Protein AF-A0AAU9WLE2-F1 (afdb_monomer_lite)

pLDDT: mean 77.28, std 24.77, range [22.38, 98.75]

InterPro domains:
  IPR000340 Dual specificity phosphatase, catalytic domain [PF00782] (20-150)
  IPR000387 Tyrosine-specific protein phosphatases domain [PS50056] (73-132)
  IPR001345 Phosphoglycerate/bisphosphoglycerate mutase, active site [PS00175] (521-530)
  IPR003094 Fructose-2,6-bisphosphatase [PR00991] (363-377)
  IPR003094 Fructose-2,6-bisphosphatase [PR00991] (389-403)
  IPR003094 Fructose-2,6-bisphosphatase [PR00991] (597-613)
  IPR003094 Fructose-2,6-bisphosphatase [PTHR10606] (243-709)
  IPR013078 Histidine phosphatase superfamily, clade-1 [PF00300] (519-703)
  IPR013078 Histidine phosphatase superfamily, clade-1 [SM00855] (518-666)
  IPR013078 Histidine phosphatase superfamily, clade-1 [cd07067] (519-705)
  IPR013079 6-phosphofructo-2-kinase [PF01591] (273-410)
  IPR013079 6-phosphofructo-2-kinase [PF01591] (438-515)
  IPR016130 Protein-tyrosine phosphatase, active site [PS00383] (95-105)
  IPR020422 Dual specificity protein phosphatase domain [PS50054] (12-153)
  IPR020422 Dual specificity protein phosphatase domain [SM00195] (12-150)
  IPR027417 P-loop containing nucleoside triphosphate hydrolase [G3DSA:3.40.50.300] (277-514)
  IPR027417 P-loop containing nucleoside triphosphate hydrolase [SSF52540] (278-516)
  IPR029021 Protein-tyrosine phosphatase-like [G3DSA:3.90.190.10] (12-181)
  IPR029021 Protein-tyrosine phosphatase-like [SSF52799] (8-155)
  IPR029033 Histidine phosphatase superfamily [G3DSA:3.40.50.1240] (516-712)

Sequence (719 aa):
MSAGKHCSPLGKMAKIKNYLYLGGLAAAKMEDLLKENGITCVISAALESPELAYESITCIRIKLEDNPTCNIGIYFDLVADKIEKVQREGGKVLVHCIAGVSRSATLVLAYLMKYQKMKLIDAHAYVKQKRPLVRPNAGFWKYLVEYEKKLFQKNSISMVESKFGLIPNIYKDETNNLLLLAGFHDHVAQNKKFTGVTKMAAELEEMAPPFSLHSMDDTGSSGKNTIELGTEEEEEKGQDHKGVFVLREKSGVIYPVDYKYRVDTCYPGYNPRFVNAPTVITLVGLPARGKTYMAKKLGRYLNWIGIKTKVFNVGEYRRRAVGSDKLHDFFRVDNAEAQKVRRQCAIACLEDVSKFLTRAGQVAIFDATNTTFERRALIMDFCTKRGFKVFFMESICEDSDIVAANIKVMGHEFLSNEEFKTWEVWVDSPASTLPPQEVKVFSPDYVTVDRDTAVKDFRKRIKHYEDAYEPLSLEKEGHLSFIKIIDAGEQYIVNSIDGYLQSRAVYFLMNSHIKKRSIYLARHGESEFNVQKRLGGDSDLTAKGEEFSSALAKFIEDEKIKDLKVWTSQLKRAVDTAQYLKGVTTERWKALNEMDHGIYDGMTLDEIKKMDPEEHKVIEEHPFNYRYPRGESYSDVCARLEPVIMELERQSNVLVICHEAILQCLMAYFLDHSSGELPNLHIPFHTVFKLTPIAYGCRVERYPLSPVAGTSPPGSSST

Structure (mmCIF, N/CA/C/O backbone):
data_AF-A0AAU9WLE2-F1
#
_entry.id   AF-A0AAU9WLE2-F1
#
loop_
_atom_site.group_PDB
_atom_site.id
_atom_site.type_symbol
_atom_site.label_atom_id
_atom_site.label_alt_id
_atom_site.label_comp_id
_atom_site.label_asym_id
_atom_site.label_entity_id
_atom_site.label_seq_id
_atom_site.pdbx_PDB_ins_code
_atom_site.Cartn_x
_atom_site.Cartn_y
_atom_site.Cartn_z
_atom_site.occupancy
_atom_site.B_iso_or_equiv
_atom_site.auth_seq_id
_atom_site.auth_comp_id
_atom_site.auth_asym_id
_atom_site.auth_atom_id
_atom_site.pdbx_PDB_model_num
ATOM 1 N N . MET A 1 1 ? -57.101 -29.372 1.456 1.00 31.48 1 MET A N 1
ATOM 2 C CA . MET A 1 1 ? -55.828 -29.737 0.800 1.00 31.48 1 MET A CA 1
ATOM 3 C C . MET A 1 1 ? -54.977 -28.477 0.734 1.00 31.48 1 MET A C 1
ATOM 5 O O . MET A 1 1 ? -55.313 -27.585 -0.033 1.00 31.48 1 MET A O 1
ATOM 9 N N . SER A 1 2 ? -53.986 -28.321 1.617 1.00 28.11 2 SER A N 1
ATOM 10 C CA . SER A 1 2 ? -53.130 -27.128 1.644 1.00 28.11 2 SER A CA 1
ATOM 11 C C . SER A 1 2 ? -51.936 -27.317 0.707 1.00 28.11 2 SER A C 1
ATOM 13 O O . SER A 1 2 ? -51.225 -28.318 0.763 1.00 28.11 2 SER A O 1
ATOM 15 N N . ALA A 1 3 ? -51.751 -26.353 -0.192 1.00 29.59 3 ALA A N 1
ATOM 16 C CA . ALA A 1 3 ? -50.654 -26.313 -1.143 1.00 29.59 3 ALA A CA 1
ATOM 17 C C . ALA A 1 3 ? -49.306 -26.189 -0.408 1.00 29.59 3 ALA A C 1
ATOM 19 O O . ALA A 1 3 ? -49.087 -25.258 0.371 1.00 29.59 3 ALA A O 1
ATOM 20 N N . GLY A 1 4 ? -48.402 -27.138 -0.657 1.00 31.12 4 GLY A N 1
ATOM 21 C CA . GLY A 1 4 ? -47.049 -27.140 -0.114 1.00 31.12 4 GLY A CA 1
ATOM 22 C C . GLY A 1 4 ? -46.227 -25.974 -0.663 1.00 31.12 4 GLY A C 1
ATOM 23 O O . GLY A 1 4 ? -45.878 -25.947 -1.841 1.00 31.12 4 GLY A O 1
ATOM 24 N N . LYS A 1 5 ? -45.876 -25.017 0.200 1.00 36.88 5 LYS A N 1
ATOM 25 C CA . LYS A 1 5 ? -44.848 -24.013 -0.097 1.00 36.88 5 LYS A CA 1
ATOM 26 C C . LYS A 1 5 ? -43.499 -24.729 -0.236 1.00 36.88 5 LYS A C 1
ATOM 28 O O . LYS A 1 5 ? -42.943 -25.202 0.755 1.00 36.88 5 LYS A O 1
ATOM 33 N N . HIS A 1 6 ? -42.954 -24.803 -1.449 1.00 35.78 6 HIS A N 1
ATOM 34 C CA . HIS A 1 6 ? -41.570 -25.224 -1.677 1.00 35.78 6 HIS A CA 1
ATOM 35 C C . HIS A 1 6 ? -40.609 -24.213 -1.027 1.00 35.78 6 HIS A C 1
ATOM 37 O O . HIS A 1 6 ? -40.244 -23.201 -1.616 1.00 35.78 6 HIS A O 1
ATOM 43 N N . CYS A 1 7 ? -40.213 -24.475 0.220 1.00 44.28 7 CYS A N 1
ATOM 44 C CA . CYS A 1 7 ? -39.183 -23.706 0.912 1.00 44.28 7 CYS A CA 1
ATOM 45 C C . CYS A 1 7 ? -37.805 -24.041 0.312 1.00 44.28 7 CYS A C 1
ATOM 47 O O . CYS A 1 7 ? -37.468 -25.222 0.154 1.00 44.28 7 CYS A O 1
ATOM 49 N N . SER A 1 8 ? -37.025 -23.013 -0.040 1.00 51.69 8 SER A N 1
ATOM 50 C CA . SER A 1 8 ? -35.711 -23.166 -0.674 1.00 51.69 8 SER A CA 1
ATOM 51 C C . SER A 1 8 ? -34.763 -24.021 0.192 1.00 51.69 8 SER A C 1
ATOM 53 O O . SER A 1 8 ? -34.838 -23.974 1.424 1.00 51.69 8 SER A O 1
ATOM 55 N N . PRO A 1 9 ? -33.833 -24.797 -0.402 1.00 57.28 9 PRO A N 1
ATOM 56 C CA . PRO A 1 9 ? -32.872 -25.616 0.350 1.00 57.28 9 PRO A CA 1
ATOM 57 C C . PRO A 1 9 ? -32.044 -24.827 1.381 1.00 57.28 9 PRO A C 1
ATOM 59 O O . PRO A 1 9 ? -31.654 -25.363 2.418 1.00 57.28 9 PRO A O 1
ATOM 62 N N . LEU A 1 10 ? -31.815 -23.537 1.114 1.00 56.97 10 LEU A N 1
ATOM 63 C CA . LEU A 1 10 ? -31.090 -22.606 1.982 1.00 56.97 10 LEU A CA 1
ATOM 64 C C . LEU A 1 10 ? -31.867 -22.252 3.262 1.00 56.97 10 LEU A C 1
ATOM 66 O O . LEU A 1 10 ? -31.247 -21.967 4.286 1.00 56.97 10 LEU A O 1
ATOM 70 N N . GLY A 1 11 ? -33.202 -22.317 3.223 1.00 59.31 11 GLY A N 1
ATOM 71 C CA . GLY A 1 11 ? -34.083 -22.015 4.354 1.00 59.31 11 GLY A CA 1
ATOM 72 C C . GLY A 1 11 ? -34.250 -23.145 5.371 1.00 59.31 11 GLY A C 1
ATOM 73 O O . GLY A 1 11 ? -34.771 -22.911 6.455 1.00 59.31 11 GLY A O 1
ATOM 74 N N . LYS A 1 12 ? -33.806 -24.370 5.059 1.00 76.12 12 LYS A N 1
ATOM 75 C CA . LYS A 1 12 ? -34.010 -25.539 5.931 1.00 76.12 12 LYS A CA 1
ATOM 76 C C . LYS A 1 12 ? -32.910 -25.669 6.986 1.00 76.12 12 LYS A C 1
ATOM 78 O O . LYS A 1 12 ? -31.728 -25.501 6.680 1.00 76.12 12 LYS A O 1
ATOM 83 N N . MET A 1 13 ? -33.291 -26.042 8.205 1.00 89.12 13 MET A N 1
ATOM 84 C CA . MET A 1 13 ? -32.383 -26.453 9.281 1.00 89.12 13 MET A CA 1
ATOM 85 C C . MET A 1 13 ? -32.129 -27.966 9.206 1.00 89.12 13 MET A C 1
ATOM 87 O O . MET A 1 13 ? -33.061 -28.740 9.003 1.00 89.12 13 MET A O 1
ATOM 91 N N . ALA A 1 14 ? -30.877 -28.399 9.360 1.00 93.56 14 ALA A N 1
ATOM 92 C CA . ALA A 1 14 ? -30.493 -29.810 9.353 1.00 93.56 14 ALA A CA 1
ATOM 93 C C . ALA A 1 14 ? -30.141 -30.284 10.769 1.00 93.56 14 ALA A C 1
ATOM 95 O O . ALA A 1 14 ? -29.284 -29.700 11.431 1.00 93.56 14 ALA A O 1
ATOM 96 N N . LYS A 1 15 ? -30.773 -31.370 11.222 1.00 96.44 15 LYS A N 1
ATOM 97 C CA . LYS A 1 15 ? -30.494 -32.001 12.519 1.00 96.44 15 LYS A CA 1
ATOM 98 C C . LYS A 1 15 ? -29.240 -32.876 12.431 1.00 96.44 15 LYS A C 1
ATOM 100 O O . LYS A 1 15 ? -29.300 -34.008 11.952 1.00 96.44 15 LYS A O 1
ATOM 105 N N . ILE A 1 16 ? -28.100 -32.368 12.899 1.00 97.19 16 ILE A N 1
ATOM 106 C CA . ILE A 1 16 ? -26.805 -33.068 12.853 1.00 97.19 16 ILE A CA 1
ATOM 107 C C . ILE A 1 16 ? -26.695 -34.110 13.969 1.00 97.19 16 ILE A C 1
ATOM 109 O O . ILE A 1 16 ? -26.280 -35.238 13.714 1.00 97.19 16 ILE A O 1
ATOM 113 N N . LYS A 1 17 ? -27.129 -33.785 15.185 1.00 95.44 17 LYS A N 1
ATOM 114 C CA . LYS A 1 17 ? -27.303 -34.715 16.317 1.00 95.44 17 LYS A CA 1
ATOM 115 C C . LYS A 1 17 ? -28.622 -34.388 17.021 1.00 95.44 17 LYS A C 1
ATOM 117 O O . LYS A 1 17 ? -29.291 -33.424 16.664 1.00 95.44 17 LYS A O 1
ATOM 122 N N . ASN A 1 18 ? -29.011 -35.167 18.032 1.00 94.38 18 ASN A N 1
ATOM 123 C CA . ASN A 1 18 ? -30.245 -34.904 18.789 1.00 94.38 18 ASN A CA 1
ATOM 124 C C . ASN A 1 18 ? -30.280 -33.526 19.473 1.00 94.38 18 ASN A C 1
ATOM 126 O O . ASN A 1 18 ? -31.363 -33.001 19.718 1.00 94.38 18 ASN A O 1
ATOM 130 N N . TYR A 1 19 ? -29.105 -32.941 19.693 1.00 95.94 19 TYR A N 1
ATOM 131 C CA . TYR A 1 19 ? -28.871 -31.676 20.382 1.00 95.94 19 TYR A CA 1
ATOM 132 C C . TYR A 1 19 ? -28.140 -30.629 19.519 1.00 95.94 19 TYR A C 1
ATOM 134 O O . TYR A 1 19 ? -27.877 -29.535 20.002 1.00 95.94 19 TYR A O 1
ATOM 142 N N . LEU A 1 20 ? -27.791 -30.934 18.261 1.00 97.94 20 LEU A N 1
ATOM 143 C CA . LEU A 1 20 ? -27.010 -30.038 17.396 1.00 97.94 20 LEU A CA 1
ATOM 144 C C . LEU A 1 20 ? -27.647 -29.911 16.015 1.00 97.94 20 LEU A C 1
ATOM 146 O O . LEU A 1 20 ? -27.829 -30.908 15.310 1.00 97.94 20 LEU A O 1
ATOM 150 N N . TYR A 1 21 ? -27.915 -28.675 15.615 1.00 98.00 21 TYR A N 1
ATOM 151 C CA . TYR A 1 21 ? -28.525 -28.304 14.347 1.00 98.00 21 TYR A CA 1
ATOM 152 C C . TYR A 1 21 ? -27.617 -27.355 13.559 1.00 98.00 21 TYR A C 1
ATOM 154 O O . TYR A 1 21 ? -26.900 -26.536 14.132 1.00 98.00 21 TYR A O 1
ATOM 162 N N . LEU A 1 22 ? -27.665 -27.464 12.231 1.00 97.25 22 LEU A N 1
ATOM 163 C CA . LEU A 1 22 ? -26.917 -26.636 11.284 1.00 97.25 22 LEU A CA 1
ATOM 164 C C . LEU A 1 22 ? -27.882 -25.970 10.299 1.00 97.25 22 LEU A C 1
ATOM 166 O O . LEU A 1 22 ? -28.668 -26.655 9.638 1.00 97.25 22 LEU A O 1
ATOM 170 N N . GLY A 1 23 ? -27.807 -24.648 10.156 1.00 93.69 23 GLY A N 1
ATOM 171 C CA . GLY A 1 23 ? -28.714 -23.894 9.286 1.00 93.69 23 GLY A CA 1
ATOM 172 C C . GLY A 1 23 ? -28.131 -22.602 8.717 1.00 93.69 23 GLY A C 1
ATOM 173 O O . GLY A 1 23 ? -26.979 -22.245 8.968 1.00 93.69 23 GLY A O 1
ATOM 174 N N . GLY A 1 24 ? -28.942 -21.918 7.910 1.00 90.69 24 GLY A N 1
ATOM 175 C CA . GLY A 1 24 ? -28.702 -20.543 7.466 1.00 90.69 24 GLY A CA 1
ATOM 176 C C . GLY A 1 24 ? -29.526 -19.530 8.264 1.00 90.69 24 GLY A C 1
ATOM 177 O O . GLY A 1 24 ? -30.361 -19.903 9.088 1.00 90.69 24 GLY A O 1
ATOM 178 N N . LEU A 1 25 ? -29.330 -18.245 7.975 1.00 88.50 25 LEU A N 1
ATOM 179 C CA . LEU A 1 25 ? -29.990 -17.126 8.651 1.00 88.50 25 LEU A CA 1
ATOM 180 C C . LEU A 1 25 ? -31.518 -17.196 8.535 1.00 88.50 25 LEU A C 1
ATOM 182 O O . LEU A 1 25 ? -32.224 -16.829 9.466 1.00 88.50 25 LEU A O 1
ATOM 186 N N . ALA A 1 26 ? -32.036 -17.702 7.414 1.00 86.31 26 ALA A N 1
ATOM 187 C CA . ALA A 1 26 ? -33.471 -17.887 7.218 1.00 86.31 26 ALA A CA 1
ATOM 188 C C . ALA A 1 26 ? -34.097 -18.818 8.274 1.00 86.31 26 ALA A C 1
ATOM 190 O O . ALA A 1 26 ? -35.182 -18.522 8.758 1.00 86.31 26 ALA A O 1
ATOM 191 N N . ALA A 1 27 ? -33.397 -19.884 8.681 1.00 86.69 27 ALA A N 1
ATOM 192 C CA . ALA A 1 27 ? -33.867 -20.774 9.742 1.00 86.69 27 ALA A CA 1
ATOM 193 C C . ALA A 1 27 ? -33.760 -20.121 11.128 1.00 86.69 27 ALA A C 1
ATOM 195 O O . ALA A 1 27 ? -34.653 -20.285 11.951 1.00 86.69 27 ALA A O 1
ATOM 196 N N . ALA A 1 28 ? -32.696 -19.349 11.370 1.00 87.50 28 ALA A N 1
ATOM 197 C CA . ALA A 1 28 ? -32.500 -18.636 12.633 1.00 87.50 28 ALA A CA 1
ATOM 198 C C . ALA A 1 28 ? -33.551 -17.535 12.870 1.00 87.50 28 ALA A C 1
ATOM 200 O O . ALA A 1 28 ? -33.886 -17.247 14.010 1.00 87.50 28 ALA A O 1
ATOM 201 N N . LYS A 1 29 ? -34.112 -16.944 11.806 1.00 88.12 29 LYS A N 1
ATOM 202 C CA . LYS A 1 29 ? -35.177 -15.929 11.899 1.00 88.12 29 LYS A CA 1
ATOM 203 C C . LYS A 1 29 ? -36.547 -16.480 12.313 1.00 88.12 29 LYS A C 1
ATOM 205 O O . LYS A 1 29 ? -37.415 -15.697 12.676 1.00 88.12 29 LYS A O 1
ATOM 210 N N . MET A 1 30 ? -36.775 -17.788 12.204 1.00 87.06 30 MET A N 1
ATOM 211 C CA . MET A 1 30 ? -38.078 -18.399 12.477 1.00 87.06 30 MET A CA 1
ATOM 212 C C . MET A 1 30 ? -38.132 -18.876 13.931 1.00 87.06 30 MET A C 1
ATOM 214 O O . MET A 1 30 ? -37.827 -20.031 14.209 1.00 87.06 30 MET A O 1
ATOM 218 N N . GLU A 1 31 ? -38.502 -17.999 14.865 1.00 84.12 31 GLU A N 1
ATOM 219 C CA . GLU A 1 31 ? -38.492 -18.328 16.300 1.00 84.12 31 GLU A CA 1
ATOM 220 C C . GLU A 1 31 ? -39.402 -19.520 16.651 1.00 84.12 31 GLU A C 1
ATOM 222 O O . GLU A 1 31 ? -38.994 -20.379 17.432 1.00 84.12 31 GLU A O 1
ATOM 227 N N . ASP A 1 32 ? -40.566 -19.651 16.005 1.00 85.81 32 ASP A N 1
ATOM 228 C CA . ASP A 1 32 ? -41.452 -20.814 16.173 1.00 85.81 32 ASP A CA 1
ATOM 229 C C . ASP A 1 32 ? -40.743 -22.126 15.813 1.00 85.81 32 ASP A C 1
ATOM 231 O O . ASP A 1 32 ? -40.806 -23.096 16.564 1.00 85.81 32 ASP A O 1
ATOM 235 N N . LEU A 1 33 ? -39.965 -22.137 14.723 1.00 88.62 33 LEU A N 1
ATOM 236 C CA . LEU A 1 33 ? -39.174 -23.301 14.314 1.00 88.62 33 LEU A CA 1
ATOM 237 C C . LEU A 1 33 ? -38.104 -23.648 15.363 1.00 88.62 33 LEU A C 1
ATOM 239 O O . LEU A 1 33 ? -37.815 -24.827 15.590 1.00 88.62 33 LEU A O 1
ATOM 243 N N . LEU A 1 34 ? -37.503 -22.642 16.007 1.00 91.25 34 LEU A N 1
ATOM 244 C CA . LEU A 1 34 ? -36.534 -22.851 17.086 1.00 91.25 34 LEU A CA 1
ATOM 245 C C . LEU A 1 34 ? -37.211 -23.442 18.330 1.00 91.25 34 LEU A C 1
ATOM 247 O O . LEU A 1 34 ? -36.695 -24.416 18.887 1.00 91.25 34 LEU A O 1
ATOM 251 N N . LYS A 1 35 ? -38.380 -22.913 18.716 1.00 88.75 35 LYS A N 1
ATOM 252 C CA . LYS A 1 35 ? -39.193 -23.393 19.846 1.00 88.75 35 LYS A CA 1
ATOM 253 C C . LYS A 1 35 ? -39.685 -24.827 19.613 1.00 88.75 35 LYS A C 1
ATOM 255 O O . LYS A 1 35 ? -39.460 -25.684 20.464 1.00 88.75 35 LYS A O 1
ATOM 260 N N . GLU A 1 36 ? -40.231 -25.132 18.434 1.00 89.81 36 GLU A N 1
ATOM 261 C CA . GLU A 1 36 ? -40.675 -26.480 18.034 1.00 89.81 36 GLU A CA 1
ATOM 262 C C . GLU A 1 36 ? -39.552 -27.524 18.110 1.00 89.81 36 GLU A C 1
ATOM 264 O O . GLU A 1 36 ? -39.764 -28.666 18.519 1.00 89.81 36 GLU A O 1
ATOM 269 N N . ASN A 1 37 ? -38.326 -27.142 17.739 1.00 91.44 37 ASN A N 1
ATOM 270 C CA . ASN A 1 37 ? -37.171 -28.038 17.809 1.00 91.44 37 ASN A CA 1
ATOM 271 C C . ASN A 1 37 ? -36.518 -28.070 19.205 1.00 91.44 37 ASN A C 1
ATOM 273 O O . ASN A 1 37 ? -35.632 -28.904 19.446 1.00 91.44 37 ASN A O 1
ATOM 277 N N . GLY A 1 38 ? -36.972 -27.226 20.137 1.00 92.94 38 GLY A N 1
ATOM 278 C CA . GLY A 1 38 ? -36.444 -27.087 21.493 1.00 92.94 38 GLY A CA 1
ATOM 279 C C . GLY A 1 38 ? -35.020 -26.533 21.524 1.00 92.94 38 GLY A C 1
ATOM 280 O O . GLY A 1 38 ? -34.191 -27.042 22.276 1.00 92.94 38 GLY A O 1
ATOM 281 N N . ILE A 1 39 ? -34.703 -25.574 20.649 1.00 95.69 39 ILE A N 1
ATOM 282 C CA . ILE A 1 39 ? -33.401 -24.898 20.615 1.00 95.69 39 ILE A CA 1
ATOM 283 C C . ILE A 1 39 ? -33.299 -23.951 21.808 1.00 95.69 39 ILE A C 1
ATOM 285 O O . ILE A 1 39 ? -34.106 -23.040 21.950 1.00 95.69 39 ILE A O 1
ATOM 289 N N . THR A 1 40 ? -32.280 -24.148 22.640 1.00 93.31 40 THR A N 1
ATOM 290 C CA . THR A 1 40 ? -32.009 -23.318 23.824 1.00 93.31 40 THR A CA 1
ATOM 291 C C . THR A 1 40 ? -30.831 -22.370 23.609 1.00 93.31 40 THR A C 1
ATOM 293 O O . THR A 1 40 ? -30.681 -21.392 24.337 1.00 93.31 40 THR A O 1
ATOM 296 N N . CYS A 1 41 ? -30.002 -22.621 22.589 1.00 93.12 41 CYS A N 1
ATOM 297 C CA . CYS A 1 41 ? -28.876 -21.765 22.237 1.00 93.12 41 CYS A CA 1
ATOM 298 C C . CYS A 1 41 ? -28.695 -21.635 20.716 1.00 93.12 41 CYS A C 1
ATOM 300 O O . CYS A 1 41 ? -28.761 -22.615 19.975 1.00 93.12 41 CYS A O 1
ATOM 302 N N . VAL A 1 42 ? -28.417 -20.420 20.246 1.00 93.81 42 VAL A N 1
ATOM 303 C CA . VAL A 1 42 ? -28.103 -20.113 18.847 1.00 93.81 42 VAL A CA 1
ATOM 304 C C . VAL A 1 42 ? -26.688 -19.554 18.765 1.00 93.81 42 VAL A C 1
ATOM 306 O O . VAL A 1 42 ? -26.372 -18.582 19.437 1.00 93.81 42 VAL A O 1
ATOM 309 N N . ILE A 1 43 ? -25.842 -20.136 17.917 1.00 93.31 43 ILE A N 1
ATOM 310 C CA . ILE A 1 43 ? -24.506 -19.636 17.584 1.00 93.31 43 ILE A CA 1
ATOM 311 C C . ILE A 1 43 ? -24.552 -19.067 16.161 1.00 93.31 43 ILE A C 1
ATOM 313 O O . ILE A 1 43 ? -24.635 -19.816 15.185 1.00 93.31 43 ILE A O 1
ATOM 317 N N . SER A 1 44 ? -24.495 -17.742 16.046 1.00 91.25 44 SER A N 1
ATOM 318 C CA . SER A 1 44 ? -24.409 -17.009 14.782 1.00 91.25 44 SER A CA 1
ATOM 319 C C . SER A 1 44 ? -22.950 -16.804 14.390 1.00 91.25 44 SER A C 1
ATOM 321 O O . SER A 1 44 ? -22.198 -16.154 15.107 1.00 91.25 44 SER A O 1
ATOM 323 N N . ALA A 1 45 ? -22.550 -17.346 13.247 1.00 90.00 45 ALA A N 1
ATOM 324 C CA . ALA A 1 45 ? -21.208 -17.278 12.680 1.00 90.00 45 ALA A CA 1
ATOM 325 C C . ALA A 1 45 ? -21.227 -16.503 11.354 1.00 90.00 45 ALA A C 1
ATOM 327 O O . ALA A 1 45 ? -20.874 -17.044 10.304 1.00 90.00 45 ALA A O 1
ATOM 328 N N . ALA A 1 46 ? -21.727 -15.266 11.378 1.00 81.81 46 ALA A N 1
ATOM 329 C CA . ALA A 1 46 ? -21.743 -14.381 10.218 1.00 81.81 46 ALA A CA 1
ATOM 330 C C . ALA A 1 46 ? -21.641 -12.907 10.624 1.00 81.81 46 ALA A C 1
ATOM 332 O O . ALA A 1 46 ? -22.457 -12.429 11.411 1.00 81.81 46 ALA A O 1
ATOM 333 N N . LEU A 1 47 ? -20.665 -12.193 10.049 1.00 70.38 47 LEU A N 1
ATOM 334 C CA . LEU A 1 47 ? -20.475 -10.750 10.239 1.00 70.38 47 LEU A CA 1
ATOM 335 C C . LEU A 1 47 ? -21.708 -9.943 9.801 1.00 70.38 47 LEU A C 1
ATOM 337 O O . LEU A 1 47 ? -22.055 -8.952 10.432 1.00 70.38 47 LEU A O 1
ATOM 341 N N . GLU A 1 48 ? -22.380 -10.393 8.743 1.00 72.81 48 GLU A N 1
ATOM 342 C CA . GLU A 1 48 ? -23.486 -9.692 8.085 1.00 72.81 48 GLU A CA 1
ATOM 343 C C . GLU A 1 48 ? -24.860 -10.072 8.661 1.00 72.81 48 GLU A C 1
ATOM 345 O O . GLU A 1 48 ? -25.897 -9.617 8.175 1.00 72.81 48 GLU A O 1
ATOM 350 N N . SER A 1 49 ? -24.900 -10.952 9.667 1.00 74.00 49 SER A N 1
ATOM 351 C CA . SER A 1 49 ? -26.159 -11.352 10.291 1.00 74.00 49 SER A CA 1
ATOM 352 C C . SER A 1 49 ? -26.745 -10.186 11.092 1.00 74.00 49 SER A C 1
ATOM 354 O O . SER A 1 49 ? -26.035 -9.620 11.923 1.00 74.00 49 SER A O 1
ATOM 356 N N . PRO A 1 50 ? -28.046 -9.873 10.936 1.00 72.56 50 PRO A N 1
ATOM 357 C CA . PRO A 1 50 ? -28.709 -8.896 11.785 1.00 72.56 50 PRO A CA 1
ATOM 358 C C . PRO A 1 50 ? -28.720 -9.364 13.241 1.00 72.56 50 PRO A C 1
ATOM 360 O O . PRO A 1 50 ? -28.612 -10.562 13.541 1.00 72.56 50 PRO A O 1
ATOM 363 N N . GLU A 1 51 ? -28.897 -8.403 14.139 1.00 70.44 51 GLU A N 1
ATOM 364 C CA . GLU A 1 51 ? -29.030 -8.652 15.563 1.00 70.44 51 GLU A CA 1
ATOM 365 C C . GLU A 1 51 ? -30.386 -9.291 15.886 1.00 70.44 51 GLU A C 1
ATOM 367 O O . GLU A 1 51 ? -31.360 -8.609 16.181 1.00 70.44 51 GLU A O 1
ATOM 372 N N . LEU A 1 52 ? -30.456 -10.622 15.822 1.00 75.50 52 LEU A N 1
ATOM 373 C CA . LEU A 1 52 ? -31.645 -11.361 16.244 1.00 75.50 52 LEU A CA 1
ATOM 374 C C . LEU A 1 52 ? -31.684 -11.442 17.774 1.00 75.50 52 LEU A C 1
ATOM 376 O O . LEU A 1 52 ? -30.708 -11.884 18.396 1.00 75.50 52 LEU A O 1
ATOM 380 N N . ALA A 1 53 ? -32.794 -10.989 18.353 1.00 70.75 53 ALA A N 1
ATOM 381 C CA . ALA A 1 53 ? -33.151 -11.172 19.753 1.00 70.75 53 ALA A CA 1
ATOM 382 C C . ALA A 1 53 ? -34.193 -12.292 19.852 1.00 70.75 53 ALA A C 1
ATOM 384 O O . ALA A 1 53 ? -35.059 -12.402 18.987 1.00 70.75 53 ALA A O 1
ATOM 385 N N . TYR A 1 54 ? -34.087 -13.111 20.892 1.00 77.50 54 TYR A N 1
ATOM 386 C CA . TYR A 1 54 ? -35.016 -14.200 21.185 1.00 77.50 54 TYR A CA 1
ATOM 387 C C . TYR A 1 54 ? -35.452 -14.069 22.642 1.00 77.50 54 TYR A C 1
ATOM 389 O O . TYR A 1 54 ? -34.634 -13.690 23.481 1.00 77.50 54 TYR A O 1
ATOM 397 N N . GLU A 1 55 ? -36.699 -14.407 22.964 1.00 71.00 55 GLU A N 1
ATOM 398 C CA . GLU A 1 55 ? -37.219 -14.222 24.328 1.00 71.00 55 GLU A CA 1
ATOM 399 C C . GLU A 1 55 ? -36.563 -15.159 25.357 1.00 71.00 55 GLU A C 1
ATOM 401 O O . GLU A 1 55 ? -36.332 -14.773 26.498 1.00 71.00 55 GLU A O 1
ATOM 406 N N . SER A 1 56 ? -36.264 -16.401 24.965 1.00 77.88 56 SER A N 1
ATOM 407 C CA . SER A 1 56 ? -35.830 -17.479 25.877 1.00 77.88 56 SER A CA 1
ATOM 408 C C . SER A 1 56 ? -34.657 -18.313 25.347 1.00 77.88 56 SER A C 1
ATOM 410 O O . SER A 1 56 ? -34.348 -19.376 25.884 1.00 77.88 56 SER A O 1
ATOM 412 N N . ILE A 1 57 ? -33.981 -17.838 24.296 1.00 85.50 57 ILE A N 1
ATOM 413 C CA . ILE A 1 57 ? -32.884 -18.554 23.631 1.00 85.50 57 ILE A CA 1
ATOM 414 C C . ILE A 1 57 ? -31.590 -17.758 23.785 1.00 85.50 57 ILE A C 1
ATOM 416 O O . ILE A 1 57 ? -31.501 -16.601 23.372 1.00 85.50 57 ILE A O 1
ATOM 420 N N . THR A 1 58 ? -30.546 -18.394 24.318 1.00 84.00 58 THR A N 1
ATOM 421 C CA . THR A 1 58 ? -29.225 -17.768 24.430 1.00 84.00 58 THR A CA 1
ATOM 422 C C . THR A 1 58 ? -28.599 -17.611 23.047 1.00 84.00 58 THR A C 1
ATOM 424 O O . THR A 1 58 ? -28.260 -18.600 22.397 1.00 84.00 58 THR A O 1
ATOM 427 N N . CYS A 1 59 ? -28.392 -16.375 22.599 1.00 84.06 59 CYS A N 1
ATOM 428 C CA . CYS A 1 59 ? -27.713 -16.084 21.339 1.00 84.06 59 CYS A CA 1
ATOM 429 C C . CYS A 1 59 ? -26.233 -15.768 21.582 1.00 84.06 59 CYS A C 1
ATOM 431 O O . CYS A 1 59 ? -25.899 -14.915 22.400 1.00 84.06 59 CYS A O 1
ATOM 433 N N . ILE A 1 60 ? -25.360 -16.454 20.851 1.00 81.88 60 ILE A N 1
ATOM 434 C CA . ILE A 1 60 ? -23.919 -16.241 20.793 1.00 81.88 60 ILE A CA 1
ATOM 435 C C . ILE A 1 60 ? -23.575 -15.758 19.402 1.00 81.88 60 ILE A C 1
ATOM 437 O O . ILE A 1 60 ? -23.879 -16.422 18.412 1.00 81.88 60 ILE A O 1
ATOM 441 N N . ARG A 1 61 ? -22.887 -14.626 19.321 1.00 79.69 61 ARG A N 1
ATOM 442 C CA . ARG A 1 61 ? -22.477 -14.046 18.043 1.00 79.69 61 ARG A CA 1
ATOM 443 C C . ARG A 1 61 ? -20.973 -14.140 17.855 1.00 79.69 61 ARG A C 1
ATOM 445 O O . ARG A 1 61 ? -20.206 -13.796 18.749 1.00 79.69 61 ARG A O 1
ATOM 452 N N . ILE A 1 62 ? -20.584 -14.577 16.664 1.00 80.62 62 ILE A N 1
ATOM 453 C CA . ILE A 1 62 ? -19.215 -14.677 16.177 1.00 80.62 62 ILE A CA 1
ATOM 454 C C . ILE A 1 62 ? -19.173 -13.962 14.829 1.00 80.62 62 ILE A C 1
ATOM 456 O O . ILE A 1 62 ? -19.774 -14.396 13.841 1.00 80.62 62 ILE A O 1
ATOM 460 N N . LYS A 1 63 ? -18.477 -12.828 14.799 1.00 77.25 63 LYS A N 1
ATOM 461 C CA . LYS A 1 63 ? -18.346 -11.991 13.607 1.00 77.25 63 LYS A CA 1
ATOM 462 C C . LYS A 1 63 ? -17.296 -12.595 12.675 1.00 77.25 63 LYS A C 1
ATOM 464 O O . LYS A 1 63 ? -16.111 -12.326 12.813 1.00 77.25 63 LYS A O 1
ATOM 469 N N . LEU A 1 64 ? -17.748 -13.454 11.762 1.00 76.81 64 LEU A N 1
ATOM 470 C CA . LEU A 1 64 ? -16.904 -14.166 10.798 1.00 76.81 64 LEU A CA 1
ATOM 471 C C . LEU A 1 64 ? -17.268 -13.787 9.364 1.00 76.81 64 LEU A C 1
ATOM 473 O O . LEU A 1 64 ? -18.430 -13.913 8.968 1.00 76.81 64 LEU A O 1
ATOM 477 N N . GLU A 1 65 ? -16.269 -13.407 8.576 1.00 74.19 65 GLU A N 1
ATOM 478 C CA . GLU A 1 65 ? -16.369 -13.287 7.118 1.00 74.19 65 GLU A CA 1
ATOM 479 C C . GLU A 1 65 ? -16.246 -14.662 6.446 1.00 74.19 65 GLU A C 1
ATOM 481 O O . GLU A 1 65 ? -15.605 -15.568 6.976 1.00 74.19 65 GLU A O 1
ATOM 486 N N . ASP A 1 66 ? -16.862 -14.852 5.274 1.00 82.00 66 ASP A N 1
ATOM 487 C CA . ASP A 1 66 ? -16.786 -16.118 4.515 1.00 82.00 66 ASP A CA 1
ATOM 488 C C . ASP A 1 66 ? -15.711 -16.099 3.425 1.00 82.00 66 ASP A C 1
ATOM 490 O O . ASP A 1 66 ? -15.944 -16.509 2.288 1.00 82.00 66 ASP A O 1
ATOM 494 N N . ASN A 1 67 ? -14.532 -15.585 3.758 1.00 74.38 67 ASN A N 1
ATOM 495 C CA . ASN A 1 67 ? -13.415 -15.501 2.827 1.00 74.38 67 ASN A CA 1
ATOM 496 C C . ASN A 1 67 ? -12.308 -16.518 3.204 1.00 74.38 67 ASN A C 1
ATOM 498 O O . ASN A 1 67 ? -12.163 -16.858 4.382 1.00 74.38 67 ASN A O 1
ATOM 502 N N . PRO A 1 68 ? -11.502 -17.014 2.241 1.00 70.31 68 PRO A N 1
ATOM 503 C CA . PRO A 1 68 ? -10.424 -17.972 2.520 1.00 70.31 68 PRO A CA 1
ATOM 504 C C . PRO A 1 68 ? -9.284 -17.447 3.408 1.00 70.31 68 PRO A C 1
ATOM 506 O O . PRO A 1 68 ? -8.447 -18.238 3.838 1.00 70.31 68 PRO A O 1
ATOM 509 N N . THR A 1 69 ? -9.209 -16.137 3.648 1.00 65.69 69 THR A N 1
ATOM 510 C CA . THR A 1 69 ? -8.185 -15.507 4.496 1.00 65.69 69 THR A CA 1
ATOM 511 C C . THR A 1 69 ? -8.616 -15.365 5.959 1.00 65.69 69 THR A C 1
ATOM 513 O O . THR A 1 69 ? -7.768 -15.149 6.820 1.00 65.69 69 THR A O 1
ATOM 516 N N . CYS A 1 70 ? -9.907 -15.517 6.263 1.00 69.31 70 CYS A N 1
ATOM 517 C CA . CYS A 1 70 ? -10.451 -15.375 7.607 1.00 69.31 70 CYS A CA 1
ATOM 518 C C . CYS A 1 70 ? -10.020 -16.558 8.488 1.00 69.31 70 CYS A C 1
ATOM 520 O O . CYS A 1 70 ? -10.291 -17.721 8.172 1.00 69.31 70 CYS A O 1
ATOM 522 N N . ASN A 1 71 ? -9.364 -16.266 9.616 1.00 74.75 71 ASN A N 1
ATOM 523 C CA . ASN A 1 71 ? -8.899 -17.290 10.548 1.00 74.75 71 ASN A CA 1
ATOM 524 C C . ASN A 1 71 ? -10.036 -17.800 11.441 1.00 74.75 71 ASN A C 1
ATOM 526 O O . ASN A 1 71 ? -10.159 -17.432 12.606 1.00 74.75 71 ASN A O 1
ATOM 530 N N . ILE A 1 72 ? -10.864 -18.688 10.896 1.00 86.88 72 ILE A N 1
ATOM 531 C CA . ILE A 1 72 ? -11.947 -19.334 11.647 1.00 86.88 72 ILE A CA 1
ATOM 532 C C . ILE A 1 72 ? -11.438 -20.319 12.715 1.00 86.88 72 ILE A C 1
ATOM 534 O O . ILE A 1 72 ? -12.172 -20.643 13.649 1.00 86.88 72 ILE A O 1
ATOM 538 N N . GLY A 1 73 ? -10.186 -20.784 12.599 1.00 77.00 73 GLY A N 1
ATOM 539 C CA . GLY A 1 73 ? -9.603 -21.798 13.480 1.00 77.00 73 GLY A CA 1
ATOM 540 C C . GLY A 1 73 ? -9.554 -21.383 14.951 1.00 77.00 73 GLY A C 1
ATOM 541 O O . GLY A 1 73 ? -9.719 -22.227 15.830 1.00 77.00 73 GLY A O 1
ATOM 542 N N . ILE A 1 74 ? -9.436 -20.079 15.230 1.00 75.88 74 ILE A N 1
ATOM 543 C CA . ILE A 1 74 ? -9.414 -19.532 16.599 1.00 75.88 74 ILE A CA 1
ATOM 544 C C . ILE A 1 74 ? -10.711 -19.797 17.381 1.00 75.88 74 ILE A C 1
ATOM 546 O O . ILE A 1 74 ? -10.720 -19.733 18.607 1.00 75.88 74 ILE A O 1
ATOM 550 N N . TYR A 1 75 ? -11.810 -20.107 16.688 1.00 83.06 75 TYR A N 1
ATOM 551 C CA . TYR A 1 75 ? -13.114 -20.361 17.302 1.00 83.06 75 TYR A CA 1
ATOM 552 C C . TYR A 1 75 ? -13.428 -21.849 17.478 1.00 83.06 75 TYR A C 1
ATOM 554 O O . TYR A 1 75 ? -14.460 -22.174 18.060 1.00 83.06 75 TYR A O 1
ATOM 562 N N . PHE A 1 76 ? -12.583 -22.761 16.986 1.00 90.56 76 PHE A N 1
ATOM 563 C CA . PHE A 1 76 ? -12.886 -24.195 16.988 1.00 90.56 76 PHE A CA 1
ATOM 564 C C . PHE A 1 76 ? -13.089 -24.752 18.390 1.00 90.56 76 PHE A C 1
ATOM 566 O O . PHE A 1 76 ? -14.149 -25.308 18.669 1.00 90.56 76 PHE A O 1
ATOM 573 N N . ASP A 1 77 ? -12.110 -24.558 19.274 1.00 81.81 77 ASP A N 1
ATOM 574 C CA . ASP A 1 77 ? -12.190 -25.054 20.645 1.00 81.81 77 ASP A CA 1
ATOM 575 C C . ASP A 1 77 ? -13.345 -24.381 21.400 1.00 81.81 77 ASP A C 1
ATOM 577 O O . ASP A 1 77 ? -14.196 -25.066 21.957 1.00 81.81 77 ASP A O 1
ATOM 581 N N . LEU A 1 78 ? -13.452 -23.056 21.296 1.00 80.19 78 LEU A N 1
ATOM 582 C CA . LEU A 1 78 ? -14.477 -22.247 21.955 1.00 80.19 78 LEU A CA 1
ATOM 583 C C . LEU A 1 78 ? -15.912 -22.659 21.590 1.00 80.19 78 LEU A C 1
ATOM 585 O O . LEU A 1 78 ? -16.763 -22.844 22.461 1.00 80.19 78 LEU A O 1
ATOM 589 N N . VAL A 1 79 ? -16.193 -22.798 20.293 1.00 89.56 79 VAL A N 1
ATOM 590 C CA . VAL A 1 79 ? -17.527 -23.166 19.807 1.00 89.56 79 VAL A CA 1
ATOM 591 C C . VAL A 1 79 ? -17.823 -24.626 20.102 1.00 89.56 79 VAL A C 1
ATOM 593 O O . VAL A 1 79 ? -18.930 -24.935 20.542 1.00 89.56 79 VAL A O 1
ATOM 596 N N . ALA A 1 80 ? -16.847 -25.516 19.911 1.00 91.88 80 ALA A N 1
ATOM 597 C CA . ALA A 1 80 ? -17.013 -26.922 20.245 1.00 91.88 80 ALA A CA 1
ATOM 598 C C . ALA A 1 80 ? -17.333 -27.108 21.737 1.00 91.88 80 ALA A C 1
ATOM 600 O O . ALA A 1 80 ? -18.262 -27.839 22.073 1.00 91.88 80 ALA A O 1
ATOM 601 N N . ASP A 1 81 ? -16.622 -26.404 22.620 1.00 85.75 81 ASP A N 1
ATOM 602 C CA . ASP A 1 81 ? -16.806 -26.485 24.072 1.00 85.75 81 ASP A CA 1
ATOM 603 C C . ASP A 1 81 ? -18.157 -25.918 24.502 1.00 85.75 81 ASP A C 1
ATOM 605 O O . ASP A 1 81 ? -18.824 -26.493 25.363 1.00 85.75 81 ASP A O 1
ATOM 609 N N . LYS A 1 82 ? -18.623 -24.836 23.864 1.00 88.38 82 LYS A N 1
ATOM 610 C CA . LYS A 1 82 ? -19.973 -24.323 24.120 1.00 88.38 82 LYS A CA 1
ATOM 611 C C . LYS A 1 82 ? -21.051 -25.309 23.673 1.00 88.38 82 LYS A C 1
ATOM 613 O O . LYS A 1 82 ? -22.008 -25.509 24.419 1.00 88.38 82 LYS A O 1
ATOM 618 N N . ILE A 1 83 ? -20.916 -25.916 22.489 1.00 93.75 83 ILE A N 1
ATOM 619 C CA . ILE A 1 83 ? -21.875 -26.923 22.006 1.00 93.75 83 ILE A CA 1
ATOM 620 C C . ILE A 1 83 ? -21.951 -28.089 22.995 1.00 93.75 83 ILE A C 1
ATOM 622 O O . ILE A 1 83 ? -23.047 -28.492 23.384 1.00 93.75 83 ILE A O 1
ATOM 626 N N . GLU A 1 84 ? -20.795 -28.584 23.440 1.00 95.69 84 GLU A N 1
ATOM 627 C CA . GLU A 1 84 ? -20.704 -29.658 24.428 1.00 95.69 84 GLU A CA 1
ATOM 628 C C . GLU A 1 84 ? -21.333 -29.260 25.771 1.00 95.69 84 GLU A C 1
ATOM 630 O O . GLU A 1 84 ? -22.089 -30.035 26.355 1.00 95.69 84 GLU A O 1
ATOM 635 N N . LYS A 1 85 ? -21.063 -28.045 26.263 1.00 88.00 85 LYS A N 1
ATOM 636 C CA . LYS A 1 85 ? -21.644 -27.545 27.515 1.00 88.00 85 LYS A CA 1
ATOM 637 C C . LYS A 1 85 ? -23.171 -27.530 27.455 1.00 88.00 85 LYS A C 1
ATOM 639 O O . LYS A 1 85 ? -23.813 -28.106 28.328 1.00 88.00 85 LYS A O 1
ATOM 644 N N . VAL A 1 86 ? -23.745 -26.932 26.407 1.00 91.19 86 VAL A N 1
ATOM 645 C CA . VAL A 1 86 ? -25.207 -26.854 26.245 1.00 91.19 86 VAL A CA 1
ATOM 646 C C . VAL A 1 86 ? -25.817 -28.251 26.154 1.00 91.19 86 VAL A C 1
ATOM 648 O O . VAL A 1 86 ? -26.855 -28.501 26.758 1.00 91.19 86 VAL A O 1
ATOM 651 N N . GLN A 1 87 ? -25.160 -29.182 25.456 1.00 93.00 87 GLN A N 1
ATOM 652 C CA . GLN A 1 87 ? -25.596 -30.576 25.417 1.00 93.00 87 GLN A CA 1
ATOM 653 C C . GLN A 1 87 ? -25.612 -31.212 26.816 1.00 93.00 87 GLN A C 1
ATOM 655 O O . GLN A 1 87 ? -26.578 -31.893 27.156 1.00 93.00 87 GLN A O 1
ATOM 660 N N . ARG A 1 88 ? -24.553 -31.037 27.619 1.00 91.62 88 ARG A N 1
ATOM 661 C CA . ARG A 1 88 ? -24.465 -31.614 28.976 1.00 91.62 88 ARG A CA 1
ATOM 662 C C . ARG A 1 88 ? -25.527 -31.061 29.919 1.00 91.62 88 ARG A C 1
ATOM 664 O O . ARG A 1 88 ? -25.991 -31.782 30.793 1.00 91.62 88 ARG A O 1
ATOM 671 N N . GLU A 1 89 ? -25.940 -29.820 29.698 1.00 92.75 89 GLU A N 1
ATOM 672 C CA . GLU A 1 89 ? -27.047 -29.164 30.401 1.00 92.75 89 GLU A CA 1
ATOM 673 C C . GLU A 1 89 ? -28.433 -29.580 29.855 1.00 92.75 89 GLU A C 1
ATOM 675 O O . GLU A 1 89 ? -29.456 -29.065 30.295 1.00 92.75 89 GLU A O 1
ATOM 680 N N . GLY A 1 90 ? -28.492 -30.516 28.897 1.00 93.62 90 GLY A N 1
ATOM 681 C CA . GLY A 1 90 ? -29.734 -31.011 28.291 1.00 93.62 90 GLY A CA 1
ATOM 682 C C . GLY A 1 90 ? -30.334 -30.093 27.219 1.00 93.62 90 GLY A C 1
ATOM 683 O O . GLY A 1 90 ? -31.415 -30.374 26.701 1.00 93.62 90 GLY A O 1
ATOM 684 N N . GLY A 1 91 ? -29.643 -29.009 26.864 1.00 95.25 91 GLY A N 1
ATOM 685 C CA . GLY A 1 91 ? -30.062 -28.050 25.850 1.00 95.25 91 GLY A CA 1
ATOM 686 C C . GLY A 1 91 ? -29.777 -28.496 24.414 1.00 95.25 91 GLY A C 1
ATOM 687 O O . GLY A 1 91 ? -29.134 -29.517 24.152 1.00 95.25 91 GLY A O 1
ATOM 688 N N . LYS A 1 92 ? -30.240 -27.693 23.449 1.00 97.50 92 LYS A N 1
ATOM 689 C CA . LYS A 1 92 ? -29.988 -27.918 22.017 1.00 97.50 92 LYS A CA 1
ATOM 690 C C . LYS A 1 92 ? -29.484 -26.653 21.340 1.00 97.50 92 LYS A C 1
ATOM 692 O O . LYS A 1 92 ? -29.975 -25.557 21.605 1.00 97.50 92 LYS A O 1
ATOM 697 N N . VAL A 1 93 ? -28.528 -26.828 20.433 1.00 97.50 93 VAL A N 1
ATOM 698 C CA . VAL A 1 93 ? -27.805 -25.740 19.773 1.00 97.50 93 VAL A CA 1
ATOM 699 C C . VAL A 1 93 ? -28.129 -25.686 18.287 1.00 97.50 93 VAL A C 1
ATOM 701 O O . VAL A 1 93 ? -28.036 -26.701 17.596 1.00 97.50 93 VAL A O 1
ATOM 704 N N . LEU A 1 94 ? -28.428 -24.493 17.777 1.00 97.12 94 LEU A N 1
ATOM 705 C CA . LEU A 1 94 ? -28.371 -24.181 16.350 1.00 97.12 94 LEU A CA 1
ATOM 706 C C . LEU A 1 94 ? -27.089 -23.405 16.047 1.00 97.12 94 LEU A C 1
ATOM 708 O O . LEU A 1 94 ? -26.901 -22.312 16.565 1.00 97.12 94 LEU A O 1
ATOM 712 N N . VAL A 1 95 ? -26.247 -23.917 15.150 1.00 97.19 95 VAL A N 1
ATOM 713 C CA . VAL A 1 95 ? -25.133 -23.155 14.567 1.00 97.19 95 VAL A CA 1
ATOM 714 C C . VAL A 1 95 ? -25.545 -22.679 13.176 1.00 97.19 95 VAL A C 1
ATOM 716 O O . VAL A 1 95 ? -25.868 -23.493 12.304 1.00 97.19 95 VAL A O 1
ATOM 719 N N . HIS A 1 96 ? -25.532 -21.368 12.938 1.00 95.31 96 HIS A N 1
ATOM 720 C CA . HIS A 1 96 ? -25.891 -20.803 11.640 1.00 95.31 96 HIS A CA 1
ATOM 721 C C . HIS A 1 96 ? -24.896 -19.759 11.142 1.00 95.31 96 HIS A C 1
ATOM 723 O O . HIS A 1 96 ? -24.162 -19.148 11.905 1.00 95.31 96 HIS A O 1
ATOM 729 N N . CYS A 1 97 ? -24.868 -19.563 9.828 1.00 92.12 97 CYS A N 1
ATOM 730 C CA . CYS A 1 97 ? -24.268 -18.390 9.193 1.00 92.12 97 CYS A CA 1
ATOM 731 C C . CYS A 1 97 ? -25.326 -17.766 8.272 1.00 92.12 97 CYS A C 1
ATOM 733 O O . CYS A 1 97 ? -26.513 -17.837 8.593 1.00 92.12 97 CYS A O 1
ATOM 735 N N . ILE A 1 98 ? -24.951 -17.203 7.120 1.00 90.00 98 ILE A N 1
ATOM 736 C CA . ILE A 1 98 ? -25.930 -16.723 6.132 1.00 90.00 98 ILE A CA 1
ATOM 737 C C . ILE A 1 98 ? -26.658 -17.896 5.456 1.00 90.00 98 ILE A C 1
ATOM 739 O O . ILE A 1 98 ? -27.881 -17.982 5.523 1.00 90.00 98 ILE A O 1
ATOM 743 N N . ALA A 1 99 ? -25.918 -18.846 4.874 1.00 85.69 99 ALA A N 1
ATOM 744 C CA . ALA A 1 99 ? -26.480 -19.947 4.075 1.00 85.69 99 ALA A CA 1
ATOM 745 C C . ALA A 1 99 ? -26.418 -21.332 4.751 1.00 85.69 99 ALA A C 1
ATOM 747 O O . ALA A 1 99 ? -27.039 -22.292 4.289 1.00 85.69 99 ALA A O 1
ATOM 748 N N . GLY A 1 100 ? -25.641 -21.479 5.825 1.00 89.19 100 GLY A N 1
ATOM 749 C CA . GLY A 1 100 ? -25.382 -22.784 6.437 1.00 89.19 100 GLY A CA 1
ATOM 750 C C . GLY A 1 100 ? -24.487 -23.700 5.599 1.00 89.19 100 GLY A C 1
ATOM 751 O O . GLY A 1 100 ? -24.666 -24.913 5.639 1.00 89.19 100 GLY A O 1
ATOM 752 N N . VAL A 1 101 ? -23.602 -23.126 4.778 1.00 89.81 101 VAL A N 1
ATOM 753 C CA . VAL A 1 101 ? -22.780 -23.847 3.784 1.00 89.81 101 VAL A CA 1
ATOM 754 C C . VAL A 1 101 ? -21.321 -23.964 4.222 1.00 89.81 101 VAL A C 1
ATOM 756 O O . VAL A 1 101 ? -20.767 -25.061 4.197 1.00 89.81 101 VAL A O 1
ATOM 759 N N . SER A 1 102 ? -20.718 -22.840 4.622 1.00 93.12 102 SER A N 1
ATOM 760 C CA . SER A 1 102 ? -19.280 -22.722 4.890 1.00 93.12 102 SER A CA 1
ATOM 761 C C . SER A 1 102 ? -19.007 -22.451 6.377 1.00 93.12 102 SER A C 1
ATOM 763 O O . SER A 1 102 ? -18.884 -23.415 7.123 1.00 93.12 102 SER A O 1
ATOM 765 N N . ARG A 1 103 ? -19.024 -21.193 6.854 1.00 95.81 103 ARG A N 1
ATOM 766 C CA . ARG A 1 103 ? -18.701 -20.804 8.257 1.00 95.81 103 ARG A CA 1
ATOM 767 C C . ARG A 1 103 ? -19.291 -21.712 9.348 1.00 95.81 103 ARG A C 1
ATOM 769 O O . ARG A 1 103 ? -18.551 -22.316 10.120 1.00 95.81 103 ARG A O 1
ATOM 776 N N . SER A 1 104 ? -20.618 -21.842 9.413 1.00 96.69 104 SER A N 1
ATOM 777 C CA . SER A 1 104 ? -21.275 -22.659 10.445 1.00 96.69 104 SER A CA 1
ATOM 778 C C . SER A 1 104 ? -21.032 -24.155 10.275 1.00 96.69 104 SER A C 1
ATOM 780 O O . SER A 1 104 ? -20.925 -24.869 11.269 1.00 96.69 104 SER A O 1
ATOM 782 N N . ALA A 1 105 ? -20.897 -24.636 9.036 1.00 97.44 105 ALA A N 1
ATOM 783 C CA . ALA A 1 105 ? -20.560 -26.028 8.777 1.00 97.44 105 ALA A CA 1
ATOM 784 C C . ALA A 1 105 ? -19.145 -26.343 9.278 1.00 97.44 105 ALA A C 1
ATOM 786 O O . ALA A 1 105 ? -18.961 -27.345 9.959 1.00 97.44 105 ALA A O 1
ATOM 787 N N . THR A 1 106 ? -18.174 -25.457 9.035 1.00 98.25 106 THR A N 1
ATOM 788 C CA . THR A 1 106 ? -16.803 -25.575 9.551 1.00 98.25 106 THR A CA 1
ATOM 789 C C . THR A 1 106 ? -16.779 -25.718 11.074 1.00 98.25 106 THR A C 1
ATOM 791 O O . THR A 1 106 ? -16.125 -26.618 11.593 1.00 98.25 106 THR A O 1
ATOM 794 N N . LEU A 1 107 ? -17.531 -24.885 11.801 1.00 97.94 107 LEU A N 1
ATOM 795 C CA . LEU A 1 107 ? -17.603 -24.960 13.267 1.00 97.94 107 LEU A CA 1
ATOM 796 C C . LEU A 1 107 ? -18.231 -26.275 13.760 1.00 97.94 107 LEU A C 1
ATOM 798 O O . LEU A 1 107 ? -17.769 -26.858 14.740 1.00 97.94 107 LEU A O 1
ATOM 802 N N . VAL A 1 108 ? -19.250 -26.784 13.059 1.00 98.44 108 VAL A N 1
ATOM 803 C CA . VAL A 1 108 ? -19.852 -28.094 13.358 1.00 98.44 108 VAL A CA 1
ATOM 804 C C . VAL A 1 108 ? -18.860 -29.235 13.111 1.00 98.44 108 VAL A C 1
ATOM 806 O O . VAL A 1 108 ? -18.788 -30.157 13.920 1.00 98.44 108 VAL A O 1
ATOM 809 N N . LEU A 1 109 ? -18.069 -29.176 12.035 1.00 98.50 109 LEU A N 1
ATOM 810 C CA . LEU A 1 109 ? -17.025 -30.170 11.758 1.00 98.50 109 LEU A CA 1
ATOM 811 C C . LEU A 1 109 ? -15.964 -30.190 12.863 1.00 98.50 109 LEU A C 1
ATOM 813 O O . LEU A 1 109 ? -15.605 -31.268 13.334 1.00 98.50 109 LEU A O 1
ATOM 817 N N . ALA A 1 110 ? -15.525 -29.017 13.330 1.00 97.88 110 ALA A N 1
ATOM 818 C CA . ALA A 1 110 ? -14.594 -28.904 14.452 1.00 97.88 110 ALA A CA 1
ATOM 819 C C . ALA A 1 110 ? -15.138 -29.563 15.734 1.00 97.88 110 ALA A C 1
ATOM 821 O O . ALA A 1 110 ? -14.431 -30.350 16.366 1.00 97.88 110 ALA A O 1
ATOM 822 N N . TYR A 1 111 ? -16.414 -29.331 16.074 1.00 98.38 111 TYR A N 1
ATOM 823 C CA . TYR A 1 111 ? -17.071 -29.993 17.209 1.00 98.38 111 TYR A CA 1
ATOM 824 C C . TYR A 1 111 ? -17.076 -31.525 17.081 1.00 98.38 111 TYR A C 1
ATOM 826 O O . TYR A 1 111 ? -16.723 -32.232 18.030 1.00 98.38 111 TYR A O 1
ATOM 834 N N . LEU A 1 112 ? -17.447 -32.051 15.907 1.00 98.44 112 LEU A N 1
ATOM 835 C CA . LEU A 1 112 ? -17.485 -33.496 15.666 1.00 98.44 112 LEU A CA 1
ATOM 836 C C . LEU A 1 112 ? -16.092 -34.132 15.788 1.00 98.44 112 LEU A C 1
ATOM 838 O O . LEU A 1 112 ? -15.964 -35.211 16.366 1.00 98.44 112 LEU A O 1
ATOM 842 N N . MET A 1 113 ? -15.039 -33.458 15.322 1.00 98.06 113 MET A N 1
ATOM 843 C CA . MET A 1 113 ? -13.672 -33.941 15.529 1.00 98.06 113 MET A CA 1
ATOM 844 C C . MET A 1 113 ? -13.288 -33.938 17.014 1.00 98.06 113 MET A C 1
ATOM 846 O O . MET A 1 113 ? -12.857 -34.962 17.544 1.00 98.06 113 MET A O 1
ATOM 850 N N . LYS A 1 114 ? -13.502 -32.821 17.724 1.00 97.00 114 LYS A N 1
ATOM 851 C CA . LYS A 1 114 ? -13.066 -32.664 19.122 1.00 97.00 114 LYS A CA 1
ATOM 852 C C . LYS A 1 114 ? -13.768 -33.629 20.081 1.00 97.00 114 LYS A C 1
ATOM 854 O O . LYS A 1 114 ? -13.096 -34.339 20.839 1.00 97.00 114 LYS A O 1
ATOM 859 N N . TYR A 1 115 ? -15.101 -33.657 20.051 1.00 97.06 115 TYR A N 1
ATOM 860 C CA . TYR A 1 115 ? -15.922 -34.351 21.052 1.00 97.06 115 TYR A CA 1
ATOM 861 C C . TYR A 1 115 ? -16.479 -35.688 20.582 1.00 97.06 115 TYR A C 1
ATOM 863 O O . TYR A 1 115 ? -16.650 -36.589 21.397 1.00 97.06 115 TYR A O 1
ATOM 871 N N . GLN A 1 116 ? -16.726 -35.852 19.281 1.00 96.38 116 GLN A N 1
ATOM 872 C CA . GLN A 1 116 ? -17.188 -37.133 18.730 1.00 96.38 116 GLN A CA 1
ATOM 873 C C . GLN A 1 116 ? -16.036 -37.986 18.186 1.00 96.38 116 GLN A C 1
ATOM 875 O O . GLN A 1 116 ? -16.285 -39.081 17.689 1.00 96.38 116 GLN A O 1
ATOM 880 N N . LYS A 1 117 ? -14.789 -37.495 18.284 1.00 96.62 117 LYS A N 1
ATOM 881 C CA . LYS A 1 117 ? -13.560 -38.188 17.861 1.00 96.62 117 LYS A CA 1
ATOM 882 C C . LYS A 1 117 ? -13.603 -38.672 16.406 1.00 96.62 117 LYS A C 1
ATOM 884 O O . LYS A 1 117 ? -12.967 -39.660 16.055 1.00 96.62 117 LYS A O 1
ATOM 889 N N . MET A 1 118 ? -14.364 -37.979 15.558 1.00 97.62 118 MET A N 1
ATOM 890 C CA . MET A 1 118 ? -14.437 -38.274 14.129 1.00 97.62 118 MET A CA 1
ATOM 891 C C . MET A 1 118 ? -13.191 -37.737 13.427 1.00 97.62 118 MET A C 1
ATOM 893 O O . MET A 1 118 ? -12.737 -36.639 13.743 1.00 97.62 118 MET A O 1
ATOM 897 N N . LYS A 1 119 ? -12.672 -38.464 12.435 1.00 97.44 119 LYS A N 1
ATOM 898 C CA . LYS A 1 119 ? -11.713 -37.887 11.484 1.00 97.44 119 LYS A CA 1
ATOM 899 C C . LYS A 1 119 ? -12.416 -36.831 10.635 1.00 97.44 119 LYS A C 1
ATOM 901 O O . LYS A 1 119 ? -13.634 -36.886 10.457 1.00 97.44 119 LYS A O 1
ATOM 906 N N . LEU A 1 120 ? -11.667 -35.889 10.075 1.00 97.88 120 LEU A N 1
ATOM 907 C CA . LEU A 1 120 ? -12.214 -34.801 9.268 1.00 97.88 120 LEU A CA 1
ATOM 908 C C . LEU A 1 120 ? -13.010 -35.321 8.063 1.00 97.88 120 LEU A C 1
ATOM 910 O O . LEU A 1 120 ? -14.102 -34.818 7.791 1.00 97.88 120 LEU A O 1
ATOM 914 N N . ILE A 1 121 ? -12.503 -36.350 7.376 1.00 96.00 121 ILE A N 1
ATOM 915 C CA . ILE A 1 121 ? -13.203 -36.986 6.253 1.00 96.00 121 ILE A CA 1
ATOM 916 C C . ILE A 1 121 ? -14.560 -37.572 6.671 1.00 96.00 121 ILE A C 1
ATOM 918 O O . ILE A 1 121 ? -15.563 -37.349 5.989 1.00 96.00 121 ILE A O 1
ATOM 922 N N . ASP A 1 122 ? -14.613 -38.230 7.831 1.00 96.62 122 ASP A N 1
ATOM 923 C CA . ASP A 1 122 ? -15.814 -38.880 8.360 1.00 96.62 122 ASP A CA 1
ATOM 924 C C . ASP A 1 122 ? -16.820 -37.842 8.867 1.00 96.62 122 ASP A C 1
ATOM 926 O O . ASP A 1 122 ? -18.013 -37.922 8.568 1.00 96.62 122 ASP A O 1
ATOM 930 N N . ALA A 1 123 ? -16.339 -36.818 9.579 1.00 97.75 123 ALA A N 1
ATOM 931 C CA . ALA A 1 123 ? -17.151 -35.696 10.033 1.00 97.75 123 ALA A CA 1
ATOM 932 C C . ALA A 1 123 ? -17.788 -34.965 8.843 1.00 97.75 123 ALA A C 1
ATOM 934 O O . ALA A 1 123 ? -18.986 -34.672 8.859 1.00 97.75 123 ALA A O 1
ATOM 935 N N . HIS A 1 124 ? -17.015 -34.709 7.783 1.00 97.56 124 HIS A N 1
ATOM 936 C CA . HIS A 1 124 ? -17.519 -34.059 6.579 1.00 97.56 124 HIS A CA 1
ATOM 937 C C . HIS A 1 124 ? -18.556 -34.916 5.852 1.00 97.56 124 HIS A C 1
ATOM 939 O O . HIS A 1 124 ? -19.631 -34.409 5.530 1.00 97.56 124 HIS A O 1
ATOM 945 N N . ALA A 1 125 ? -18.285 -36.208 5.646 1.00 94.75 125 ALA A N 1
ATOM 946 C CA . ALA A 1 125 ? -19.244 -37.128 5.039 1.00 94.75 125 ALA A CA 1
ATOM 947 C C . ALA A 1 125 ? -20.553 -37.202 5.848 1.00 94.75 125 ALA A C 1
ATOM 949 O O . ALA A 1 125 ? -21.643 -37.090 5.281 1.00 94.75 125 ALA A O 1
ATOM 950 N N . TYR A 1 126 ? -20.449 -37.292 7.178 1.00 96.75 126 TYR A N 1
ATOM 951 C CA . TYR A 1 126 ? -21.590 -37.334 8.094 1.00 96.75 126 TYR A CA 1
ATOM 952 C C . TYR A 1 126 ? -22.464 -36.077 8.009 1.00 96.75 126 TYR A C 1
ATOM 954 O O . TYR A 1 126 ? -23.693 -36.162 7.948 1.00 96.75 126 TYR A O 1
ATOM 962 N N . VAL A 1 127 ? -21.847 -34.892 7.981 1.00 96.38 127 VAL A N 1
ATOM 963 C CA . VAL A 1 127 ? -22.583 -33.627 7.862 1.00 96.38 127 VAL A CA 1
ATOM 964 C C . VAL A 1 127 ? -23.162 -33.462 6.452 1.00 96.38 127 VAL A C 1
ATOM 966 O O . VAL A 1 127 ? -24.327 -33.079 6.331 1.00 96.38 127 VAL A O 1
ATOM 969 N N . LYS A 1 128 ? -22.410 -33.796 5.393 1.00 92.81 128 LYS A N 1
ATOM 970 C CA . LYS A 1 128 ? -22.856 -33.690 3.990 1.00 92.81 128 LYS A CA 1
ATOM 971 C C . LYS A 1 128 ? -24.052 -34.607 3.701 1.00 92.81 128 LYS A C 1
ATOM 973 O O . LYS A 1 128 ? -24.962 -34.188 2.994 1.00 92.81 128 LYS A O 1
ATOM 978 N N . GLN A 1 129 ? -24.134 -35.788 4.325 1.00 94.75 129 GLN A N 1
ATOM 979 C CA . GLN A 1 129 ? -25.314 -36.667 4.242 1.00 94.75 129 GLN A CA 1
ATOM 980 C C . GLN A 1 129 ? -26.590 -35.988 4.770 1.00 94.75 129 GLN A C 1
ATOM 982 O O . GLN A 1 129 ? -27.673 -36.162 4.216 1.00 94.75 129 GLN A O 1
ATOM 987 N N . LYS A 1 130 ? -26.470 -35.201 5.842 1.00 95.25 130 LYS A N 1
ATOM 988 C CA . LYS A 1 130 ? -27.602 -34.526 6.499 1.00 95.25 130 LYS A CA 1
ATOM 989 C C . LYS A 1 130 ? -27.910 -33.158 5.900 1.00 95.25 130 LYS A C 1
ATOM 991 O O . LYS A 1 130 ? -29.042 -32.684 5.983 1.00 95.25 130 LYS A O 1
ATOM 996 N N . ARG A 1 131 ? -26.904 -32.511 5.311 1.00 92.06 131 ARG A N 1
ATOM 997 C CA . ARG A 1 131 ? -27.004 -31.226 4.619 1.00 92.06 131 ARG A CA 1
ATOM 998 C C . ARG A 1 131 ? -26.115 -31.244 3.362 1.00 92.06 131 ARG A C 1
ATOM 1000 O O . ARG A 1 131 ? -24.961 -30.825 3.439 1.00 92.06 131 ARG A O 1
ATOM 1007 N N . PRO A 1 132 ? -26.654 -31.645 2.193 1.00 89.50 132 PRO A N 1
ATOM 1008 C CA . PRO A 1 132 ? -25.873 -31.825 0.958 1.00 89.50 132 PRO A CA 1
ATOM 1009 C C . PRO A 1 132 ? -25.150 -30.576 0.440 1.00 89.50 132 PRO A C 1
ATOM 1011 O O . PRO A 1 132 ? -24.182 -30.688 -0.304 1.00 89.50 132 PRO A O 1
ATOM 1014 N N . LEU A 1 133 ? -25.606 -29.385 0.841 1.00 89.19 133 LEU A N 1
ATOM 1015 C CA . LEU A 1 133 ? -25.022 -28.100 0.448 1.00 89.19 133 LEU A CA 1
ATOM 1016 C C . LEU A 1 133 ? -23.760 -27.724 1.235 1.00 89.19 133 LEU A C 1
ATOM 1018 O O . LEU A 1 133 ? -23.195 -26.668 0.970 1.00 89.19 133 LEU A O 1
ATOM 1022 N N . VAL A 1 134 ? -23.337 -28.514 2.226 1.00 90.56 134 VAL A N 1
ATOM 1023 C CA . VAL A 1 134 ? -22.131 -28.202 3.001 1.00 90.56 134 VAL A CA 1
ATOM 1024 C C . VAL A 1 134 ? -20.905 -28.208 2.101 1.00 90.56 134 VAL A C 1
ATOM 1026 O O . VAL A 1 134 ? -20.609 -29.190 1.421 1.00 90.56 134 VAL A O 1
ATOM 1029 N N . ARG A 1 135 ? -20.207 -27.072 2.102 1.00 89.81 135 ARG A N 1
ATOM 1030 C CA . ARG A 1 135 ? -19.020 -26.826 1.291 1.00 89.81 135 ARG A CA 1
ATOM 1031 C C . ARG A 1 135 ? -18.209 -25.685 1.922 1.00 89.81 135 ARG A C 1
ATOM 1033 O O . ARG A 1 135 ? -18.357 -24.538 1.501 1.00 89.81 135 ARG A O 1
ATOM 1040 N N . PRO A 1 136 ? -17.372 -25.969 2.940 1.00 94.50 136 PRO A N 1
ATOM 1041 C CA . PRO A 1 136 ? -16.439 -24.982 3.476 1.00 94.50 136 PRO A CA 1
ATOM 1042 C C . PRO A 1 136 ? -15.541 -24.413 2.378 1.00 94.50 136 PRO A C 1
ATOM 1044 O O . PRO A 1 136 ? -15.163 -25.134 1.447 1.00 94.50 136 PRO A O 1
ATOM 1047 N N . ASN A 1 137 ? -15.191 -23.132 2.487 1.00 89.00 137 ASN A N 1
ATOM 1048 C CA . ASN A 1 137 ? -14.222 -22.522 1.580 1.00 89.00 137 ASN A CA 1
ATOM 1049 C C . ASN A 1 137 ? -12.812 -23.128 1.773 1.00 89.00 137 ASN A C 1
ATOM 1051 O O . ASN A 1 137 ? -12.515 -23.767 2.786 1.00 89.00 137 ASN A O 1
ATOM 1055 N N . ALA A 1 138 ? -11.925 -22.925 0.796 1.00 81.44 138 ALA A N 1
ATOM 1056 C CA . ALA A 1 138 ? -10.588 -23.527 0.789 1.00 81.44 138 ALA A CA 1
ATOM 1057 C C . ALA A 1 138 ? -9.703 -23.124 1.985 1.00 81.44 138 ALA A C 1
ATOM 1059 O O . ALA A 1 138 ? -8.882 -23.923 2.431 1.00 81.44 138 ALA A O 1
ATOM 1060 N N . GLY A 1 139 ? -9.865 -21.909 2.519 1.00 77.12 139 GLY A N 1
ATOM 1061 C CA . GLY A 1 139 ? -9.145 -21.457 3.712 1.00 77.12 139 GLY A CA 1
ATOM 1062 C C . GLY A 1 139 ? -9.592 -22.201 4.963 1.00 77.12 139 GLY A C 1
ATOM 1063 O O . GLY A 1 139 ? -8.773 -22.696 5.731 1.00 77.12 139 GLY A O 1
ATOM 1064 N N . PHE A 1 140 ? -10.901 -22.380 5.123 1.00 92.75 140 PHE A N 1
ATOM 1065 C CA . PHE A 1 140 ? -11.474 -23.117 6.249 1.00 92.75 140 PHE A CA 1
ATOM 1066 C C . PHE A 1 140 ? -11.094 -24.596 6.230 1.00 92.75 140 PHE A C 1
ATOM 1068 O O . PHE A 1 140 ? -10.845 -25.169 7.289 1.00 92.75 140 PHE A O 1
ATOM 1075 N N . TRP A 1 141 ? -10.971 -25.197 5.043 1.00 93.06 141 TRP A N 1
ATOM 1076 C CA . TRP A 1 141 ? -10.417 -26.544 4.899 1.00 93.06 141 TRP A CA 1
ATOM 1077 C C . TRP A 1 141 ? -8.998 -26.662 5.448 1.00 93.06 141 TRP A C 1
ATOM 1079 O O . TRP A 1 141 ? -8.719 -27.626 6.154 1.00 93.06 141 TRP A O 1
ATOM 1089 N N . LYS A 1 142 ? -8.124 -25.679 5.197 1.00 87.44 142 LYS A N 1
ATOM 1090 C CA . LYS A 1 142 ? -6.767 -25.679 5.767 1.00 87.44 142 LYS A CA 1
ATOM 1091 C C . LYS A 1 142 ? -6.807 -25.690 7.291 1.00 87.44 142 LYS A C 1
ATOM 1093 O O . LYS A 1 142 ? -6.145 -26.518 7.903 1.00 87.44 142 LYS A O 1
ATOM 1098 N N . TYR A 1 143 ? -7.633 -24.836 7.898 1.00 89.81 143 TYR A N 1
ATOM 1099 C CA . TYR A 1 143 ? -7.776 -24.814 9.354 1.00 89.81 143 TYR A CA 1
ATOM 1100 C C . TYR A 1 143 ? -8.324 -26.131 9.906 1.00 89.81 143 TYR A C 1
ATOM 1102 O O . TYR A 1 143 ? -7.828 -26.608 10.920 1.00 89.81 143 TYR A O 1
ATOM 1110 N N . LEU A 1 144 ? -9.307 -26.748 9.244 1.00 96.62 144 LEU A N 1
ATOM 1111 C CA . LEU A 1 144 ? -9.840 -28.050 9.654 1.00 96.62 144 LEU A CA 1
ATOM 1112 C C . LEU A 1 144 ? -8.783 -29.160 9.574 1.00 96.62 144 LEU A C 1
ATOM 1114 O O . LEU A 1 144 ? -8.705 -29.976 10.487 1.00 96.62 144 LEU A O 1
ATOM 1118 N N . VAL A 1 145 ? -7.968 -29.176 8.515 1.00 91.00 145 VAL A N 1
ATOM 1119 C CA . VAL A 1 145 ? -6.868 -30.139 8.335 1.00 91.00 145 VAL A CA 1
ATOM 1120 C C . VAL A 1 145 ? -5.811 -29.970 9.429 1.00 91.00 145 VAL A C 1
ATOM 1122 O O . VAL A 1 145 ? -5.403 -30.952 10.040 1.00 91.00 145 VAL A O 1
ATOM 1125 N N . GLU A 1 146 ? -5.406 -28.735 9.737 1.00 85.44 146 GLU A N 1
ATOM 1126 C CA . GLU A 1 146 ? -4.474 -28.464 10.842 1.00 85.44 146 GLU A CA 1
ATOM 1127 C C . GLU A 1 146 ? -5.078 -28.803 12.212 1.00 85.44 146 GLU A C 1
ATOM 1129 O O . GLU A 1 146 ? -4.387 -29.296 13.103 1.00 85.44 146 GLU A O 1
ATOM 1134 N N . TYR A 1 147 ? -6.381 -28.592 12.395 1.00 93.56 147 TYR A N 1
ATOM 1135 C CA . TYR A 1 147 ? -7.061 -28.939 13.639 1.00 93.56 147 TYR A CA 1
ATOM 1136 C C . TYR A 1 147 ? -7.185 -30.455 13.834 1.00 93.56 147 TYR A C 1
ATOM 1138 O O . TYR A 1 147 ? -6.989 -30.948 14.943 1.00 93.56 147 TYR A O 1
ATOM 1146 N N . GLU A 1 148 ? -7.432 -31.214 12.764 1.00 96.62 148 GLU A N 1
ATOM 1147 C CA . GLU A 1 148 ? -7.360 -32.677 12.791 1.00 96.62 148 GLU A CA 1
ATOM 1148 C C . GLU A 1 148 ? -5.950 -33.149 13.173 1.00 96.62 148 GLU A C 1
ATOM 1150 O O . GLU A 1 148 ? -5.805 -33.987 14.066 1.00 96.62 148 GLU A O 1
ATOM 1155 N N . LYS A 1 149 ? -4.913 -32.535 12.583 1.00 88.31 149 LYS A N 1
ATOM 1156 C CA . LYS A 1 149 ? -3.511 -32.777 12.946 1.00 88.31 149 LYS A CA 1
ATOM 1157 C C . LYS A 1 149 ? -3.268 -32.543 14.431 1.00 88.31 149 LYS A C 1
ATOM 1159 O O . LYS A 1 149 ? -2.680 -33.390 15.092 1.00 88.31 149 LYS A O 1
ATOM 1164 N N . LYS A 1 150 ? -3.753 -31.418 14.967 1.00 88.69 150 LYS A N 1
ATOM 1165 C CA . LYS A 1 150 ? -3.640 -31.068 16.391 1.00 88.69 150 LYS A CA 1
ATOM 1166 C C . LYS A 1 150 ? -4.308 -32.117 17.285 1.00 88.69 150 LYS A C 1
ATOM 1168 O O . LYS A 1 150 ? -3.755 -32.468 18.321 1.00 88.69 150 LYS A O 1
ATOM 1173 N N . LEU A 1 151 ? -5.488 -32.612 16.904 1.00 85.44 151 LEU A N 1
ATOM 1174 C CA . LEU A 1 151 ? -6.271 -33.548 17.719 1.00 85.44 151 LEU A CA 1
ATOM 1175 C C . LEU A 1 151 ? -5.790 -35.003 17.634 1.00 85.44 151 LEU A C 1
ATOM 1177 O O . LEU A 1 151 ? -5.890 -35.728 18.622 1.00 85.44 151 LEU A O 1
ATOM 1181 N N . PHE A 1 152 ? -5.307 -35.442 16.469 1.00 92.31 152 PHE A N 1
ATOM 1182 C CA . PHE A 1 152 ? -5.045 -36.859 16.185 1.00 92.31 152 PHE A CA 1
ATOM 1183 C C . PHE A 1 152 ? -3.626 -37.154 15.685 1.00 92.31 152 PHE A C 1
ATOM 1185 O O . PHE A 1 152 ? -3.319 -38.305 15.374 1.00 92.31 152 PHE A O 1
ATOM 1192 N N . GLN A 1 153 ? -2.766 -36.137 15.571 1.00 89.75 153 GLN A N 1
ATOM 1193 C CA . GLN A 1 153 ? -1.401 -36.218 15.025 1.00 89.75 153 GLN A CA 1
ATOM 1194 C C . GLN A 1 153 ? -1.324 -36.721 13.571 1.00 89.75 153 GLN A C 1
ATOM 1196 O O . GLN A 1 153 ? -0.248 -37.054 13.072 1.00 89.75 153 GLN A O 1
ATOM 1201 N N . LYS A 1 154 ? -2.463 -36.790 12.870 1.00 86.94 154 LYS A N 1
ATOM 1202 C CA . LYS A 1 154 ? -2.601 -37.263 11.486 1.00 86.94 154 LYS A CA 1
ATOM 1203 C C . LYS A 1 154 ? -3.751 -36.540 10.795 1.00 86.94 154 LYS A C 1
ATOM 1205 O O . LYS A 1 154 ? -4.716 -36.161 11.450 1.00 86.94 154 LYS A O 1
ATOM 1210 N N . ASN A 1 155 ? -3.670 -36.456 9.467 1.00 90.38 155 ASN A N 1
ATOM 1211 C CA . ASN A 1 155 ? -4.686 -35.820 8.629 1.00 90.38 155 ASN A CA 1
ATOM 1212 C C . ASN A 1 155 ? -5.327 -36.868 7.718 1.00 90.38 155 ASN A C 1
ATOM 1214 O O . ASN A 1 155 ? -4.622 -37.652 7.081 1.00 90.38 155 ASN A O 1
ATOM 1218 N N . SER A 1 156 ? -6.654 -36.876 7.638 1.00 93.69 156 SER A N 1
ATOM 1219 C CA . SER A 1 156 ? -7.426 -37.719 6.718 1.00 93.69 156 SER A CA 1
ATOM 1220 C C . SER A 1 156 ? -7.695 -37.041 5.374 1.00 93.69 156 SER A C 1
ATOM 1222 O O . SER A 1 156 ? -7.999 -37.717 4.391 1.00 93.69 156 SER A O 1
ATOM 1224 N N . ILE A 1 157 ? -7.553 -35.715 5.315 1.00 92.00 157 ILE A N 1
ATOM 1225 C CA . ILE A 1 157 ? -7.713 -34.897 4.110 1.00 92.00 157 ILE A CA 1
ATOM 1226 C C . ILE A 1 157 ? -6.431 -34.107 3.859 1.00 92.00 157 ILE A C 1
ATOM 1228 O O . ILE A 1 157 ? -5.798 -33.598 4.783 1.00 92.00 157 ILE A O 1
ATOM 1232 N N . SER A 1 158 ? -6.057 -33.994 2.587 1.00 90.12 158 SER A N 1
ATOM 1233 C CA . SER A 1 158 ? -4.935 -33.177 2.132 1.00 90.12 158 SER A CA 1
ATOM 1234 C C . SER A 1 158 ? -5.417 -32.100 1.169 1.00 90.12 158 SER A C 1
ATOM 1236 O O . SER A 1 158 ? -6.396 -32.279 0.441 1.00 90.12 158 SER A O 1
ATOM 1238 N N . MET A 1 159 ? -4.728 -30.962 1.166 1.00 89.00 159 MET A N 1
ATOM 1239 C CA . MET A 1 159 ? -4.972 -29.908 0.186 1.00 89.00 159 MET A CA 1
ATOM 1240 C C . MET A 1 159 ? -4.173 -30.214 -1.083 1.00 89.00 159 MET A C 1
ATOM 1242 O O . MET A 1 159 ? -2.976 -30.478 -1.007 1.00 89.00 159 MET A O 1
ATOM 1246 N N . VAL A 1 160 ? -4.828 -30.175 -2.239 1.00 85.69 160 VAL A N 1
ATOM 1247 C CA . VAL A 1 160 ? -4.242 -30.452 -3.556 1.00 85.69 160 VAL A CA 1
ATOM 1248 C C . VAL A 1 160 ? -4.462 -29.274 -4.498 1.00 85.69 160 VAL A C 1
ATOM 1250 O O . VAL A 1 160 ? -5.438 -28.529 -4.371 1.00 85.69 160 VAL A O 1
ATOM 1253 N N . GLU A 1 161 ? -3.553 -29.097 -5.451 1.00 77.25 161 GLU A N 1
ATOM 1254 C CA . GLU A 1 161 ? -3.704 -28.089 -6.498 1.00 77.25 161 GLU A CA 1
ATOM 1255 C C . GLU A 1 161 ? -4.748 -28.516 -7.535 1.00 77.25 161 GLU A C 1
ATOM 1257 O O . GLU A 1 161 ? -4.829 -29.678 -7.941 1.00 77.25 161 GLU A O 1
ATOM 1262 N N . SER A 1 162 ? -5.551 -27.550 -7.974 1.00 73.44 162 SER A N 1
ATOM 1263 C CA . SER A 1 162 ? -6.513 -27.690 -9.063 1.00 73.44 162 SER A CA 1
ATOM 1264 C C . SER A 1 162 ? -6.507 -26.434 -9.933 1.00 73.44 162 SER A C 1
ATOM 1266 O O . SER A 1 162 ? -5.964 -25.398 -9.547 1.00 73.44 162 SER A O 1
ATOM 1268 N N . LYS A 1 163 ? -7.196 -26.487 -11.079 1.00 56.62 163 LYS A N 1
ATOM 1269 C CA . LYS A 1 163 ? -7.396 -25.325 -11.967 1.00 56.62 163 LYS A CA 1
ATOM 1270 C C . LYS A 1 163 ? -8.130 -24.151 -11.294 1.00 56.62 163 LYS A C 1
ATOM 1272 O O . LYS A 1 163 ? -8.090 -23.044 -11.814 1.00 56.62 163 LYS A O 1
ATOM 1277 N N . PHE A 1 164 ? -8.769 -24.380 -10.144 1.00 56.94 164 PHE A N 1
ATOM 1278 C CA . PHE A 1 164 ? -9.475 -23.369 -9.347 1.00 56.94 164 PHE A CA 1
ATOM 1279 C C . PHE A 1 164 ? -8.720 -22.994 -8.055 1.00 56.94 164 PHE A C 1
ATOM 1281 O O . PHE A 1 164 ? -9.297 -22.400 -7.146 1.00 56.94 164 PHE A O 1
ATOM 1288 N N . G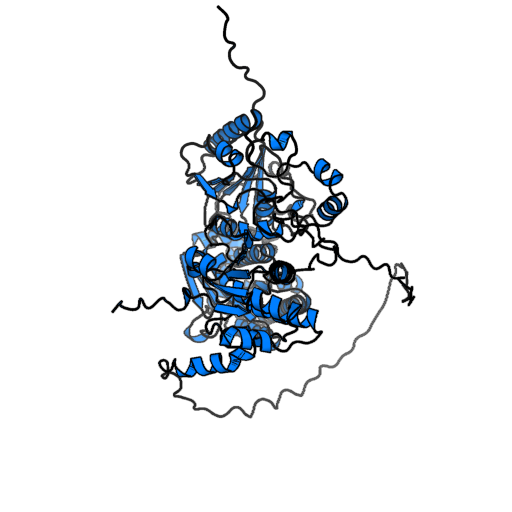LY A 1 165 ? -7.434 -23.353 -7.956 1.00 68.94 165 GLY A N 1
ATOM 1289 C CA . GLY A 1 165 ? -6.595 -23.143 -6.776 1.00 68.94 165 GLY A CA 1
ATOM 1290 C C . GLY A 1 165 ? -6.525 -24.361 -5.850 1.00 68.94 165 GLY A C 1
ATOM 1291 O O . GLY A 1 165 ? -6.858 -25.484 -6.236 1.00 68.94 165 GLY A O 1
ATOM 1292 N N . LEU A 1 166 ? -6.056 -24.136 -4.620 1.00 77.62 166 LEU A N 1
ATOM 1293 C CA . LEU A 1 166 ? -5.950 -25.164 -3.579 1.00 77.62 166 LEU A CA 1
ATOM 1294 C C . LEU A 1 166 ? -7.341 -25.613 -3.118 1.00 77.62 166 LEU A C 1
ATOM 1296 O O . LEU A 1 166 ? -8.110 -24.813 -2.590 1.00 77.62 166 LEU A O 1
ATOM 1300 N N . ILE A 1 167 ? -7.631 -26.901 -3.261 1.00 81.19 167 ILE A N 1
ATOM 1301 C CA . ILE A 1 167 ? -8.885 -27.537 -2.838 1.00 81.19 167 ILE A CA 1
ATOM 1302 C C . ILE A 1 167 ? -8.575 -28.771 -1.981 1.00 81.19 167 ILE A C 1
ATOM 1304 O O . ILE A 1 167 ? -7.486 -29.329 -2.101 1.00 81.19 167 ILE A O 1
ATOM 1308 N N . PRO A 1 168 ? -9.483 -29.238 -1.112 1.00 87.69 168 PRO A N 1
ATOM 1309 C CA . PRO A 1 168 ? -9.297 -30.529 -0.457 1.00 87.69 168 PRO A CA 1
ATOM 1310 C C . PRO A 1 168 ? -9.378 -31.663 -1.494 1.00 87.69 168 PRO A C 1
ATOM 1312 O O . PRO A 1 168 ? -10.183 -31.613 -2.428 1.00 87.69 168 PRO A O 1
ATOM 1315 N N . ASN A 1 169 ? -8.566 -32.705 -1.322 1.00 88.38 169 ASN A N 1
ATOM 1316 C CA . ASN A 1 169 ? -8.470 -33.851 -2.233 1.00 88.38 169 ASN A CA 1
ATOM 1317 C C . ASN A 1 169 ? -9.822 -34.523 -2.533 1.00 88.38 169 ASN A C 1
ATOM 1319 O O . ASN A 1 169 ? -10.025 -34.999 -3.646 1.00 88.38 169 ASN A O 1
ATOM 1323 N N . ILE A 1 170 ? -10.770 -34.487 -1.593 1.00 88.19 170 ILE A N 1
ATOM 1324 C CA . ILE A 1 170 ? -12.135 -35.010 -1.765 1.00 88.19 170 ILE A CA 1
ATOM 1325 C C . ILE A 1 170 ? -12.965 -34.296 -2.849 1.00 88.19 170 ILE A C 1
ATOM 1327 O O . ILE A 1 170 ? -14.010 -34.805 -3.240 1.00 88.19 170 ILE A O 1
ATOM 1331 N N . TYR A 1 171 ? -12.537 -33.125 -3.333 1.00 85.25 171 TYR A N 1
ATOM 1332 C CA . TYR A 1 171 ? -13.213 -32.391 -4.413 1.00 85.25 171 TYR A CA 1
ATOM 1333 C C . TYR A 1 171 ? -12.533 -32.537 -5.772 1.00 85.25 171 TYR A C 1
ATOM 1335 O O . TYR A 1 171 ? -13.047 -32.009 -6.755 1.00 85.25 171 TYR A O 1
ATOM 1343 N N . LYS A 1 172 ? -11.411 -33.263 -5.851 1.00 75.06 172 LYS A N 1
ATOM 1344 C CA . LYS A 1 172 ? -10.604 -33.380 -7.070 1.00 75.06 172 LYS A CA 1
ATOM 1345 C C . LYS A 1 172 ? -11.425 -33.899 -8.257 1.00 75.06 172 LYS A C 1
ATOM 1347 O O . LYS A 1 172 ? -11.424 -33.274 -9.317 1.00 75.06 172 LYS A O 1
ATOM 1352 N N . ASP A 1 173 ? -12.190 -34.968 -8.056 1.00 67.75 173 ASP A N 1
ATOM 1353 C CA . ASP A 1 173 ? -12.985 -35.591 -9.122 1.00 67.75 173 ASP A CA 1
ATOM 1354 C C . ASP A 1 173 ? -14.211 -34.748 -9.511 1.00 67.75 173 ASP A C 1
ATOM 1356 O O . ASP A 1 173 ? -14.504 -34.601 -10.698 1.00 67.75 173 ASP A O 1
ATOM 1360 N N . GLU A 1 174 ? -14.870 -34.097 -8.541 1.00 64.38 174 GLU A N 1
ATOM 1361 C CA . GLU A 1 174 ? -15.951 -33.131 -8.807 1.00 64.38 174 GLU A CA 1
ATOM 1362 C C . GLU A 1 174 ? -15.443 -31.972 -9.689 1.00 64.38 174 GLU A C 1
ATOM 1364 O O . GLU A 1 174 ? -16.091 -31.595 -10.667 1.00 64.38 174 GLU A O 1
ATOM 1369 N N . THR A 1 175 ? -14.257 -31.428 -9.388 1.00 58.50 175 THR A N 1
ATOM 1370 C CA . THR A 1 175 ? -13.652 -30.338 -10.173 1.00 58.50 175 THR A CA 1
ATOM 1371 C C . THR A 1 175 ? -13.146 -30.771 -11.545 1.00 58.50 175 THR A C 1
ATOM 1373 O O . THR A 1 175 ? -13.151 -29.958 -12.468 1.00 58.50 175 THR A O 1
ATOM 1376 N N . ASN A 1 176 ? -12.753 -32.036 -11.710 1.00 54.97 176 ASN A N 1
ATOM 1377 C CA . ASN A 1 176 ? -12.374 -32.587 -13.010 1.00 54.97 176 ASN A CA 1
ATOM 1378 C C . ASN A 1 176 ? -13.596 -32.795 -13.919 1.00 54.97 176 ASN A C 1
ATOM 1380 O O . ASN A 1 176 ? -13.496 -32.587 -15.124 1.00 54.97 176 ASN A O 1
ATOM 1384 N N . ASN A 1 177 ? -14.761 -33.132 -13.355 1.00 43.78 177 ASN A N 1
ATOM 1385 C CA . ASN A 1 177 ? -15.998 -33.349 -14.115 1.00 43.78 177 ASN A CA 1
ATOM 1386 C C . ASN A 1 177 ? -16.740 -32.054 -14.487 1.00 43.78 177 ASN A C 1
ATOM 1388 O O . ASN A 1 177 ? -17.500 -32.041 -15.453 1.00 43.78 177 ASN A O 1
ATOM 1392 N N . LEU A 1 178 ? -16.480 -30.938 -13.797 1.00 46.25 178 LEU A N 1
ATOM 1393 C CA . LEU A 1 178 ? -16.947 -29.605 -14.214 1.00 46.25 178 LEU A CA 1
ATOM 1394 C C . LEU A 1 178 ? -16.404 -29.186 -15.599 1.00 46.25 178 LEU A C 1
ATOM 1396 O O . LEU A 1 178 ? -17.011 -28.337 -16.248 1.00 46.25 178 LEU A O 1
ATOM 1400 N N . LEU A 1 179 ? -15.326 -29.818 -16.091 1.00 37.84 179 LEU A N 1
ATOM 1401 C CA . LEU A 1 179 ? -14.824 -29.641 -17.462 1.00 37.84 179 LEU A CA 1
ATOM 1402 C C . LEU A 1 179 ? -15.749 -30.242 -18.540 1.00 37.84 179 LEU A C 1
ATOM 1404 O O . LEU A 1 179 ? -15.747 -29.750 -19.662 1.00 37.84 179 LEU A O 1
ATOM 1408 N N . LEU A 1 180 ? -16.541 -31.274 -18.222 1.00 33.94 180 LEU A N 1
ATOM 1409 C CA . LEU A 1 180 ? -17.398 -31.983 -19.192 1.00 33.94 180 LEU A CA 1
ATOM 1410 C C . LEU A 1 180 ? -18.711 -31.246 -19.502 1.00 33.94 180 LEU A C 1
ATOM 1412 O O . LEU A 1 180 ? -19.313 -31.482 -20.543 1.00 33.94 180 LEU A O 1
ATOM 1416 N N . LEU A 1 181 ? -19.138 -30.325 -18.633 1.00 29.03 181 LEU A N 1
ATOM 1417 C CA . LEU A 1 181 ? -20.310 -29.462 -18.852 1.00 29.03 181 LEU A CA 1
ATOM 1418 C C . LEU A 1 181 ? -19.952 -28.104 -19.480 1.00 29.03 181 LEU A C 1
ATOM 1420 O O . LEU A 1 181 ? -20.844 -27.368 -19.891 1.00 29.03 181 LEU A O 1
ATOM 1424 N N . ALA A 1 182 ? -18.659 -27.792 -19.613 1.00 30.44 182 ALA A N 1
ATOM 1425 C CA . ALA A 1 182 ? -18.144 -26.605 -20.298 1.00 30.44 182 ALA A CA 1
ATOM 1426 C C . ALA A 1 182 ? -17.739 -26.897 -21.762 1.00 30.44 182 ALA A C 1
ATOM 1428 O O . ALA A 1 182 ? -16.859 -26.235 -22.315 1.00 30.44 182 ALA A O 1
ATOM 1429 N N . GLY A 1 183 ? -18.390 -27.879 -22.400 1.00 29.23 183 GLY A N 1
ATOM 1430 C CA . GLY A 1 183 ? -18.246 -28.239 -23.817 1.00 29.23 183 GLY A CA 1
ATOM 1431 C C . GLY A 1 183 ? -18.837 -27.211 -24.792 1.00 29.23 183 GLY A C 1
ATOM 1432 O O . GLY A 1 183 ? -19.590 -27.574 -25.686 1.00 29.23 183 GLY A O 1
ATOM 1433 N N . PHE A 1 184 ? -18.515 -25.927 -24.614 1.00 28.94 184 PHE A N 1
ATOM 1434 C CA . PHE A 1 184 ? -18.862 -24.842 -25.545 1.00 28.94 184 PHE A CA 1
ATOM 1435 C C . PHE A 1 184 ? -17.637 -24.051 -26.044 1.00 28.94 184 PHE A C 1
ATOM 1437 O O . PHE A 1 184 ? -17.789 -23.042 -26.722 1.00 28.94 184 PHE A O 1
ATOM 1444 N N . HIS A 1 185 ? -16.418 -24.530 -25.767 1.00 29.25 185 HIS A N 1
ATOM 1445 C CA . HIS A 1 185 ? -15.167 -23.964 -26.298 1.00 29.25 185 HIS A CA 1
ATOM 1446 C C . HIS A 1 185 ? -14.342 -24.968 -27.130 1.00 29.25 185 HIS A C 1
ATOM 1448 O O . HIS A 1 185 ? -13.122 -24.844 -27.245 1.00 29.25 185 HIS A O 1
ATOM 1454 N N . ASP A 1 186 ? -14.998 -25.934 -27.777 1.00 28.12 186 ASP A N 1
ATOM 1455 C CA . ASP A 1 186 ? -14.370 -26.806 -28.778 1.00 28.12 186 ASP A CA 1
ATOM 1456 C C . ASP A 1 186 ? -14.285 -26.112 -30.146 1.00 28.12 186 ASP A C 1
ATOM 1458 O O . ASP A 1 186 ? -14.997 -26.455 -31.086 1.00 28.12 186 ASP A O 1
ATOM 1462 N N . HIS A 1 187 ? -13.388 -25.129 -30.279 1.00 26.81 187 HIS A N 1
ATOM 1463 C CA . HIS A 1 187 ? -12.941 -24.652 -31.600 1.00 26.81 187 HIS A CA 1
ATOM 1464 C C . HIS A 1 187 ? -11.474 -24.201 -31.693 1.00 26.81 187 HIS A C 1
ATOM 1466 O O . HIS A 1 187 ? -11.083 -23.582 -32.676 1.00 26.81 187 HIS A O 1
ATOM 1472 N N . VAL A 1 188 ? -10.617 -24.564 -30.729 1.00 29.56 188 VAL A N 1
ATOM 1473 C CA . VAL A 1 188 ? -9.164 -24.272 -30.815 1.00 29.56 188 VAL A CA 1
ATOM 1474 C C . VAL A 1 188 ? -8.288 -25.538 -30.770 1.00 29.56 188 VAL A C 1
ATOM 1476 O O . VAL A 1 188 ? -7.080 -25.480 -30.972 1.00 29.56 188 VAL A O 1
ATOM 1479 N N . ALA A 1 189 ? -8.876 -26.729 -30.616 1.00 29.56 189 ALA A N 1
ATOM 1480 C CA . ALA A 1 189 ? -8.136 -27.996 -30.573 1.00 29.56 189 ALA A CA 1
ATOM 1481 C C . ALA A 1 189 ? -8.041 -28.732 -31.928 1.00 29.56 189 ALA A C 1
ATOM 1483 O O . ALA A 1 189 ? -7.898 -29.953 -31.962 1.00 29.56 189 ALA A O 1
ATOM 1484 N N . GLN A 1 190 ? -8.074 -28.014 -33.053 1.00 26.81 190 GLN A N 1
ATOM 1485 C CA . GLN A 1 190 ? -7.707 -28.565 -34.361 1.00 26.81 190 GLN A CA 1
ATOM 1486 C C . GLN A 1 190 ? -6.587 -27.736 -34.985 1.00 26.81 190 GLN A C 1
ATOM 1488 O O . GLN A 1 190 ? -6.832 -26.809 -35.744 1.00 26.81 190 GLN A O 1
ATOM 1493 N N . ASN A 1 191 ? -5.347 -28.061 -34.613 1.00 25.72 191 ASN A N 1
ATOM 1494 C CA . ASN A 1 191 ? -4.248 -28.325 -35.550 1.00 25.72 191 ASN A CA 1
ATOM 1495 C C . ASN A 1 191 ? -2.953 -28.604 -34.775 1.00 25.72 191 ASN A C 1
ATOM 1497 O O . ASN A 1 191 ? -2.030 -27.798 -34.704 1.00 25.72 191 ASN A O 1
ATOM 1501 N N . LYS A 1 192 ? -2.866 -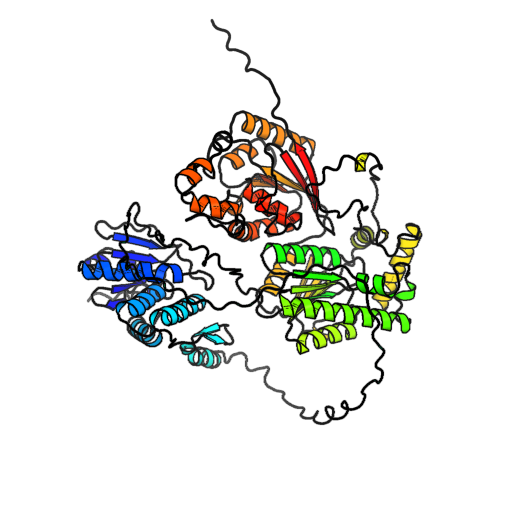29.820 -34.221 1.00 29.22 192 LYS A N 1
ATOM 1502 C CA . LYS A 1 192 ? -1.579 -30.490 -34.027 1.00 29.22 192 LYS A CA 1
ATOM 1503 C C . LYS A 1 192 ? -1.074 -30.930 -35.398 1.00 29.22 192 LYS A C 1
ATOM 1505 O O . LYS A 1 192 ? -1.606 -31.887 -35.950 1.00 29.22 192 LYS A O 1
ATOM 1510 N N . LYS A 1 193 ? -0.024 -30.288 -35.899 1.00 27.02 193 LYS A N 1
ATOM 1511 C CA . LYS A 1 193 ? 0.970 -30.888 -36.801 1.00 27.02 193 LYS A CA 1
ATOM 1512 C C . LYS A 1 193 ? 2.227 -30.026 -36.746 1.00 27.02 193 LYS A C 1
ATOM 1514 O O . LYS A 1 193 ? 2.259 -28.972 -37.355 1.00 27.02 193 LYS A O 1
ATOM 1519 N N . PHE A 1 194 ? 3.224 -30.463 -35.982 1.00 24.50 194 PHE A N 1
ATOM 1520 C CA . PHE A 1 194 ? 4.573 -30.712 -36.495 1.00 24.50 194 PHE A CA 1
ATOM 1521 C C . PHE A 1 194 ? 5.421 -31.353 -35.390 1.00 24.50 194 PHE A C 1
ATOM 1523 O O . PHE A 1 194 ? 5.769 -30.746 -34.382 1.00 24.50 194 PHE A O 1
ATOM 1530 N N . THR A 1 195 ? 5.693 -32.637 -35.581 1.00 26.59 195 THR A N 1
ATOM 1531 C CA . THR A 1 195 ? 6.736 -33.410 -34.913 1.00 26.59 195 THR A CA 1
ATOM 1532 C C . THR A 1 195 ? 8.078 -33.069 -35.551 1.00 26.59 195 THR A C 1
ATOM 1534 O O . THR A 1 195 ? 8.201 -33.196 -36.768 1.00 26.59 195 THR A O 1
ATOM 1537 N N . GLY A 1 196 ? 9.085 -32.707 -34.752 1.00 29.59 196 GLY A N 1
ATOM 1538 C CA . GLY A 1 196 ? 10.473 -32.710 -35.216 1.00 29.59 196 GLY A CA 1
ATOM 1539 C C . GLY A 1 196 ? 11.365 -31.640 -34.605 1.00 29.59 196 GLY A C 1
ATOM 1540 O O . GLY A 1 196 ? 11.714 -30.708 -35.307 1.00 29.59 196 GLY A O 1
ATOM 1541 N N . VAL A 1 197 ? 11.791 -31.816 -33.348 1.00 25.20 197 VAL A N 1
ATOM 1542 C CA . VAL A 1 197 ? 13.101 -31.327 -32.870 1.00 25.20 197 VAL A CA 1
ATOM 1543 C C . VAL A 1 197 ? 13.633 -32.290 -31.795 1.00 25.20 197 VAL A C 1
ATOM 1545 O O . VAL A 1 197 ? 13.760 -31.962 -30.623 1.00 25.20 197 VAL A O 1
ATOM 1548 N N . THR A 1 198 ? 13.933 -33.527 -32.188 1.00 31.77 198 THR A N 1
ATOM 1549 C CA . THR A 1 198 ? 14.874 -34.411 -31.476 1.00 31.77 198 THR A CA 1
ATOM 1550 C C . THR A 1 198 ? 16.161 -34.461 -32.289 1.00 31.77 198 THR A C 1
ATOM 1552 O O . THR A 1 198 ? 16.446 -35.447 -32.958 1.00 31.77 198 THR A O 1
ATOM 1555 N N . LYS A 1 199 ? 16.891 -33.339 -32.312 1.00 28.11 199 LYS A N 1
ATOM 1556 C CA . LYS A 1 199 ? 18.283 -33.227 -32.790 1.00 28.11 199 LYS A CA 1
ATOM 1557 C C . LYS A 1 199 ? 18.785 -31.792 -32.597 1.00 28.11 199 LYS A C 1
ATOM 1559 O O . LYS A 1 199 ? 18.980 -31.062 -33.554 1.00 28.11 199 LYS A O 1
ATOM 1564 N N . MET A 1 200 ? 18.901 -31.355 -31.345 1.00 26.12 200 MET A N 1
ATOM 1565 C CA . MET A 1 200 ? 19.658 -30.139 -30.986 1.00 26.12 200 MET A CA 1
ATOM 1566 C C . MET A 1 200 ? 19.986 -30.073 -29.482 1.00 26.12 200 MET A C 1
ATOM 1568 O O . MET A 1 200 ? 20.201 -29.005 -28.923 1.00 26.12 200 MET A O 1
ATOM 1572 N N . ALA A 1 201 ? 20.007 -31.232 -28.814 1.00 26.58 201 ALA A N 1
ATOM 1573 C CA . ALA A 1 201 ? 20.306 -31.370 -27.386 1.00 26.58 201 ALA A CA 1
ATOM 1574 C C . ALA A 1 201 ? 21.570 -32.218 -27.133 1.00 26.58 201 ALA A C 1
ATOM 1576 O O . ALA A 1 201 ? 21.737 -32.750 -26.045 1.00 26.58 201 ALA A O 1
ATOM 1577 N N . ALA A 1 202 ? 22.441 -32.368 -28.139 1.00 28.11 202 ALA A N 1
ATOM 1578 C CA . ALA A 1 202 ? 23.622 -33.236 -28.074 1.00 28.11 202 ALA A CA 1
ATOM 1579 C C . ALA A 1 202 ? 24.940 -32.547 -28.487 1.00 28.11 202 ALA A C 1
ATOM 1581 O O . ALA A 1 202 ? 25.916 -33.232 -28.750 1.00 28.11 202 ALA A O 1
ATOM 1582 N N . GLU A 1 203 ? 24.996 -31.211 -28.534 1.00 28.92 203 GLU A N 1
ATOM 1583 C CA . GLU A 1 203 ? 26.217 -30.469 -28.920 1.00 28.92 203 GLU A CA 1
ATOM 1584 C C . GLU A 1 203 ? 26.556 -29.314 -27.953 1.00 28.92 203 GLU A C 1
ATOM 1586 O O . GLU A 1 203 ? 27.070 -28.277 -28.357 1.00 28.92 203 GLU A O 1
ATOM 1591 N N . LEU A 1 204 ? 26.269 -29.469 -26.654 1.00 27.95 204 LEU A N 1
ATOM 1592 C CA . LEU A 1 204 ? 26.645 -28.485 -25.619 1.00 27.95 204 LEU A CA 1
ATOM 1593 C C . LEU A 1 204 ? 27.338 -29.113 -24.393 1.00 27.95 204 LEU A C 1
ATOM 1595 O O . LEU A 1 204 ? 27.271 -28.569 -23.294 1.00 27.95 204 LEU A O 1
ATOM 1599 N N . GLU A 1 205 ? 28.048 -30.223 -24.589 1.00 29.53 205 GLU A N 1
ATOM 1600 C CA . GLU A 1 205 ? 29.020 -30.760 -23.625 1.00 29.53 205 GLU A CA 1
ATOM 1601 C C . GLU A 1 205 ? 30.409 -30.807 -24.263 1.00 29.53 205 GLU A C 1
ATOM 1603 O O . GLU A 1 205 ? 30.913 -31.866 -24.594 1.00 29.53 205 GLU A O 1
ATOM 1608 N N . GLU A 1 206 ? 31.024 -29.645 -24.466 1.00 28.89 206 GLU A N 1
ATOM 1609 C CA . GLU A 1 206 ? 32.480 -29.518 -24.567 1.00 28.89 206 GLU A CA 1
ATOM 1610 C C . GLU A 1 206 ? 32.834 -28.030 -24.510 1.00 28.89 206 GLU A C 1
ATOM 1612 O O . GLU A 1 206 ? 32.605 -27.302 -25.469 1.00 28.89 206 GLU A O 1
ATOM 1617 N N . MET A 1 207 ? 33.302 -27.565 -23.345 1.00 26.88 207 MET A N 1
ATOM 1618 C CA . MET A 1 207 ? 34.279 -26.476 -23.157 1.00 26.88 207 MET A CA 1
ATOM 1619 C C . MET A 1 207 ? 34.342 -26.097 -21.671 1.00 26.88 207 MET A C 1
ATOM 1621 O O . MET A 1 207 ? 33.605 -25.243 -21.179 1.00 26.88 207 MET A O 1
ATOM 1625 N N . ALA A 1 208 ? 35.262 -26.734 -20.949 1.00 28.53 208 ALA A N 1
ATOM 1626 C CA . ALA A 1 208 ? 35.778 -26.198 -19.695 1.00 28.53 208 ALA A CA 1
ATOM 1627 C C . ALA A 1 208 ? 36.754 -25.047 -20.002 1.00 28.53 208 ALA A C 1
ATOM 1629 O O . ALA A 1 208 ? 37.608 -25.212 -20.877 1.00 28.53 208 ALA A O 1
ATOM 1630 N N . PRO A 1 209 ? 36.714 -23.912 -19.284 1.00 27.25 209 PRO A N 1
ATOM 1631 C CA . PRO A 1 209 ? 37.838 -22.992 -19.257 1.00 27.25 209 PRO A CA 1
ATOM 1632 C C . PRO A 1 209 ? 38.848 -23.422 -18.176 1.00 27.25 209 PRO A C 1
ATOM 1634 O O . PRO A 1 209 ? 38.445 -23.736 -17.052 1.00 27.25 209 PRO A O 1
ATOM 1637 N N . PRO A 1 210 ? 40.154 -23.413 -18.487 1.00 27.22 210 PRO A N 1
ATOM 1638 C CA . PRO A 1 210 ? 41.227 -23.626 -17.527 1.00 27.22 210 PRO A CA 1
ATOM 1639 C C . PRO A 1 210 ? 41.524 -22.343 -16.728 1.00 27.22 210 PRO A C 1
ATOM 1641 O O . PRO A 1 210 ? 41.087 -21.254 -17.094 1.00 27.22 210 PRO A O 1
ATOM 1644 N N . PHE A 1 211 ? 42.351 -22.509 -15.693 1.00 26.00 211 PHE A N 1
ATOM 1645 C CA . PHE A 1 211 ? 43.035 -21.512 -14.852 1.00 26.00 211 PHE A CA 1
ATOM 1646 C C . PHE A 1 211 ? 42.467 -21.249 -13.447 1.00 26.00 211 PHE A C 1
ATOM 1648 O O . PHE A 1 211 ? 41.523 -20.499 -13.221 1.00 26.00 211 PHE A O 1
ATOM 1655 N N . SER A 1 212 ? 43.182 -21.859 -12.497 1.00 26.09 212 SER A N 1
ATOM 1656 C CA . SER A 1 212 ? 43.380 -21.438 -11.111 1.00 26.09 212 SER A CA 1
ATOM 1657 C C . SER A 1 212 ? 44.346 -20.248 -11.061 1.00 26.09 212 SER A C 1
ATOM 1659 O O . SER A 1 212 ? 45.343 -20.249 -11.785 1.00 26.09 212 SER A O 1
ATOM 1661 N N . LEU A 1 213 ? 44.093 -19.277 -10.177 1.00 25.97 213 LEU A N 1
ATOM 1662 C CA . LEU A 1 213 ? 45.132 -18.379 -9.667 1.00 25.97 213 LEU A CA 1
ATOM 1663 C C . LEU A 1 213 ? 44.790 -17.884 -8.248 1.00 25.97 213 LEU A C 1
ATOM 1665 O O . LEU A 1 213 ? 43.970 -16.996 -8.047 1.00 25.97 213 LEU A O 1
ATOM 1669 N N . HIS A 1 214 ? 45.414 -18.582 -7.297 1.00 26.55 214 HIS A N 1
ATOM 1670 C CA . HIS A 1 214 ? 46.023 -18.173 -6.026 1.00 26.55 214 HIS A CA 1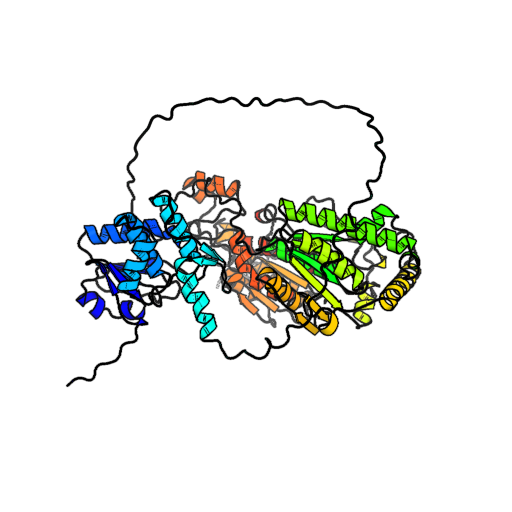
ATOM 1671 C C . HIS A 1 214 ? 45.448 -17.043 -5.147 1.00 26.55 214 HIS A C 1
ATOM 1673 O O . HIS A 1 214 ? 45.488 -15.861 -5.468 1.00 26.55 214 HIS A O 1
ATOM 1679 N N . SER A 1 215 ? 45.070 -17.484 -3.941 1.00 25.94 215 SER A N 1
ATOM 1680 C CA . SER A 1 215 ? 45.486 -17.007 -2.608 1.00 25.94 215 SER A CA 1
ATOM 1681 C C . SER A 1 215 ? 46.582 -15.930 -2.527 1.00 25.94 215 SER A C 1
ATOM 1683 O O . SER A 1 215 ? 47.668 -16.137 -3.067 1.00 25.94 215 SER A O 1
ATOM 1685 N N . MET A 1 216 ? 46.365 -14.909 -1.689 1.00 24.94 216 MET A N 1
ATOM 1686 C CA . MET A 1 216 ? 47.332 -14.475 -0.667 1.00 24.94 216 MET A CA 1
ATOM 1687 C C . MET A 1 216 ? 46.662 -13.594 0.402 1.00 24.94 216 MET A C 1
ATOM 1689 O O . MET A 1 216 ? 45.732 -12.842 0.112 1.00 24.94 216 MET A O 1
ATOM 1693 N N . ASP A 1 217 ? 47.139 -13.788 1.630 1.00 27.05 217 ASP A N 1
ATOM 1694 C CA . ASP A 1 217 ? 46.494 -13.553 2.922 1.00 27.05 217 ASP A CA 1
ATOM 1695 C C . ASP A 1 217 ? 46.583 -12.125 3.513 1.00 27.05 217 ASP A C 1
ATOM 1697 O O . ASP A 1 217 ? 47.324 -11.267 3.038 1.00 27.05 217 ASP A O 1
ATOM 1701 N N . ASP A 1 218 ? 45.824 -11.981 4.613 1.00 26.25 218 ASP A N 1
ATOM 1702 C CA . ASP A 1 218 ? 46.071 -11.273 5.883 1.00 26.25 218 ASP A CA 1
ATOM 1703 C C . ASP A 1 218 ? 46.368 -9.755 5.913 1.00 26.25 218 ASP A C 1
ATOM 1705 O O . ASP A 1 218 ? 47.267 -9.217 5.279 1.00 26.25 218 ASP A O 1
ATOM 1709 N N . THR A 1 219 ? 45.662 -8.981 6.751 1.00 25.73 219 THR A N 1
ATOM 1710 C CA . THR A 1 219 ? 45.994 -8.909 8.187 1.00 25.73 219 THR A CA 1
ATOM 1711 C C . THR A 1 219 ? 44.822 -8.448 9.076 1.00 25.73 219 THR A C 1
ATOM 1713 O O . THR A 1 219 ? 44.328 -7.332 8.968 1.00 25.73 219 THR A O 1
ATOM 1716 N N . GLY A 1 220 ? 44.425 -9.336 9.996 1.00 24.92 220 GLY A N 1
ATOM 1717 C CA . GLY A 1 220 ? 44.234 -9.115 11.441 1.00 24.92 220 GLY A CA 1
ATOM 1718 C C . GLY A 1 220 ? 43.402 -7.940 11.985 1.00 24.92 220 GLY A C 1
ATOM 1719 O O . GLY A 1 220 ? 43.870 -6.811 12.053 1.00 24.92 220 GLY A O 1
ATOM 1720 N N . SER A 1 221 ? 42.290 -8.269 12.653 1.00 24.77 221 SER A N 1
ATOM 1721 C CA . SER A 1 221 ? 42.188 -8.042 14.106 1.00 24.77 221 SER A CA 1
ATOM 1722 C C . SER A 1 221 ? 41.146 -8.972 14.731 1.00 24.77 221 SER A C 1
ATOM 1724 O O . SER A 1 221 ? 40.051 -9.183 14.218 1.00 24.77 221 SER A O 1
ATOM 1726 N N . SER A 1 222 ? 41.575 -9.578 15.827 1.00 25.02 222 SER A N 1
ATOM 1727 C CA . SER A 1 222 ? 41.025 -10.705 16.562 1.00 25.02 222 SER A CA 1
ATOM 1728 C C . SER A 1 222 ? 39.872 -10.345 17.499 1.00 25.02 222 SER A C 1
ATOM 1730 O O . SER A 1 222 ? 39.955 -9.373 18.243 1.00 25.02 222 SER A O 1
ATOM 1732 N N . GLY A 1 223 ? 38.895 -11.245 17.595 1.00 24.02 223 GLY A N 1
ATOM 1733 C CA . GLY A 1 223 ? 37.950 -11.321 18.706 1.00 24.02 223 GLY A CA 1
ATOM 1734 C C . GLY A 1 223 ? 37.301 -12.700 18.740 1.00 24.02 223 GLY A C 1
ATOM 1735 O O . GLY A 1 223 ? 36.228 -12.896 18.185 1.00 24.02 223 GLY A O 1
ATOM 1736 N N . LYS A 1 224 ? 38.002 -13.678 19.326 1.00 25.50 224 LYS A N 1
ATOM 1737 C CA . LYS A 1 224 ? 37.473 -15.021 19.602 1.00 25.50 224 LYS A CA 1
ATOM 1738 C C . LYS A 1 224 ? 36.338 -14.913 20.622 1.00 25.50 224 LYS A C 1
ATOM 1740 O O . LYS A 1 224 ? 36.527 -14.259 21.638 1.00 25.50 224 LYS A O 1
ATOM 1745 N N . ASN A 1 225 ? 35.235 -15.619 20.384 1.00 24.86 225 ASN A N 1
ATOM 1746 C CA . ASN A 1 225 ? 34.561 -16.408 21.414 1.00 24.86 225 ASN A CA 1
ATOM 1747 C C . ASN A 1 225 ? 33.753 -17.525 20.744 1.00 24.86 225 ASN A C 1
ATOM 1749 O O . ASN A 1 225 ? 32.750 -17.304 20.072 1.00 24.86 225 ASN A O 1
ATOM 1753 N N . THR A 1 226 ? 34.285 -18.730 20.905 1.00 22.38 226 THR A N 1
ATOM 1754 C CA . THR A 1 226 ? 33.677 -20.031 20.649 1.00 22.38 226 THR A CA 1
ATOM 1755 C C . THR A 1 226 ? 32.476 -20.201 21.582 1.00 22.38 226 THR A C 1
ATOM 1757 O O . THR A 1 226 ? 32.613 -19.955 22.777 1.00 22.38 226 THR A O 1
ATOM 1760 N N . ILE A 1 227 ? 31.323 -20.635 21.070 1.00 23.91 227 ILE A N 1
ATOM 1761 C CA . ILE A 1 227 ? 30.235 -21.162 21.904 1.00 23.91 227 ILE A CA 1
ATOM 1762 C C . ILE A 1 227 ? 30.108 -22.647 21.577 1.00 23.91 227 ILE A C 1
ATOM 1764 O O . ILE A 1 227 ? 29.799 -23.027 20.447 1.00 23.91 227 ILE A O 1
ATOM 1768 N N . GLU A 1 228 ? 30.438 -23.459 22.577 1.00 22.72 228 GLU A N 1
ATOM 1769 C CA . GLU A 1 228 ? 30.273 -24.906 22.614 1.00 22.72 228 GLU A CA 1
ATOM 1770 C C . GLU A 1 228 ? 28.785 -25.272 22.703 1.00 22.72 228 GLU A C 1
ATOM 1772 O O . GLU A 1 228 ? 28.001 -24.630 23.402 1.00 22.72 228 GLU A O 1
ATOM 1777 N N . LEU A 1 229 ? 28.400 -26.324 21.979 1.00 24.55 229 LEU A N 1
ATOM 1778 C CA . LEU A 1 229 ? 27.094 -26.968 22.082 1.00 24.55 229 LEU A CA 1
ATOM 1779 C C . LEU A 1 229 ? 27.094 -27.867 23.324 1.00 24.55 229 LEU A C 1
ATOM 1781 O O . LEU A 1 229 ? 27.611 -28.982 23.278 1.00 24.55 229 LEU A O 1
ATOM 1785 N N . GLY A 1 230 ? 26.527 -27.369 24.421 1.00 23.50 230 GLY A N 1
ATOM 1786 C CA . GLY A 1 230 ? 26.222 -28.148 25.618 1.00 23.50 230 GLY A CA 1
ATOM 1787 C C . GLY A 1 230 ? 24.807 -28.719 25.553 1.00 23.50 230 GLY A C 1
ATOM 1788 O O . GLY A 1 230 ? 23.832 -27.980 25.442 1.00 23.50 230 GLY A O 1
ATOM 1789 N N . THR A 1 231 ? 24.709 -30.043 25.596 1.00 25.73 231 THR A N 1
ATOM 1790 C CA . THR A 1 231 ? 23.494 -30.798 25.911 1.00 25.73 231 THR A CA 1
ATOM 1791 C C . THR A 1 231 ? 23.342 -30.874 27.426 1.00 25.73 231 THR A C 1
ATOM 1793 O O . THR A 1 231 ? 24.172 -31.516 28.064 1.00 25.73 231 THR A O 1
ATOM 1796 N N . GLU A 1 232 ? 22.287 -30.289 27.987 1.00 24.12 232 GLU A N 1
ATOM 1797 C CA . GLU A 1 232 ? 21.843 -30.596 29.350 1.00 24.12 232 GLU A CA 1
ATOM 1798 C C . GLU A 1 232 ? 20.336 -30.868 29.346 1.00 24.12 232 GLU A C 1
ATOM 1800 O O . GLU A 1 232 ? 19.517 -30.048 28.928 1.00 24.12 232 GLU A O 1
ATOM 1805 N N . GLU A 1 233 ? 20.012 -32.098 29.741 1.00 26.03 233 GLU A N 1
ATOM 1806 C CA . GLU A 1 233 ? 18.701 -32.535 30.193 1.00 26.03 233 GLU A CA 1
ATOM 1807 C C . GLU A 1 233 ? 18.449 -31.907 31.570 1.00 26.03 233 GLU A C 1
ATOM 1809 O O . GLU A 1 233 ? 19.216 -32.154 32.496 1.00 26.03 233 GLU A O 1
ATOM 1814 N N . GLU A 1 234 ? 17.363 -31.151 31.733 1.00 24.84 234 GLU A N 1
ATOM 1815 C CA . GLU A 1 234 ? 16.811 -30.872 33.060 1.00 24.84 234 GLU A CA 1
ATOM 1816 C C . GLU A 1 234 ? 15.314 -31.193 33.112 1.00 24.84 234 GLU A C 1
ATOM 1818 O O . GLU A 1 234 ? 14.515 -30.847 32.239 1.00 24.84 234 GLU A O 1
ATOM 1823 N N . GLU A 1 235 ? 14.981 -31.931 34.167 1.00 25.83 235 GLU A N 1
ATOM 1824 C CA . GLU A 1 235 ? 13.682 -32.458 34.548 1.00 25.83 235 GLU A CA 1
ATOM 1825 C C . GLU A 1 235 ? 12.691 -31.339 34.918 1.00 25.83 235 GLU A C 1
ATOM 1827 O O . GLU A 1 235 ? 12.797 -30.731 35.984 1.00 25.83 235 GLU A O 1
ATOM 1832 N N . GLU A 1 236 ? 11.633 -31.136 34.127 1.00 24.34 236 GLU A N 1
ATOM 1833 C CA . GLU A 1 236 ? 10.462 -30.387 34.598 1.00 24.34 236 GLU A CA 1
ATOM 1834 C C . GLU A 1 236 ? 9.457 -31.323 35.283 1.00 24.34 236 GLU A C 1
ATOM 1836 O O . GLU A 1 236 ? 8.687 -32.066 34.667 1.00 24.34 236 GLU A O 1
ATOM 1841 N N . LYS A 1 237 ? 9.475 -31.262 36.618 1.00 24.77 237 LYS A N 1
ATOM 1842 C CA . LYS A 1 237 ? 8.454 -31.815 37.510 1.00 24.77 237 LYS A CA 1
ATOM 1843 C C . LYS A 1 237 ? 7.087 -31.219 37.185 1.00 24.77 237 LYS A C 1
ATOM 1845 O O . LYS A 1 237 ? 6.887 -30.008 37.225 1.00 24.77 237 LYS A O 1
ATOM 1850 N N . GLY A 1 238 ? 6.124 -32.103 36.948 1.00 26.69 238 GLY A N 1
ATOM 1851 C CA . GLY A 1 238 ? 4.735 -31.738 36.727 1.00 26.69 238 GLY A CA 1
ATOM 1852 C C . GLY A 1 238 ? 4.107 -30.999 37.909 1.00 26.69 238 GLY A C 1
ATOM 1853 O O . GLY A 1 238 ? 4.180 -31.444 39.055 1.00 26.69 238 GLY A O 1
ATOM 1854 N N . GLN A 1 239 ? 3.380 -29.930 37.593 1.00 25.02 239 GLN A N 1
ATOM 1855 C CA . GLN A 1 239 ? 2.185 -29.550 38.334 1.00 25.02 239 GLN A CA 1
ATOM 1856 C C . GLN A 1 239 ? 1.023 -29.338 37.367 1.00 25.02 239 GLN A C 1
ATOM 1858 O O . GLN A 1 239 ? 0.994 -28.454 36.516 1.00 25.02 239 GLN A O 1
ATOM 1863 N N . ASP A 1 240 ? 0.071 -30.242 37.529 1.00 29.47 240 ASP A N 1
ATOM 1864 C CA . ASP A 1 240 ? -1.194 -30.365 36.840 1.00 29.47 240 ASP A CA 1
ATOM 1865 C C . ASP A 1 240 ? -2.132 -29.249 37.344 1.00 29.47 240 ASP A C 1
ATOM 1867 O O . ASP A 1 240 ? -2.664 -29.303 38.458 1.00 29.47 240 ASP A O 1
ATOM 1871 N N . HIS A 1 241 ? -2.325 -28.192 36.555 1.00 24.81 241 HIS A N 1
ATOM 1872 C CA . HIS A 1 241 ? -3.399 -27.224 36.782 1.00 24.81 241 HIS A CA 1
ATOM 1873 C C . HIS A 1 241 ? -4.482 -27.417 35.727 1.00 24.81 241 HIS A C 1
ATOM 1875 O O . HIS A 1 241 ? -4.452 -26.868 34.626 1.00 24.81 241 HIS A O 1
ATOM 1881 N N . LYS A 1 242 ? -5.456 -28.252 36.108 1.00 27.47 242 LYS A N 1
ATOM 1882 C CA . LYS A 1 242 ? -6.736 -28.455 35.428 1.00 27.47 242 LYS A CA 1
ATOM 1883 C C . LYS A 1 242 ? -7.356 -27.109 35.052 1.00 27.47 242 LYS A C 1
ATOM 1885 O O . LYS A 1 242 ? -7.589 -26.265 35.914 1.00 27.47 242 LYS A O 1
ATOM 1890 N N . GLY A 1 243 ? -7.659 -26.961 33.762 1.00 26.20 243 GLY A N 1
ATOM 1891 C CA . GLY A 1 243 ? -8.325 -25.804 33.175 1.00 26.20 243 GLY A CA 1
ATOM 1892 C C . GLY A 1 243 ? -9.657 -25.482 33.849 1.00 26.20 243 GLY A C 1
ATOM 1893 O O . GLY A 1 243 ? -10.681 -26.109 33.576 1.00 26.20 243 GLY A O 1
ATOM 1894 N N . VAL A 1 244 ? -9.633 -24.465 34.704 1.00 22.91 244 VAL A N 1
ATOM 1895 C CA . VAL A 1 244 ? -10.820 -23.761 35.178 1.00 22.91 244 VAL A CA 1
ATOM 1896 C C . VAL A 1 244 ? -10.970 -22.517 34.306 1.00 22.91 244 VAL A C 1
ATOM 1898 O O . VAL A 1 244 ? -10.170 -21.593 34.399 1.00 22.91 244 VAL A O 1
ATOM 1901 N N . PHE A 1 245 ? -11.984 -22.510 33.440 1.00 24.53 245 PHE A N 1
ATOM 1902 C CA . PHE A 1 245 ? -12.330 -21.368 32.592 1.00 24.53 245 PHE A CA 1
ATOM 1903 C C . PHE A 1 245 ? -13.458 -20.568 33.246 1.00 24.53 245 PHE A C 1
ATOM 1905 O O . PHE A 1 245 ? -14.524 -21.119 33.540 1.00 24.53 245 PHE A O 1
ATOM 1912 N N . VAL A 1 246 ? -13.250 -19.267 33.456 1.00 22.88 246 VAL A N 1
ATOM 1913 C CA . VAL A 1 246 ? -14.280 -18.358 33.976 1.00 22.88 246 VAL A CA 1
ATOM 1914 C C . VAL A 1 246 ? -14.909 -17.608 32.804 1.00 22.88 246 VAL A C 1
ATOM 1916 O O . VAL A 1 246 ? -14.379 -16.622 32.304 1.00 22.88 246 VAL A O 1
ATOM 1919 N N . LEU A 1 247 ? -16.085 -18.062 32.371 1.00 26.95 247 LEU A N 1
ATOM 1920 C CA . LEU A 1 247 ? -16.890 -17.369 31.364 1.00 26.95 247 LEU A CA 1
ATOM 1921 C C . LEU A 1 247 ? -17.575 -16.146 32.000 1.00 26.95 247 LEU A C 1
ATOM 1923 O O . LEU A 1 247 ? -18.496 -16.309 32.798 1.00 26.95 247 LEU A O 1
ATOM 1927 N N . ARG A 1 248 ? -17.180 -14.920 31.630 1.00 30.48 248 ARG A N 1
ATOM 1928 C CA . ARG A 1 248 ? -17.988 -13.715 31.907 1.00 30.48 248 ARG A CA 1
ATOM 1929 C C . ARG A 1 248 ? -18.886 -13.396 30.708 1.00 30.48 248 ARG A C 1
ATOM 1931 O O . ARG A 1 248 ? -18.441 -12.819 29.720 1.00 30.48 248 ARG A O 1
ATOM 1938 N N . GLU A 1 249 ? -20.165 -13.757 30.805 1.00 33.16 249 GLU A N 1
ATOM 1939 C CA . GLU A 1 249 ? -21.226 -13.276 29.909 1.00 33.16 249 GLU A CA 1
ATOM 1940 C C . GLU A 1 249 ? -21.589 -11.831 30.280 1.00 33.16 249 GLU A C 1
ATOM 1942 O O . GLU A 1 249 ? -22.071 -11.576 31.381 1.00 33.16 249 GLU A O 1
ATOM 1947 N N . LYS A 1 250 ? -21.370 -10.871 29.371 1.00 32.62 250 LYS A N 1
ATOM 1948 C CA . LYS A 1 250 ? -21.935 -9.516 29.518 1.00 32.62 250 LYS A CA 1
ATOM 1949 C C . LYS A 1 250 ? -22.699 -8.974 28.303 1.00 32.62 250 LYS A C 1
ATOM 1951 O O . LYS A 1 250 ? -23.277 -7.903 28.426 1.00 32.62 250 LYS A O 1
ATOM 1956 N N . SER A 1 251 ? -22.774 -9.679 27.164 1.00 41.16 251 SER A N 1
ATOM 1957 C CA . SER A 1 251 ? -23.506 -9.150 25.988 1.00 41.16 251 SER A CA 1
ATOM 1958 C C . SER A 1 251 ? -23.877 -10.145 24.867 1.00 41.16 251 SER A C 1
ATOM 1960 O O . SER A 1 251 ? -24.171 -9.718 23.755 1.00 41.16 251 SER A O 1
ATOM 1962 N N . GLY A 1 252 ? -23.868 -11.468 25.090 1.00 43.06 252 GLY A N 1
ATOM 1963 C CA . GLY A 1 252 ? -24.244 -12.436 24.033 1.00 43.06 252 GLY A CA 1
ATOM 1964 C C . GLY A 1 252 ? -23.279 -12.499 22.831 1.00 43.06 252 GLY A C 1
ATOM 1965 O O . GLY A 1 252 ? -23.573 -13.106 21.801 1.00 43.06 252 GLY A O 1
ATOM 1966 N N . VAL A 1 253 ? -22.095 -11.892 22.942 1.00 38.62 253 VAL A N 1
ATOM 1967 C CA . VAL A 1 253 ? -21.019 -11.991 21.948 1.00 38.62 253 VAL A CA 1
ATOM 1968 C C . VAL A 1 253 ? -19.844 -12.713 22.592 1.00 38.62 253 VAL A C 1
ATOM 1970 O O . VAL A 1 253 ? -19.289 -12.236 23.583 1.00 38.62 253 VAL A O 1
ATOM 1973 N N . ILE A 1 254 ? -19.484 -13.883 22.056 1.00 38.59 254 ILE A N 1
ATOM 1974 C CA . ILE A 1 254 ? -18.323 -14.631 22.539 1.00 38.59 254 ILE A CA 1
ATOM 1975 C C . ILE A 1 254 ? -17.110 -14.195 21.723 1.00 38.59 254 ILE A C 1
ATOM 1977 O O . ILE A 1 254 ? -17.008 -14.475 20.529 1.00 38.59 254 ILE A O 1
ATOM 1981 N N . TYR A 1 255 ? -16.170 -13.556 22.407 1.00 39.81 255 TYR A N 1
ATOM 1982 C CA . TYR A 1 255 ? -14.807 -13.363 21.929 1.00 39.81 255 TYR A CA 1
ATOM 1983 C C . TYR A 1 255 ? -13.893 -14.337 22.684 1.00 39.81 255 TYR A C 1
ATOM 1985 O O . TYR A 1 255 ? -14.192 -14.636 23.840 1.00 39.81 255 TYR A O 1
ATOM 1993 N N . PRO A 1 256 ? -12.806 -14.848 22.087 1.00 34.97 256 PRO A N 1
ATOM 1994 C CA . PRO A 1 256 ? -11.831 -15.653 22.819 1.00 34.97 256 PRO A CA 1
ATOM 1995 C C . PRO A 1 256 ? -11.260 -14.793 23.958 1.00 34.97 256 PRO A C 1
ATOM 1997 O O . PRO A 1 256 ? -10.671 -13.755 23.675 1.00 34.97 256 PRO A O 1
ATOM 2000 N N . VAL A 1 257 ? -11.502 -15.157 25.223 1.00 34.22 257 VAL A N 1
ATOM 2001 C CA . VAL A 1 257 ? -11.025 -14.377 26.390 1.00 34.22 257 VAL A CA 1
ATOM 2002 C C . VAL A 1 257 ? -9.814 -15.028 27.075 1.00 34.22 257 VAL A C 1
ATOM 2004 O O . VAL A 1 257 ? -9.127 -14.349 27.816 1.00 34.22 257 VAL A O 1
ATOM 2007 N N . ASP A 1 258 ? -9.475 -16.287 26.767 1.00 31.75 258 ASP A N 1
ATOM 2008 C CA . ASP A 1 258 ? -8.443 -17.036 27.515 1.00 31.75 258 ASP A CA 1
ATOM 2009 C C . ASP A 1 258 ? -7.284 -17.588 26.668 1.00 31.75 258 ASP A C 1
ATOM 2011 O O . ASP A 1 258 ? -6.452 -18.345 27.169 1.00 31.75 258 ASP A O 1
ATOM 2015 N N . TYR A 1 259 ? -7.156 -17.193 25.398 1.00 33.06 259 TYR A N 1
ATOM 2016 C CA . TYR A 1 259 ? -5.851 -17.321 24.750 1.00 33.06 259 TYR A CA 1
ATOM 2017 C C . TYR A 1 259 ? -5.009 -16.141 25.230 1.00 33.06 259 TYR A C 1
ATOM 2019 O O . TYR A 1 259 ? -4.987 -15.094 24.588 1.00 33.06 259 TYR A O 1
ATOM 2027 N N . LYS A 1 260 ? -4.304 -16.318 26.359 1.00 32.34 260 LYS A N 1
ATOM 2028 C CA . LYS A 1 260 ? -3.015 -15.643 26.526 1.00 32.34 260 LYS A CA 1
ATOM 2029 C C . LYS A 1 260 ? -2.265 -15.933 25.234 1.00 32.34 260 LYS A C 1
ATOM 2031 O O . LYS A 1 260 ? -1.921 -17.092 24.981 1.00 32.34 260 LYS A O 1
ATOM 2036 N N . TYR A 1 261 ? -2.114 -14.922 24.383 1.00 35.72 261 TYR A N 1
ATOM 2037 C CA . TYR A 1 261 ? -1.184 -14.970 23.271 1.00 35.72 261 TYR A CA 1
ATOM 2038 C C . TYR A 1 261 ? 0.181 -15.121 23.932 1.00 35.72 261 TYR A C 1
ATOM 2040 O O . TYR A 1 261 ? 0.832 -14.144 24.278 1.00 35.72 261 TYR A O 1
ATOM 2048 N N . ARG A 1 262 ? 0.582 -16.369 24.218 1.00 28.72 262 ARG A N 1
ATOM 2049 C CA . ARG A 1 262 ? 1.969 -16.650 24.560 1.00 28.72 262 ARG A CA 1
ATOM 2050 C C . ARG A 1 262 ? 2.787 -16.008 23.456 1.00 28.72 262 ARG A C 1
ATOM 2052 O O . ARG A 1 262 ? 2.406 -16.105 22.289 1.00 28.72 262 ARG A O 1
ATOM 2059 N N . VAL A 1 263 ? 3.874 -15.360 23.836 1.00 34.00 263 VAL A N 1
ATOM 2060 C CA . VAL A 1 263 ? 4.828 -14.687 22.947 1.00 34.00 263 VAL A CA 1
ATOM 2061 C C . VAL A 1 263 ? 5.303 -15.629 21.819 1.00 34.00 263 VAL A C 1
ATOM 2063 O O . VAL A 1 263 ? 5.623 -15.187 20.724 1.00 34.00 263 VAL A O 1
ATOM 2066 N N . ASP A 1 264 ? 5.166 -16.945 22.005 1.00 31.78 264 ASP A N 1
ATOM 2067 C CA . ASP A 1 264 ? 5.307 -18.015 21.001 1.00 31.78 264 ASP A CA 1
ATOM 2068 C C . ASP A 1 264 ? 4.322 -17.912 19.804 1.00 31.78 264 ASP A C 1
ATOM 2070 O O . ASP A 1 264 ? 4.502 -18.558 18.772 1.00 31.78 264 ASP A O 1
ATOM 2074 N N . THR A 1 265 ? 3.256 -17.118 19.941 1.00 32.28 265 THR A N 1
ATOM 2075 C CA . THR A 1 265 ? 2.236 -16.795 18.926 1.00 32.28 265 THR A CA 1
ATOM 2076 C C . THR A 1 265 ? 2.287 -15.340 18.466 1.00 32.28 265 THR A C 1
ATOM 2078 O O . THR A 1 265 ? 1.400 -14.905 17.723 1.00 32.28 265 THR A O 1
ATOM 2081 N N . CYS A 1 266 ? 3.378 -14.625 18.764 1.00 32.25 266 CYS A N 1
ATOM 2082 C CA . CYS A 1 266 ? 3.950 -13.725 17.770 1.00 32.25 266 CYS A CA 1
ATOM 2083 C C . CYS A 1 266 ? 4.242 -14.592 16.543 1.00 32.25 266 CYS A C 1
ATOM 2085 O O . CYS A 1 266 ? 5.341 -15.120 16.417 1.00 32.25 266 CYS A O 1
ATOM 2087 N N . TYR A 1 267 ? 3.251 -14.832 15.673 1.00 30.55 267 TYR A N 1
ATOM 2088 C CA . TYR A 1 267 ? 3.500 -15.489 14.397 1.00 30.55 267 TYR A CA 1
ATOM 2089 C C . TYR A 1 267 ? 4.631 -14.701 13.737 1.00 30.55 267 TYR A C 1
ATOM 2091 O O . TYR A 1 267 ? 4.411 -13.536 13.386 1.00 30.55 267 TYR A O 1
ATOM 2099 N N . PRO A 1 268 ? 5.826 -15.286 13.547 1.00 28.91 268 PRO A N 1
ATOM 2100 C CA . PRO A 1 268 ? 6.848 -14.651 12.748 1.00 28.91 268 PRO A CA 1
ATOM 2101 C C . PRO A 1 268 ? 6.289 -14.642 11.325 1.00 28.91 268 PRO A C 1
ATOM 2103 O O . PRO A 1 268 ? 6.274 -15.660 10.639 1.00 28.91 268 PRO A O 1
ATOM 2106 N N . GLY A 1 269 ? 5.724 -13.509 10.914 1.00 34.94 269 GLY A N 1
ATOM 2107 C CA . GLY A 1 269 ? 5.234 -13.277 9.562 1.00 34.94 269 GLY A CA 1
ATOM 2108 C C . GLY A 1 269 ? 4.105 -14.201 9.103 1.00 34.94 269 GLY A C 1
ATOM 2109 O O . GLY A 1 269 ? 4.294 -14.971 8.159 1.00 34.94 269 GLY A O 1
ATOM 2110 N N . TYR A 1 270 ? 2.884 -14.029 9.627 1.00 33.69 270 TYR A N 1
ATOM 2111 C CA . TYR A 1 270 ? 1.701 -14.366 8.824 1.00 33.69 270 TYR A CA 1
ATOM 2112 C C . TYR A 1 270 ? 1.562 -13.330 7.698 1.00 33.69 270 TYR A C 1
ATOM 2114 O O . TYR A 1 270 ? 0.694 -12.468 7.713 1.00 33.69 270 TYR A O 1
ATOM 2122 N N . ASN A 1 271 ? 2.471 -13.392 6.728 1.00 37.16 271 ASN A N 1
ATOM 2123 C CA . ASN A 1 271 ? 2.285 -12.782 5.427 1.00 37.16 271 ASN A CA 1
ATOM 2124 C C . ASN A 1 271 ? 1.406 -13.778 4.662 1.00 37.16 271 ASN A C 1
ATOM 2126 O O . ASN A 1 271 ? 1.878 -14.893 4.390 1.00 37.16 271 ASN A O 1
ATOM 2130 N N . PRO A 1 272 ? 0.130 -13.470 4.353 1.00 42.94 272 PRO A N 1
ATOM 2131 C CA . PRO A 1 272 ? -0.602 -14.258 3.372 1.00 42.94 272 PRO A CA 1
ATOM 2132 C C . PRO A 1 272 ? 0.340 -14.436 2.183 1.00 42.94 272 PRO A C 1
ATOM 2134 O O . PRO A 1 272 ? 0.974 -13.469 1.768 1.00 42.94 272 PRO A O 1
ATOM 2137 N N . ARG A 1 273 ? 0.535 -15.655 1.664 1.00 47.94 273 ARG A N 1
ATOM 2138 C CA . ARG A 1 273 ? 1.369 -15.833 0.465 1.00 47.94 273 ARG A CA 1
ATOM 2139 C C . ARG A 1 273 ? 0.643 -15.180 -0.721 1.00 47.94 273 ARG A C 1
ATOM 2141 O O . ARG A 1 273 ? 0.011 -15.856 -1.518 1.00 47.94 273 ARG A O 1
ATOM 2148 N N . PHE A 1 274 ? 0.718 -13.851 -0.810 1.00 58.78 274 PHE A N 1
ATOM 2149 C CA . PHE A 1 274 ? 0.246 -13.005 -1.904 1.00 58.78 274 PHE A CA 1
ATOM 2150 C C . PHE A 1 274 ? 1.052 -13.269 -3.180 1.00 58.78 274 PHE A C 1
ATOM 2152 O O . PHE A 1 274 ? 0.613 -12.972 -4.291 1.00 58.78 274 PHE A O 1
ATOM 2159 N N . VAL A 1 275 ? 2.243 -13.845 -2.995 1.00 65.19 275 VAL A N 1
ATOM 2160 C CA . VAL A 1 275 ? 3.208 -14.203 -4.021 1.00 65.19 275 VAL A CA 1
ATOM 2161 C C . VAL A 1 275 ? 3.405 -15.718 -3.972 1.00 65.19 275 VAL A C 1
ATOM 2163 O O . VAL A 1 275 ? 4.075 -16.237 -3.081 1.00 65.19 275 VAL A O 1
ATOM 2166 N N . ASN A 1 276 ? 2.785 -16.431 -4.917 1.00 71.31 276 ASN A N 1
ATOM 2167 C CA . ASN A 1 276 ? 2.869 -17.897 -5.006 1.00 71.31 276 ASN A CA 1
ATOM 2168 C C . ASN A 1 276 ? 4.228 -18.378 -5.541 1.00 71.31 276 ASN A C 1
ATOM 2170 O O . ASN A 1 276 ? 4.663 -19.474 -5.206 1.00 71.31 276 ASN A O 1
ATOM 2174 N N . ALA A 1 277 ? 4.893 -17.554 -6.355 1.00 84.75 277 ALA A N 1
ATOM 2175 C CA . ALA A 1 277 ? 6.251 -17.763 -6.844 1.00 84.75 277 ALA A CA 1
ATOM 2176 C C . ALA A 1 277 ? 6.960 -16.400 -6.937 1.00 84.75 277 ALA A C 1
ATOM 2178 O O . ALA A 1 277 ? 6.300 -15.423 -7.320 1.00 84.75 277 ALA A O 1
ATOM 2179 N N . PRO A 1 278 ? 8.263 -16.305 -6.600 1.00 93.12 278 PRO A N 1
ATOM 2180 C CA . PRO A 1 278 ? 9.009 -15.057 -6.707 1.00 93.12 278 PRO A CA 1
ATOM 2181 C C . PRO A 1 278 ? 8.863 -14.441 -8.100 1.00 93.12 278 PRO A C 1
ATOM 2183 O O . PRO A 1 278 ? 8.871 -15.152 -9.107 1.00 93.12 278 PRO A O 1
ATOM 2186 N N . THR A 1 279 ? 8.673 -13.126 -8.160 1.00 95.94 279 THR A N 1
ATOM 2187 C CA . THR A 1 279 ? 8.327 -12.429 -9.407 1.00 95.94 279 THR A CA 1
ATOM 2188 C C . THR A 1 279 ? 9.361 -11.362 -9.747 1.00 95.94 279 THR A C 1
ATOM 2190 O O . THR A 1 279 ? 9.728 -10.547 -8.902 1.00 95.94 279 THR A O 1
ATOM 2193 N N . VAL A 1 280 ? 9.802 -11.336 -11.002 1.00 98.25 280 VAL A N 1
ATOM 2194 C CA . VAL A 1 280 ? 10.649 -10.284 -11.565 1.00 98.25 280 VAL A CA 1
ATOM 2195 C C . VAL A 1 280 ? 9.775 -9.338 -12.387 1.00 98.25 280 VAL A C 1
ATOM 2197 O O . VAL A 1 280 ? 9.259 -9.711 -13.442 1.00 98.25 280 VAL A O 1
ATOM 2200 N N . ILE A 1 281 ? 9.602 -8.107 -11.909 1.00 98.31 281 ILE A N 1
ATOM 2201 C CA . ILE A 1 281 ? 8.944 -7.040 -12.668 1.00 98.31 281 ILE A CA 1
ATOM 2202 C C . ILE A 1 281 ? 9.996 -6.372 -13.550 1.00 98.31 281 ILE A C 1
ATOM 2204 O O . ILE A 1 281 ? 10.925 -5.748 -13.043 1.00 98.31 281 ILE A O 1
ATOM 2208 N N . THR A 1 282 ? 9.870 -6.504 -14.865 1.00 98.12 282 THR A N 1
ATOM 2209 C CA . THR A 1 282 ? 10.873 -6.028 -15.826 1.00 98.12 282 THR A CA 1
ATOM 2210 C C . THR A 1 282 ? 10.394 -4.764 -16.519 1.00 98.12 282 THR A C 1
ATOM 2212 O O . THR A 1 282 ? 9.416 -4.796 -17.265 1.00 98.12 282 THR A O 1
ATOM 2215 N N . LEU A 1 283 ? 11.084 -3.643 -16.299 1.00 97.19 283 LEU A N 1
ATOM 2216 C CA . LEU A 1 283 ? 10.708 -2.383 -16.941 1.00 97.19 283 LEU A CA 1
ATOM 2217 C C . LEU A 1 283 ? 11.109 -2.373 -18.418 1.00 97.19 283 LEU A C 1
ATOM 2219 O O . LEU A 1 283 ? 12.186 -2.857 -18.762 1.00 97.19 283 LEU A O 1
ATOM 2223 N N . VAL A 1 284 ? 10.281 -1.777 -19.272 1.00 97.31 284 VAL A N 1
ATOM 2224 C CA . VAL A 1 284 ? 10.525 -1.621 -20.714 1.00 97.31 284 VAL A CA 1
ATOM 2225 C C . VAL A 1 284 ? 10.245 -0.176 -21.134 1.00 97.31 284 VAL A C 1
ATOM 2227 O O . VAL A 1 284 ? 9.353 0.482 -20.600 1.00 97.31 284 VAL A O 1
ATOM 2230 N N . GLY A 1 285 ? 11.041 0.354 -22.059 1.00 94.38 285 GLY A N 1
ATOM 2231 C CA . GLY A 1 285 ? 10.779 1.627 -22.729 1.00 94.38 285 GLY A CA 1
ATOM 2232 C C . GLY A 1 285 ? 11.982 2.564 -22.780 1.00 94.38 285 GLY A C 1
ATOM 2233 O O . GLY A 1 285 ? 13.023 2.356 -22.138 1.00 94.38 285 GLY A O 1
ATOM 2234 N N . LEU A 1 286 ? 11.827 3.655 -23.524 1.00 92.38 286 LEU A N 1
ATOM 2235 C CA . LEU A 1 286 ? 12.888 4.627 -23.793 1.00 92.38 286 LEU A CA 1
ATOM 2236 C C . LEU A 1 286 ? 13.351 5.384 -22.530 1.00 92.38 286 LEU A C 1
ATOM 2238 O O . LEU A 1 286 ? 12.627 5.463 -21.525 1.00 92.38 286 LEU A O 1
ATOM 2242 N N . PRO A 1 287 ? 14.580 5.936 -22.510 1.00 88.56 287 PRO A N 1
ATOM 2243 C CA . PRO A 1 287 ? 15.025 6.812 -21.426 1.00 88.56 287 PRO A CA 1
ATOM 2244 C C . PRO A 1 287 ? 14.085 8.018 -21.209 1.00 88.56 287 PRO A C 1
ATOM 2246 O O . PRO A 1 287 ? 13.403 8.470 -22.122 1.00 88.56 287 PRO A O 1
ATOM 2249 N N . ALA A 1 288 ? 14.044 8.536 -19.974 1.00 81.19 288 ALA A N 1
ATOM 2250 C CA . ALA A 1 288 ? 13.197 9.674 -19.566 1.00 81.19 288 ALA A CA 1
ATOM 2251 C C . ALA A 1 288 ? 11.673 9.498 -19.768 1.00 81.19 288 ALA A C 1
ATOM 2253 O O . ALA A 1 288 ? 10.941 10.477 -19.849 1.00 81.19 288 ALA A O 1
ATOM 2254 N N . ARG A 1 289 ? 11.177 8.253 -19.778 1.00 84.25 289 ARG A N 1
ATOM 2255 C CA . ARG A 1 289 ? 9.737 7.920 -19.801 1.00 84.25 289 ARG A CA 1
ATOM 2256 C C . ARG A 1 289 ? 9.172 7.516 -18.428 1.00 84.25 289 ARG A C 1
ATOM 2258 O O . ARG A 1 289 ? 8.356 6.614 -18.336 1.00 84.25 289 ARG A O 1
ATOM 2265 N N . GLY A 1 290 ? 9.689 8.059 -17.323 1.00 78.00 290 GLY A N 1
ATOM 2266 C CA . GLY A 1 290 ? 9.139 7.795 -15.977 1.00 78.00 290 GLY A CA 1
ATOM 2267 C C . GLY A 1 290 ? 9.325 6.379 -15.392 1.00 78.00 290 GLY A C 1
ATOM 2268 O O . GLY A 1 290 ? 8.863 6.124 -14.286 1.00 78.00 290 GLY A O 1
ATOM 2269 N N . LYS A 1 291 ? 10.033 5.457 -16.063 1.00 84.75 291 LYS A N 1
ATOM 2270 C CA . LYS A 1 291 ? 10.215 4.062 -15.594 1.00 84.75 291 LYS A CA 1
ATOM 2271 C C . LYS A 1 291 ? 10.748 3.951 -14.160 1.00 84.75 291 LYS A C 1
ATOM 2273 O O . LYS A 1 291 ? 10.115 3.327 -13.318 1.00 84.75 291 LYS A O 1
ATOM 2278 N N . THR A 1 292 ? 11.881 4.597 -13.871 1.00 81.56 292 THR A N 1
ATOM 2279 C CA . THR A 1 292 ? 12.503 4.571 -12.535 1.00 81.56 292 THR A CA 1
ATOM 2280 C C . THR A 1 292 ? 11.584 5.173 -11.466 1.00 81.56 292 THR A C 1
ATOM 2282 O O . THR A 1 292 ? 11.502 4.623 -10.372 1.00 81.56 292 THR A O 1
ATOM 2285 N N . TYR A 1 293 ? 10.853 6.249 -11.798 1.00 81.88 293 TYR A N 1
ATOM 2286 C CA . TYR A 1 293 ? 9.858 6.864 -10.908 1.00 81.88 293 TYR A CA 1
ATOM 2287 C C . TYR A 1 293 ? 8.795 5.834 -10.511 1.00 81.88 293 TYR A C 1
ATOM 2289 O O . TYR A 1 293 ? 8.589 5.560 -9.330 1.00 81.88 293 TYR A O 1
ATOM 2297 N N . MET A 1 294 ? 8.163 5.198 -11.501 1.00 85.12 294 MET A N 1
ATOM 2298 C CA . MET A 1 294 ? 7.090 4.245 -11.229 1.00 85.12 294 MET A CA 1
ATOM 2299 C C . MET A 1 294 ? 7.598 2.971 -10.545 1.00 85.12 294 MET A C 1
ATOM 2301 O O . MET A 1 294 ? 6.917 2.436 -9.679 1.00 85.12 294 MET A O 1
ATOM 2305 N N . ALA A 1 295 ? 8.808 2.513 -10.871 1.00 88.75 295 ALA A N 1
ATOM 2306 C CA . ALA A 1 295 ? 9.434 1.363 -10.224 1.00 88.75 295 ALA A CA 1
ATOM 2307 C C . ALA A 1 295 ? 9.681 1.580 -8.731 1.00 88.75 295 ALA A C 1
ATOM 2309 O O . ALA A 1 295 ? 9.398 0.695 -7.927 1.00 88.75 295 ALA A O 1
ATOM 2310 N N . LYS A 1 296 ? 10.191 2.756 -8.350 1.00 87.69 296 LYS A N 1
ATOM 2311 C CA . LYS A 1 296 ? 10.400 3.111 -6.942 1.00 87.69 296 LYS A CA 1
ATOM 2312 C C . LYS A 1 296 ? 9.075 3.208 -6.198 1.00 87.69 296 LYS A C 1
ATOM 2314 O O . LYS A 1 296 ? 8.936 2.630 -5.127 1.00 87.69 296 LYS A O 1
ATOM 2319 N N . LYS A 1 297 ? 8.086 3.851 -6.813 1.00 89.88 297 LYS A N 1
ATOM 2320 C CA . LYS A 1 297 ? 6.744 4.017 -6.255 1.00 89.88 297 LYS A CA 1
ATOM 2321 C C . LYS A 1 297 ? 6.018 2.684 -6.049 1.00 89.88 297 LYS A C 1
ATOM 2323 O O . LYS A 1 297 ? 5.503 2.428 -4.967 1.00 89.88 297 LYS A O 1
ATOM 2328 N N . LEU A 1 298 ? 6.058 1.806 -7.052 1.00 92.94 298 LEU A N 1
ATOM 2329 C CA . LEU A 1 298 ? 5.526 0.448 -6.961 1.00 92.94 298 LEU A CA 1
ATOM 2330 C C . LEU A 1 298 ? 6.282 -0.377 -5.912 1.00 92.94 298 LEU A C 1
ATOM 2332 O O . LEU A 1 298 ? 5.656 -1.076 -5.126 1.00 92.94 298 LEU A O 1
ATOM 2336 N N . GLY A 1 299 ? 7.614 -0.279 -5.870 1.00 93.50 299 GLY A N 1
ATOM 2337 C CA . GLY A 1 299 ? 8.429 -0.962 -4.865 1.00 93.50 299 GLY A CA 1
ATOM 2338 C C . GLY A 1 299 ? 8.069 -0.553 -3.435 1.00 93.50 299 GLY A C 1
ATOM 2339 O O . GLY A 1 299 ? 7.887 -1.422 -2.587 1.00 93.50 299 GLY A O 1
ATOM 2340 N N . ARG A 1 300 ? 7.900 0.752 -3.196 1.00 91.88 300 ARG A N 1
ATOM 2341 C CA . ARG A 1 300 ? 7.464 1.320 -1.914 1.00 91.88 300 ARG A CA 1
ATOM 2342 C C . ARG A 1 300 ? 6.077 0.829 -1.517 1.00 91.88 300 ARG A C 1
ATOM 2344 O O . ARG A 1 300 ? 5.906 0.321 -0.417 1.00 91.88 300 ARG A O 1
ATOM 2351 N N . TYR A 1 301 ? 5.113 0.884 -2.438 1.00 93.12 301 TYR A N 1
ATOM 2352 C CA . TYR A 1 301 ? 3.772 0.343 -2.210 1.00 93.12 301 TYR A CA 1
ATOM 2353 C C . TYR A 1 301 ? 3.793 -1.142 -1.847 1.00 93.12 301 TYR A C 1
ATOM 2355 O O . TYR A 1 301 ? 3.213 -1.524 -0.834 1.00 93.12 301 TYR A O 1
ATOM 2363 N N . LEU A 1 302 ? 4.500 -1.967 -2.623 1.00 92.56 302 LEU A N 1
ATOM 2364 C CA . LEU A 1 302 ? 4.589 -3.402 -2.364 1.00 92.56 302 LEU A CA 1
ATOM 2365 C C . LEU A 1 302 ? 5.227 -3.695 -0.998 1.00 92.56 302 LEU A C 1
ATOM 2367 O O . LEU A 1 302 ? 4.707 -4.532 -0.266 1.00 92.56 302 LEU A O 1
ATOM 2371 N N . ASN A 1 303 ? 6.299 -2.989 -0.623 1.00 90.50 303 ASN A N 1
ATOM 2372 C CA . ASN A 1 303 ? 6.903 -3.131 0.705 1.00 90.50 303 ASN A CA 1
ATOM 2373 C C . ASN A 1 303 ? 5.949 -2.705 1.826 1.00 90.50 303 ASN A C 1
ATOM 2375 O O . ASN A 1 303 ? 5.842 -3.418 2.822 1.00 90.50 303 ASN A O 1
ATOM 2379 N N . TRP A 1 304 ? 5.230 -1.595 1.652 1.00 89.69 304 TRP A N 1
ATOM 2380 C CA . TRP A 1 304 ? 4.299 -1.071 2.652 1.00 89.69 304 TRP A CA 1
ATOM 2381 C C . TRP A 1 304 ? 3.118 -2.020 2.917 1.00 89.69 304 TRP A C 1
ATOM 2383 O O . TRP A 1 304 ? 2.726 -2.200 4.065 1.00 89.69 304 TRP A O 1
ATOM 2393 N N . ILE A 1 305 ? 2.622 -2.730 1.896 1.00 84.81 305 ILE A N 1
ATOM 2394 C CA . ILE A 1 305 ? 1.624 -3.806 2.078 1.00 84.81 305 ILE A CA 1
ATOM 2395 C C . ILE A 1 305 ? 2.235 -5.148 2.536 1.00 84.81 305 ILE A C 1
ATOM 2397 O O . ILE A 1 305 ? 1.551 -6.172 2.551 1.00 84.81 305 ILE A O 1
ATOM 2401 N N . GLY A 1 306 ? 3.527 -5.174 2.878 1.00 83.62 306 GLY A N 1
ATOM 2402 C CA . GLY A 1 306 ? 4.216 -6.337 3.441 1.00 83.62 306 GLY A CA 1
ATOM 2403 C C . GLY A 1 306 ? 4.857 -7.293 2.428 1.00 83.62 306 GLY A C 1
ATOM 2404 O O . GLY A 1 306 ? 5.284 -8.385 2.807 1.00 83.62 306 GLY A O 1
ATOM 2405 N N . ILE A 1 307 ? 4.958 -6.933 1.145 1.00 87.69 307 ILE A N 1
ATOM 2406 C CA . ILE A 1 307 ? 5.604 -7.753 0.108 1.00 87.69 307 ILE A CA 1
ATOM 2407 C C . ILE A 1 307 ? 7.062 -7.321 -0.059 1.00 87.69 307 ILE A C 1
ATOM 2409 O O . ILE A 1 307 ? 7.349 -6.260 -0.612 1.00 87.69 307 ILE A O 1
ATOM 2413 N N . LYS A 1 308 ? 8.000 -8.187 0.350 1.00 91.50 308 LYS A N 1
ATOM 2414 C CA . LYS A 1 308 ? 9.447 -7.904 0.328 1.00 91.50 308 LYS A CA 1
ATOM 2415 C C . LYS A 1 308 ? 9.951 -7.653 -1.094 1.00 91.50 308 LYS A C 1
ATOM 2417 O O . LYS A 1 308 ? 10.179 -8.599 -1.859 1.00 91.50 308 LYS A O 1
ATOM 2422 N N . THR A 1 309 ? 10.163 -6.381 -1.419 1.00 94.81 309 THR A N 1
ATOM 2423 C CA . THR A 1 309 ? 10.426 -5.901 -2.777 1.00 94.81 309 THR A CA 1
ATOM 2424 C C . THR A 1 309 ? 11.713 -5.089 -2.852 1.00 94.81 309 THR A C 1
ATOM 2426 O O . THR A 1 309 ? 11.983 -4.252 -1.993 1.00 94.81 309 THR A O 1
ATOM 2429 N N . LYS A 1 310 ? 12.512 -5.293 -3.907 1.00 95.56 310 LYS A N 1
ATOM 2430 C CA . LYS A 1 310 ? 13.731 -4.504 -4.154 1.00 95.56 310 LYS A CA 1
ATOM 2431 C C . LYS A 1 310 ? 13.856 -4.090 -5.617 1.00 95.56 310 LYS A C 1
ATOM 2433 O O . LYS A 1 310 ? 13.620 -4.892 -6.517 1.00 95.56 310 LYS A O 1
ATOM 2438 N N . VAL A 1 311 ? 14.266 -2.841 -5.848 1.00 94.81 311 VAL A N 1
ATOM 2439 C CA . VAL A 1 311 ? 14.579 -2.308 -7.184 1.00 94.81 311 VAL A CA 1
ATOM 2440 C C . VAL A 1 311 ? 16.061 -2.521 -7.493 1.00 94.81 311 VAL A C 1
ATOM 2442 O O . VAL A 1 311 ? 16.919 -2.174 -6.683 1.00 94.81 311 VAL A O 1
ATOM 2445 N N . PHE A 1 312 ? 16.356 -3.049 -8.676 1.00 96.12 312 PHE A N 1
ATOM 2446 C CA . PHE A 1 312 ? 17.697 -3.290 -9.195 1.00 96.12 312 PHE A CA 1
ATOM 2447 C C . PHE A 1 312 ? 17.913 -2.447 -10.454 1.00 96.12 312 PHE A C 1
ATOM 2449 O O . PHE A 1 312 ? 17.284 -2.693 -11.482 1.00 96.12 312 PHE A O 1
ATOM 2456 N N . ASN A 1 313 ? 18.786 -1.440 -10.381 1.00 92.12 313 ASN A N 1
ATOM 2457 C CA . ASN A 1 313 ? 19.033 -0.515 -11.486 1.00 92.12 313 ASN A CA 1
ATOM 2458 C C . ASN A 1 313 ? 20.286 -0.918 -12.276 1.00 92.12 313 ASN A C 1
ATOM 2460 O O . ASN A 1 313 ? 21.414 -0.741 -11.815 1.00 92.12 313 ASN A O 1
ATOM 2464 N N . VAL A 1 314 ? 20.113 -1.397 -13.510 1.00 93.69 314 VAL A N 1
ATOM 2465 C CA . VAL A 1 314 ? 21.238 -1.850 -14.357 1.00 93.69 314 VAL A CA 1
ATOM 2466 C C . VAL A 1 314 ? 22.212 -0.707 -14.684 1.00 93.69 314 VAL A C 1
ATOM 2468 O O . VAL A 1 314 ? 23.402 -0.931 -14.920 1.00 93.69 314 VAL A O 1
ATOM 2471 N N . GLY A 1 315 ? 21.742 0.543 -14.656 1.00 90.00 315 GLY A N 1
ATOM 2472 C CA . GLY A 1 315 ? 22.580 1.725 -14.828 1.00 90.00 315 GLY A CA 1
ATOM 2473 C C . GLY A 1 315 ? 23.675 1.858 -13.765 1.00 90.00 315 GLY A C 1
ATOM 2474 O O . GLY A 1 315 ? 24.762 2.327 -14.100 1.00 90.00 315 GLY A O 1
ATOM 2475 N N . GLU A 1 316 ? 23.434 1.407 -12.530 1.00 90.19 316 GLU A N 1
ATOM 2476 C CA . GLU A 1 316 ? 24.434 1.384 -11.449 1.00 90.19 316 GLU A CA 1
ATOM 2477 C C . GLU A 1 316 ? 25.529 0.349 -11.703 1.00 90.19 316 GLU A C 1
ATOM 2479 O O . GLU A 1 316 ? 26.709 0.632 -11.508 1.00 90.19 316 GLU A O 1
ATOM 2484 N N . TYR A 1 317 ? 25.158 -0.829 -12.208 1.00 94.62 317 TYR A N 1
ATOM 2485 C CA . TYR A 1 317 ? 26.113 -1.867 -12.603 1.00 94.62 317 TYR A CA 1
ATOM 2486 C C . TYR A 1 317 ? 27.014 -1.373 -13.734 1.00 94.62 317 TYR A C 1
ATOM 2488 O O . TYR A 1 317 ? 28.232 -1.506 -13.647 1.00 94.62 317 TYR A O 1
ATOM 2496 N N . ARG A 1 318 ? 26.436 -0.703 -14.740 1.00 94.31 318 ARG A N 1
ATOM 2497 C CA . ARG A 1 318 ? 27.216 -0.068 -15.810 1.00 94.31 318 ARG A CA 1
ATOM 2498 C C . ARG A 1 318 ? 28.169 0.991 -15.265 1.00 94.31 318 ARG A C 1
ATOM 2500 O O . ARG A 1 318 ? 29.336 0.974 -15.632 1.00 94.31 318 ARG A O 1
ATOM 2507 N N . ARG A 1 319 ? 27.705 1.895 -14.393 1.00 91.69 319 ARG A N 1
ATOM 2508 C CA . ARG A 1 319 ? 28.567 2.945 -13.817 1.00 91.69 319 ARG A CA 1
ATOM 2509 C C . ARG A 1 319 ? 29.736 2.369 -13.019 1.00 91.69 319 ARG A C 1
ATOM 2511 O O . ARG A 1 319 ? 30.840 2.881 -13.138 1.00 91.69 319 ARG A O 1
ATOM 2518 N N . ARG A 1 320 ? 29.518 1.289 -12.262 1.00 91.94 320 ARG A N 1
ATOM 2519 C CA . ARG A 1 320 ? 30.600 0.581 -11.557 1.00 91.94 320 ARG A CA 1
ATOM 2520 C C . ARG A 1 320 ? 31.592 -0.087 -12.511 1.00 91.94 320 ARG A C 1
ATOM 2522 O O . ARG A 1 320 ? 32.774 -0.118 -12.209 1.00 91.94 320 ARG A O 1
ATOM 2529 N N . ALA A 1 321 ? 31.121 -0.605 -13.646 1.00 90.56 321 ALA A N 1
ATOM 2530 C CA . ALA A 1 321 ? 31.963 -1.328 -14.597 1.00 90.56 321 ALA A CA 1
ATOM 2531 C C . ALA A 1 321 ? 32.826 -0.416 -15.487 1.00 90.56 321 ALA A C 1
ATOM 2533 O O . ALA A 1 321 ? 33.948 -0.786 -15.812 1.00 90.56 321 ALA A O 1
ATOM 2534 N N . VAL A 1 322 ? 32.309 0.742 -15.920 1.00 91.19 322 VAL A N 1
ATOM 2535 C CA . VAL A 1 322 ? 32.989 1.596 -16.923 1.00 91.19 322 VAL A CA 1
ATOM 2536 C C . VAL A 1 322 ? 33.120 3.070 -16.536 1.00 91.19 322 VAL A C 1
ATOM 2538 O O . VAL A 1 322 ? 33.551 3.872 -17.362 1.00 91.19 322 VAL A O 1
ATOM 2541 N N . GLY A 1 323 ? 32.745 3.441 -15.313 1.00 88.00 323 GLY A N 1
ATOM 2542 C CA . GLY A 1 323 ? 32.661 4.837 -14.887 1.00 88.00 323 GLY A CA 1
ATOM 2543 C C . GLY A 1 323 ? 31.358 5.519 -15.317 1.00 88.00 323 GLY A C 1
ATOM 2544 O O . GLY A 1 323 ? 30.523 4.958 -16.041 1.00 88.00 323 GLY A O 1
ATOM 2545 N N . SER A 1 324 ? 31.145 6.737 -14.817 1.00 82.19 324 SER A N 1
ATOM 2546 C CA . SER A 1 324 ? 29.942 7.527 -15.095 1.00 82.19 324 SER A CA 1
ATOM 2547 C C . SER A 1 324 ? 30.095 8.500 -16.267 1.00 82.19 324 SER A C 1
ATOM 2549 O O . SER A 1 324 ? 29.097 8.870 -16.864 1.00 82.19 324 SER A O 1
ATOM 2551 N N . ASP A 1 325 ? 31.316 8.798 -16.700 1.00 79.12 325 ASP A N 1
ATOM 2552 C CA . ASP A 1 325 ? 31.697 9.726 -17.779 1.00 79.12 325 ASP A CA 1
ATOM 2553 C C . ASP A 1 325 ? 31.310 9.284 -19.211 1.00 79.12 325 ASP A C 1
ATOM 2555 O O . ASP A 1 325 ? 31.803 9.821 -20.203 1.00 79.12 325 ASP A O 1
ATOM 2559 N N . LYS A 1 326 ? 30.444 8.275 -19.356 1.00 85.19 326 LYS A N 1
ATOM 2560 C CA . LYS A 1 326 ? 30.065 7.716 -20.659 1.00 85.19 326 LYS A CA 1
ATOM 2561 C C . LYS A 1 326 ? 28.890 8.474 -21.277 1.00 85.19 326 LYS A C 1
ATOM 2563 O O . LYS A 1 326 ? 27.752 8.346 -20.820 1.00 85.19 326 LYS A O 1
ATOM 2568 N N . LEU A 1 327 ? 29.197 9.185 -22.359 1.00 87.94 327 LEU A N 1
ATOM 2569 C CA . LEU A 1 327 ? 28.286 9.957 -23.209 1.00 87.94 327 LEU A CA 1
ATOM 2570 C C . LEU A 1 327 ? 27.478 9.079 -24.187 1.00 87.94 327 LEU A C 1
ATOM 2572 O O . LEU A 1 327 ? 27.529 7.845 -24.140 1.00 87.94 327 LEU A O 1
ATOM 2576 N N . HIS A 1 328 ? 26.718 9.705 -25.089 1.00 91.88 328 HIS A N 1
ATOM 2577 C CA . HIS A 1 328 ? 25.791 9.028 -25.998 1.00 91.88 328 HIS A CA 1
ATOM 2578 C C . HIS A 1 328 ? 26.437 7.952 -26.885 1.00 91.88 328 HIS A C 1
ATOM 2580 O O . HIS A 1 328 ? 25.772 6.967 -27.201 1.00 91.88 328 HIS A O 1
ATOM 2586 N N . ASP A 1 329 ? 27.711 8.094 -27.269 1.00 92.00 329 ASP A N 1
ATOM 2587 C CA . ASP A 1 329 ? 28.395 7.158 -28.179 1.00 92.00 329 ASP A CA 1
ATOM 2588 C C . ASP A 1 329 ? 28.559 5.749 -27.603 1.00 92.00 329 ASP A C 1
ATOM 2590 O O . ASP A 1 329 ? 28.536 4.761 -28.339 1.00 92.00 329 ASP A O 1
ATOM 2594 N N . PHE A 1 330 ? 28.612 5.630 -26.276 1.00 92.75 330 PHE A N 1
ATOM 2595 C CA . PHE A 1 330 ? 28.59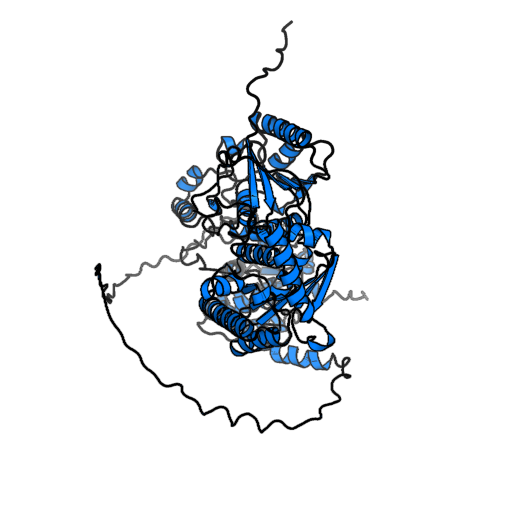1 4.338 -25.590 1.00 92.75 330 PHE A CA 1
ATOM 2596 C C . PHE A 1 330 ? 27.258 3.588 -25.788 1.00 92.75 330 PHE A C 1
ATOM 2598 O O . PHE A 1 330 ? 27.175 2.372 -25.623 1.00 92.75 330 PHE A O 1
ATOM 2605 N N . PHE A 1 331 ? 26.177 4.296 -26.121 1.00 92.31 331 PHE A N 1
ATOM 2606 C CA . PHE A 1 331 ? 24.837 3.717 -26.217 1.00 92.31 331 PHE A CA 1
ATOM 2607 C C . PHE A 1 331 ? 24.406 3.365 -27.638 1.00 92.31 331 PHE A C 1
ATOM 2609 O O . PHE A 1 331 ? 23.333 2.773 -27.782 1.00 92.31 331 PHE A O 1
ATOM 2616 N N . ARG A 1 332 ? 25.233 3.664 -28.645 1.00 90.75 332 ARG A N 1
ATOM 2617 C CA . ARG A 1 332 ? 24.954 3.354 -30.050 1.00 90.75 332 ARG A CA 1
ATOM 2618 C C . ARG A 1 332 ? 24.696 1.863 -30.277 1.00 90.75 332 ARG A C 1
ATOM 2620 O O . ARG A 1 332 ? 25.189 1.003 -29.540 1.00 90.75 332 ARG A O 1
ATOM 2627 N N . VAL A 1 333 ? 23.907 1.572 -31.308 1.00 87.06 333 VAL A N 1
ATOM 2628 C CA . VAL A 1 333 ? 23.532 0.206 -31.704 1.00 87.06 333 VAL A CA 1
ATOM 2629 C C . VAL A 1 333 ? 24.671 -0.502 -32.450 1.00 87.06 333 VAL A C 1
ATOM 2631 O O . VAL A 1 333 ? 24.767 -1.719 -32.400 1.00 87.06 333 VAL A O 1
ATOM 2634 N N . ASP A 1 334 ? 25.574 0.242 -33.083 1.00 90.38 334 ASP A N 1
ATOM 2635 C CA . ASP A 1 334 ? 26.739 -0.291 -33.802 1.00 90.38 334 ASP A CA 1
ATOM 2636 C C . ASP A 1 334 ? 27.999 -0.436 -32.925 1.00 90.38 334 ASP A C 1
ATOM 2638 O O . ASP A 1 334 ? 29.021 -0.941 -33.380 1.00 90.38 334 ASP A O 1
ATOM 2642 N N . ASN A 1 335 ? 27.935 -0.038 -31.650 1.00 93.69 335 ASN A N 1
ATOM 2643 C CA . ASN A 1 335 ? 29.042 -0.167 -30.702 1.00 93.69 335 ASN A CA 1
ATOM 2644 C C . ASN A 1 335 ? 29.024 -1.551 -30.024 1.00 93.69 335 ASN A C 1
ATOM 2646 O O . ASN A 1 335 ? 28.444 -1.726 -28.943 1.00 93.69 335 ASN A O 1
ATOM 2650 N N . ALA A 1 336 ? 29.641 -2.540 -30.676 1.00 92.31 336 ALA A N 1
ATOM 2651 C CA . ALA A 1 336 ? 29.646 -3.939 -30.246 1.00 92.31 336 ALA A CA 1
ATOM 2652 C C . ALA A 1 336 ? 30.300 -4.140 -28.864 1.00 92.31 336 ALA A C 1
ATOM 2654 O O . ALA A 1 336 ? 29.778 -4.886 -28.027 1.00 92.31 336 ALA A O 1
ATOM 2655 N N . GLU A 1 337 ? 31.400 -3.440 -28.575 1.00 93.25 337 GLU A N 1
ATOM 2656 C CA . GLU A 1 337 ? 32.084 -3.499 -27.281 1.00 93.25 337 GLU A CA 1
ATOM 2657 C C . GLU A 1 337 ? 31.172 -2.996 -26.156 1.00 93.25 337 GLU A C 1
ATOM 2659 O O . GLU A 1 337 ? 30.980 -3.678 -25.142 1.00 93.25 337 GLU A O 1
ATOM 2664 N N . ALA A 1 338 ? 30.541 -1.833 -26.337 1.00 92.56 338 ALA A N 1
ATOM 2665 C CA . ALA A 1 338 ? 29.647 -1.274 -25.331 1.00 92.56 338 ALA A CA 1
ATOM 2666 C C . ALA A 1 338 ? 28.361 -2.097 -25.171 1.00 92.56 338 ALA A C 1
ATOM 2668 O O . ALA A 1 338 ? 27.832 -2.219 -24.061 1.00 92.56 338 ALA A O 1
ATOM 2669 N N . GLN A 1 339 ? 27.843 -2.700 -26.244 1.00 90.94 339 GLN A N 1
ATOM 2670 C CA . GLN A 1 339 ? 26.739 -3.659 -26.158 1.00 90.94 339 GLN A CA 1
ATOM 2671 C C . GLN A 1 339 ? 27.111 -4.885 -25.320 1.00 90.94 339 GLN A C 1
ATOM 2673 O O . GLN A 1 339 ? 26.337 -5.262 -24.433 1.00 90.94 339 GLN A O 1
ATOM 2678 N N . LYS A 1 340 ? 28.305 -5.458 -25.529 1.00 93.19 340 LYS A N 1
ATOM 2679 C CA . LYS A 1 340 ? 28.818 -6.588 -24.741 1.00 93.19 340 LYS A CA 1
ATOM 2680 C C . LYS A 1 340 ? 28.901 -6.235 -23.255 1.00 93.19 340 LYS A C 1
ATOM 2682 O O . LYS A 1 340 ? 28.369 -6.976 -22.426 1.00 93.19 340 LYS A O 1
ATOM 2687 N N . VAL A 1 341 ? 29.456 -5.069 -22.921 1.00 94.81 341 VAL A N 1
ATOM 2688 C CA . VAL A 1 341 ? 29.523 -4.576 -21.534 1.00 94.81 341 VAL A CA 1
ATOM 2689 C C . VAL A 1 341 ? 28.125 -4.382 -20.937 1.00 94.81 341 VAL A C 1
ATOM 2691 O O . VAL A 1 341 ? 27.843 -4.859 -19.837 1.00 94.81 341 VAL A O 1
ATOM 2694 N N . ARG A 1 342 ? 27.202 -3.723 -21.655 1.00 93.94 342 ARG A N 1
ATOM 2695 C CA . ARG A 1 342 ? 25.819 -3.514 -21.184 1.00 93.94 342 ARG A CA 1
ATOM 2696 C C . ARG A 1 342 ? 25.072 -4.833 -20.977 1.00 93.94 342 ARG A C 1
ATOM 2698 O O . ARG A 1 342 ? 24.250 -4.922 -20.064 1.00 93.94 342 ARG A O 1
ATOM 2705 N N . ARG A 1 343 ? 25.335 -5.847 -21.808 1.00 94.69 343 ARG A N 1
ATOM 2706 C CA . ARG A 1 343 ? 24.779 -7.199 -21.656 1.00 94.69 343 ARG A CA 1
ATOM 2707 C C . ARG A 1 343 ? 25.327 -7.883 -20.403 1.00 94.69 343 ARG A C 1
ATOM 2709 O O . ARG A 1 343 ? 24.537 -8.391 -19.616 1.00 94.69 343 ARG A O 1
ATOM 2716 N N . GLN A 1 344 ? 26.637 -7.820 -20.166 1.00 95.31 344 GLN A N 1
ATOM 2717 C CA . GLN A 1 344 ? 27.260 -8.360 -18.951 1.00 95.31 344 GLN A CA 1
ATOM 2718 C C . GLN A 1 344 ? 26.738 -7.679 -17.677 1.00 95.31 344 GLN A C 1
ATOM 2720 O O . GLN A 1 344 ? 26.423 -8.363 -16.709 1.00 95.31 344 GLN A O 1
ATOM 2725 N N . CYS A 1 345 ? 26.551 -6.355 -17.693 1.00 96.75 345 CYS A N 1
ATOM 2726 C CA . CYS A 1 345 ? 25.961 -5.623 -16.567 1.00 96.75 345 CYS A CA 1
ATOM 2727 C C . CYS A 1 345 ? 24.530 -6.088 -16.256 1.00 96.75 345 CYS A C 1
ATOM 2729 O O . CYS A 1 345 ? 24.163 -6.212 -15.090 1.00 96.75 345 CYS A O 1
ATOM 2731 N N . ALA A 1 346 ? 23.721 -6.353 -17.289 1.00 96.62 346 ALA A N 1
ATOM 2732 C CA . ALA A 1 346 ? 22.369 -6.877 -17.116 1.00 96.62 346 ALA A CA 1
ATOM 2733 C C . ALA A 1 346 ? 22.378 -8.291 -16.510 1.00 96.62 346 ALA A C 1
ATOM 2735 O O . ALA A 1 346 ? 21.606 -8.550 -15.593 1.00 96.62 346 ALA A O 1
ATOM 2736 N N . ILE A 1 347 ? 23.277 -9.170 -16.965 1.00 97.12 347 ILE A N 1
ATOM 2737 C CA . ILE A 1 347 ? 23.436 -10.529 -16.419 1.00 97.12 347 ILE A CA 1
ATOM 2738 C C . ILE A 1 347 ? 23.897 -10.480 -14.956 1.00 97.12 347 ILE A C 1
ATOM 2740 O O . ILE A 1 347 ? 23.287 -11.119 -14.108 1.00 97.12 347 ILE A O 1
ATOM 2744 N N . ALA A 1 348 ? 24.912 -9.674 -14.633 1.00 97.56 348 ALA A N 1
ATOM 2745 C CA . ALA A 1 348 ? 25.382 -9.508 -13.255 1.00 97.56 348 ALA A CA 1
ATOM 2746 C C . ALA A 1 348 ? 24.265 -8.999 -12.324 1.00 97.56 348 ALA A C 1
ATOM 2748 O O . ALA A 1 348 ? 24.124 -9.457 -11.192 1.00 97.56 348 ALA A O 1
ATOM 2749 N N . CYS A 1 349 ? 23.433 -8.085 -12.823 1.00 98.00 349 CYS A N 1
ATOM 2750 C CA . CYS A 1 349 ? 22.267 -7.592 -12.105 1.00 98.00 349 CYS A CA 1
ATOM 2751 C C . CYS A 1 349 ? 21.195 -8.683 -11.907 1.00 98.00 349 CYS A C 1
ATOM 2753 O O . CYS A 1 349 ? 20.664 -8.812 -10.806 1.00 98.00 349 CYS A O 1
ATOM 2755 N N . LEU A 1 350 ? 20.918 -9.507 -12.925 1.00 98.25 350 LEU A N 1
ATOM 2756 C CA . LEU A 1 350 ? 20.002 -10.653 -12.825 1.00 98.25 350 LEU A CA 1
ATOM 2757 C C . LEU A 1 350 ? 20.489 -11.717 -11.828 1.00 98.25 350 LEU A C 1
ATOM 2759 O O . LEU A 1 350 ? 19.678 -12.308 -11.118 1.00 98.25 350 LEU A O 1
ATOM 2763 N N . GLU A 1 351 ? 21.798 -11.940 -11.717 1.00 97.94 351 GLU A N 1
ATOM 2764 C CA . GLU A 1 351 ? 22.354 -12.839 -10.698 1.00 97.94 351 GLU A CA 1
ATOM 2765 C C . GLU A 1 351 ? 22.107 -12.313 -9.276 1.00 97.94 351 GLU A C 1
ATOM 2767 O O . GLU A 1 351 ? 21.723 -13.074 -8.386 1.00 97.94 351 GLU A O 1
ATOM 2772 N N . ASP A 1 352 ? 22.228 -11.004 -9.047 1.00 97.88 352 ASP A N 1
ATOM 2773 C CA . ASP A 1 352 ? 21.883 -10.411 -7.750 1.00 97.88 352 ASP A CA 1
ATOM 2774 C C . ASP A 1 352 ? 20.368 -10.409 -7.480 1.00 97.88 352 ASP A C 1
ATOM 2776 O O . ASP A 1 352 ? 19.953 -10.608 -6.333 1.00 97.88 352 ASP A O 1
ATOM 2780 N N . VAL A 1 353 ? 19.537 -10.266 -8.521 1.00 98.00 353 VAL A N 1
ATOM 2781 C CA . VAL A 1 353 ? 18.085 -10.510 -8.444 1.00 98.00 353 VAL A CA 1
ATOM 2782 C C . VAL A 1 353 ? 17.816 -11.942 -7.986 1.00 98.00 353 VAL A C 1
ATOM 2784 O O . VAL A 1 353 ? 17.062 -12.148 -7.036 1.00 98.00 353 VAL A O 1
ATOM 2787 N N . SER A 1 354 ? 18.471 -12.927 -8.607 1.00 97.19 354 SER A N 1
ATOM 2788 C CA . SER A 1 354 ? 18.331 -14.337 -8.246 1.00 97.19 354 SER A CA 1
ATOM 2789 C C . SER A 1 354 ? 18.702 -14.567 -6.783 1.00 97.19 354 SER A C 1
ATOM 2791 O O . SER A 1 354 ? 17.908 -15.139 -6.045 1.00 97.19 354 SER A O 1
ATOM 2793 N N . LYS A 1 355 ? 19.854 -14.059 -6.323 1.00 96.94 355 LYS A N 1
ATOM 2794 C CA . LYS A 1 355 ? 20.280 -14.175 -4.914 1.00 96.94 355 LYS A CA 1
ATOM 2795 C C . LYS A 1 355 ? 19.274 -13.569 -3.935 1.00 96.94 355 LYS A C 1
ATOM 2797 O O . LYS A 1 355 ? 19.104 -14.081 -2.832 1.00 96.94 355 LYS A O 1
ATOM 2802 N N . PHE A 1 356 ? 18.644 -12.454 -4.296 1.00 96.44 356 PHE A N 1
ATOM 2803 C CA . PHE A 1 356 ? 17.635 -11.819 -3.454 1.00 96.44 356 PHE A CA 1
ATOM 2804 C C . PHE A 1 356 ? 16.354 -12.660 -3.369 1.00 96.44 356 PH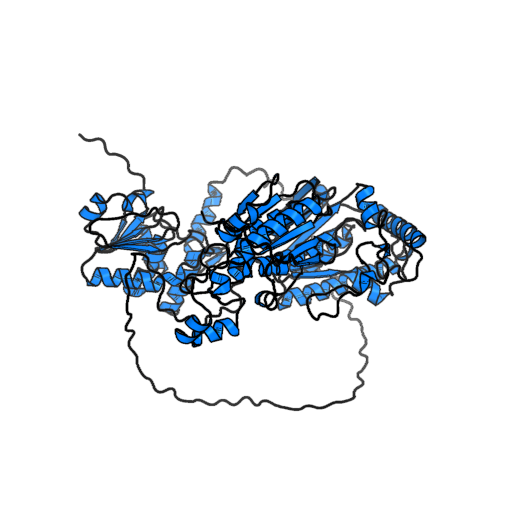E A C 1
ATOM 2806 O O . PHE A 1 356 ? 15.862 -12.902 -2.264 1.00 96.44 356 PHE A O 1
ATOM 2813 N N . LEU A 1 357 ? 15.854 -13.137 -4.513 1.00 93.19 357 LEU A N 1
ATOM 2814 C CA . LEU A 1 357 ? 14.618 -13.919 -4.607 1.00 93.19 357 LEU A CA 1
ATOM 2815 C C . LEU A 1 357 ? 14.745 -15.342 -4.043 1.00 93.19 357 LEU A C 1
ATOM 2817 O O . LEU A 1 357 ? 13.763 -15.879 -3.545 1.00 93.19 357 LEU A O 1
ATOM 2821 N N . THR A 1 358 ? 15.934 -15.952 -4.077 1.00 91.00 358 THR A N 1
ATOM 2822 C CA . THR A 1 358 ? 16.160 -17.285 -3.486 1.00 91.00 358 THR A CA 1
ATOM 2823 C C . THR A 1 358 ? 16.344 -17.264 -1.972 1.00 91.00 358 THR A C 1
ATOM 2825 O O . THR A 1 358 ? 16.270 -18.315 -1.342 1.00 91.00 358 THR A O 1
ATOM 2828 N N . ARG A 1 359 ? 16.591 -16.092 -1.373 1.00 90.00 359 ARG A N 1
ATOM 2829 C CA . ARG A 1 359 ? 16.721 -15.935 0.082 1.00 90.00 359 ARG A CA 1
ATOM 2830 C C . ARG A 1 359 ? 15.374 -15.599 0.715 1.00 90.00 359 ARG A C 1
ATOM 2832 O O . ARG A 1 359 ? 14.653 -16.481 1.158 1.00 90.00 359 ARG A O 1
ATOM 2839 N N . ALA A 1 360 ? 15.047 -14.312 0.779 1.00 83.25 360 ALA A N 1
ATOM 2840 C CA . ALA A 1 360 ? 13.861 -13.815 1.477 1.00 83.25 360 ALA A CA 1
ATOM 2841 C C . ALA A 1 360 ? 13.049 -12.808 0.650 1.00 83.25 360 ALA A C 1
ATOM 2843 O O . ALA A 1 360 ? 12.000 -12.357 1.108 1.00 83.25 360 ALA A O 1
ATOM 2844 N N . GLY A 1 361 ? 13.536 -12.418 -0.531 1.00 89.62 361 GLY A N 1
ATOM 2845 C CA . GLY A 1 361 ? 12.838 -11.510 -1.430 1.00 89.62 361 GLY A CA 1
ATOM 2846 C C . GLY A 1 361 ? 11.656 -12.185 -2.117 1.00 89.62 361 GLY A C 1
ATOM 2847 O O . GLY A 1 361 ? 11.716 -13.362 -2.456 1.00 89.62 361 GLY A O 1
ATOM 2848 N N . GLN A 1 362 ? 10.585 -11.430 -2.351 1.00 93.31 362 GLN A N 1
ATOM 2849 C CA . GLN A 1 362 ? 9.396 -11.917 -3.058 1.00 93.31 362 GLN A CA 1
ATOM 2850 C C . GLN A 1 362 ? 9.269 -11.289 -4.448 1.00 93.31 362 GLN A C 1
ATOM 2852 O O . GLN A 1 362 ? 8.838 -11.960 -5.387 1.00 93.31 362 GLN A O 1
ATOM 2857 N N . VAL A 1 363 ? 9.658 -10.016 -4.589 1.00 97.31 363 VAL A N 1
ATOM 2858 C CA . VAL A 1 363 ? 9.550 -9.273 -5.850 1.00 97.31 363 VAL A CA 1
ATOM 2859 C C . VAL A 1 363 ? 10.828 -8.500 -6.143 1.00 97.31 363 VAL A C 1
ATOM 2861 O O . VAL A 1 363 ? 11.303 -7.717 -5.324 1.00 97.31 363 VAL A O 1
ATOM 2864 N N . ALA A 1 364 ? 11.380 -8.678 -7.337 1.00 98.25 364 ALA A N 1
ATOM 2865 C CA . ALA A 1 364 ? 12.509 -7.892 -7.815 1.00 98.25 364 ALA A CA 1
ATOM 2866 C C . ALA A 1 364 ? 12.064 -7.018 -8.985 1.00 98.25 364 ALA A C 1
ATOM 2868 O O . ALA A 1 364 ? 11.541 -7.528 -9.970 1.00 98.25 364 ALA A O 1
ATOM 2869 N N . ILE A 1 365 ? 12.278 -5.707 -8.895 1.00 98.06 365 ILE A N 1
ATOM 2870 C CA . ILE A 1 365 ? 11.993 -4.783 -9.995 1.00 98.06 365 ILE A CA 1
ATOM 2871 C C . ILE A 1 365 ? 13.294 -4.531 -10.756 1.00 98.06 365 ILE A C 1
ATOM 2873 O O . ILE A 1 365 ? 14.205 -3.886 -10.241 1.00 98.06 365 ILE A O 1
ATOM 2877 N N . PHE A 1 366 ? 13.387 -5.056 -11.972 1.00 98.00 366 PHE A N 1
ATOM 2878 C CA . PHE A 1 366 ? 14.543 -4.942 -12.852 1.00 98.00 366 PHE A CA 1
ATOM 2879 C C . PHE A 1 366 ? 14.427 -3.677 -13.719 1.00 98.00 366 PHE A C 1
ATOM 2881 O O . PHE A 1 366 ? 13.747 -3.661 -14.750 1.00 98.00 366 PHE A O 1
ATOM 2888 N N . ASP A 1 367 ? 15.077 -2.595 -13.277 1.00 95.19 367 ASP A N 1
ATOM 2889 C CA . ASP A 1 367 ? 15.052 -1.271 -13.911 1.00 95.19 367 ASP A CA 1
ATOM 2890 C C . ASP A 1 367 ? 16.161 -1.136 -14.967 1.00 95.19 367 ASP A C 1
ATOM 2892 O O . ASP A 1 367 ? 17.343 -0.919 -14.667 1.00 95.19 367 ASP A O 1
ATOM 2896 N N . ALA A 1 368 ? 15.750 -1.263 -16.230 1.00 93.88 368 ALA A N 1
ATOM 2897 C CA . ALA A 1 368 ? 16.541 -0.979 -17.421 1.00 93.88 368 ALA A CA 1
ATOM 2898 C C . ALA A 1 368 ? 15.625 -0.553 -18.584 1.00 93.88 368 ALA A C 1
ATOM 2900 O O . ALA A 1 368 ? 14.409 -0.451 -18.437 1.00 93.88 368 ALA A O 1
ATOM 2901 N N . THR A 1 369 ? 16.200 -0.252 -19.753 1.00 94.06 369 THR A N 1
ATOM 2902 C CA . THR A 1 369 ? 15.412 0.096 -20.950 1.00 94.06 369 THR A CA 1
ATOM 2903 C C . THR A 1 369 ? 14.723 -1.117 -21.572 1.00 94.06 369 THR A C 1
ATOM 2905 O O . THR A 1 369 ? 13.576 -0.997 -21.979 1.00 94.06 369 THR A O 1
ATOM 2908 N N . ASN A 1 370 ? 15.405 -2.268 -21.644 1.00 96.50 370 ASN A N 1
ATOM 2909 C CA . ASN A 1 370 ? 14.893 -3.548 -22.168 1.00 96.50 370 ASN A CA 1
ATOM 2910 C C . ASN A 1 370 ? 14.084 -3.423 -23.478 1.00 96.50 370 ASN A C 1
ATOM 2912 O O . ASN A 1 370 ? 13.081 -4.104 -23.682 1.00 96.50 370 ASN A O 1
ATOM 2916 N N . THR A 1 371 ? 14.541 -2.534 -24.361 1.00 95.25 371 THR A N 1
ATOM 2917 C CA . THR A 1 371 ? 13.831 -2.085 -25.564 1.00 95.25 371 THR A CA 1
ATOM 2918 C C . THR A 1 371 ? 13.848 -3.087 -26.717 1.00 95.25 371 THR A C 1
ATOM 2920 O O . THR A 1 371 ? 13.112 -2.869 -27.664 1.00 95.25 371 THR A O 1
ATOM 2923 N N . THR A 1 372 ? 14.642 -4.160 -26.661 1.00 94.75 372 THR A N 1
ATOM 2924 C CA . THR A 1 372 ? 14.760 -5.154 -27.747 1.00 94.75 372 THR A CA 1
ATOM 2925 C C . THR A 1 372 ? 14.159 -6.501 -27.355 1.00 94.75 372 THR A C 1
ATOM 2927 O O . THR A 1 372 ? 14.212 -6.888 -26.179 1.00 94.75 372 THR A O 1
ATOM 2930 N N . PHE A 1 373 ? 13.656 -7.252 -28.338 1.00 93.88 373 PHE A N 1
ATOM 2931 C CA . PHE A 1 373 ? 13.135 -8.608 -28.139 1.00 93.88 373 PHE A CA 1
ATOM 2932 C C . PHE A 1 373 ? 14.204 -9.541 -27.558 1.00 93.88 373 PHE A C 1
ATOM 2934 O O . PHE A 1 373 ? 13.962 -10.230 -26.569 1.00 93.88 373 PHE A O 1
ATOM 2941 N N . GLU A 1 374 ? 15.422 -9.501 -28.107 1.00 93.50 374 GLU A N 1
ATOM 2942 C CA . GLU A 1 374 ? 16.542 -10.337 -27.654 1.00 93.50 374 GLU A CA 1
ATOM 2943 C C . GLU A 1 374 ? 16.824 -10.151 -26.153 1.00 93.50 374 GLU A C 1
ATOM 2945 O O . GLU A 1 374 ? 17.033 -11.117 -25.413 1.00 93.50 374 GLU A O 1
ATOM 2950 N N . ARG A 1 375 ? 16.780 -8.902 -25.664 1.00 95.00 375 ARG A N 1
ATOM 2951 C CA . ARG A 1 375 ? 16.991 -8.614 -24.243 1.00 95.00 375 ARG A CA 1
ATOM 2952 C C . ARG A 1 375 ? 15.872 -9.191 -23.381 1.00 95.00 375 ARG A C 1
ATOM 2954 O O . ARG A 1 375 ? 16.166 -9.728 -22.314 1.00 95.00 375 ARG A O 1
ATOM 2961 N N . ARG A 1 376 ? 14.615 -9.063 -23.810 1.00 97.44 376 ARG A N 1
ATOM 2962 C CA . ARG A 1 376 ? 13.460 -9.590 -23.068 1.00 97.44 376 ARG A CA 1
ATOM 2963 C C . ARG A 1 376 ? 13.447 -11.117 -23.062 1.00 97.44 376 ARG A C 1
ATOM 2965 O O . ARG A 1 376 ? 13.245 -11.698 -22.000 1.00 97.44 376 ARG A O 1
ATOM 2972 N N . ALA A 1 377 ? 13.780 -11.757 -24.182 1.00 95.50 377 ALA A N 1
ATOM 2973 C CA . ALA A 1 377 ? 13.941 -13.206 -24.280 1.00 95.50 377 ALA A CA 1
ATOM 2974 C C . ALA A 1 377 ? 15.034 -13.731 -23.331 1.00 95.50 377 ALA A C 1
ATOM 2976 O O . ALA A 1 377 ? 14.813 -14.718 -22.633 1.00 95.50 377 ALA A O 1
ATOM 2977 N N . LEU A 1 378 ? 16.173 -13.033 -23.222 1.00 96.44 378 LEU A N 1
ATOM 2978 C CA . LEU A 1 378 ? 17.229 -13.367 -22.255 1.00 96.44 378 LEU A CA 1
ATOM 2979 C C . LEU A 1 378 ? 16.722 -13.319 -20.807 1.00 96.44 378 LEU A C 1
ATOM 2981 O O . LEU A 1 378 ? 17.025 -14.212 -20.018 1.00 96.44 378 LEU A O 1
ATOM 2985 N N . ILE A 1 379 ? 15.954 -12.285 -20.449 1.00 98.00 379 ILE A N 1
ATOM 2986 C CA . ILE A 1 379 ? 15.381 -12.143 -19.101 1.00 98.00 379 ILE A CA 1
ATOM 2987 C C . ILE A 1 379 ? 14.363 -13.259 -18.834 1.00 98.00 379 ILE A C 1
ATOM 2989 O O . ILE A 1 379 ? 14.398 -13.870 -17.765 1.00 98.00 379 ILE A O 1
ATOM 2993 N N . MET A 1 380 ? 13.497 -13.560 -19.808 1.00 96.50 380 MET A N 1
ATOM 2994 C CA . MET A 1 380 ? 12.523 -14.652 -19.718 1.00 96.50 380 MET A CA 1
ATOM 2995 C C . MET A 1 380 ? 13.195 -16.003 -19.508 1.00 96.50 380 MET A C 1
ATOM 2997 O O . MET A 1 380 ? 12.819 -16.726 -18.585 1.00 96.50 380 MET A O 1
ATOM 3001 N N . ASP A 1 381 ? 14.199 -16.333 -20.318 1.00 95.94 381 ASP A N 1
ATOM 3002 C CA . ASP A 1 381 ? 14.952 -17.583 -20.207 1.00 95.94 381 ASP A CA 1
ATOM 3003 C C . ASP A 1 381 ? 15.635 -17.700 -18.836 1.00 95.94 381 ASP A C 1
ATOM 3005 O O . ASP A 1 381 ? 15.480 -18.710 -18.143 1.00 95.94 381 ASP A O 1
ATOM 3009 N N . PHE A 1 382 ? 16.307 -16.631 -18.392 1.00 97.50 382 PHE A N 1
ATOM 3010 C CA . PHE A 1 382 ? 16.972 -16.579 -17.089 1.00 97.50 382 PHE A CA 1
ATOM 3011 C C . PHE A 1 382 ? 16.011 -16.867 -15.928 1.00 97.50 382 PHE A C 1
ATOM 3013 O O . PHE A 1 382 ? 16.333 -17.662 -15.037 1.00 97.50 382 PHE A O 1
ATOM 3020 N N . CYS A 1 383 ? 14.847 -16.209 -15.936 1.00 96.56 383 CYS A N 1
ATOM 3021 C CA . CYS A 1 383 ? 13.856 -16.288 -14.867 1.00 96.56 383 CYS A CA 1
ATOM 3022 C C . CYS A 1 383 ? 13.115 -17.628 -14.873 1.00 96.56 383 CYS A C 1
ATOM 3024 O O . CYS A 1 383 ? 12.990 -18.263 -13.827 1.00 96.56 383 CYS A O 1
ATOM 3026 N N . THR A 1 384 ? 12.686 -18.095 -16.049 1.00 91.69 384 THR A N 1
ATOM 3027 C CA . THR A 1 384 ? 11.896 -19.329 -16.190 1.00 91.69 384 THR A CA 1
ATOM 3028 C C . THR A 1 384 ? 12.707 -20.552 -15.766 1.00 91.69 384 THR A C 1
ATOM 3030 O O . THR A 1 384 ? 12.202 -21.389 -15.020 1.00 91.69 384 THR A O 1
ATOM 3033 N N . LYS A 1 385 ? 13.999 -20.617 -16.127 1.00 93.56 385 LYS A N 1
ATOM 3034 C CA . LYS A 1 385 ? 14.921 -21.682 -15.680 1.00 93.56 385 LYS A CA 1
ATOM 3035 C C . LYS A 1 385 ? 15.090 -21.756 -14.159 1.00 93.56 385 LYS A C 1
ATOM 3037 O O . LYS A 1 385 ? 15.482 -22.795 -13.642 1.00 93.56 385 LYS A O 1
ATOM 3042 N N . ARG A 1 386 ? 14.808 -20.664 -13.444 1.00 93.56 386 ARG A N 1
ATOM 3043 C CA . ARG A 1 386 ? 14.908 -20.555 -11.979 1.00 93.56 386 ARG A CA 1
ATOM 3044 C C . ARG A 1 386 ? 13.542 -20.581 -11.282 1.00 93.56 386 ARG A C 1
ATOM 3046 O O . ARG A 1 386 ? 13.478 -20.399 -10.071 1.00 93.56 386 ARG A O 1
ATOM 3053 N N . GLY A 1 387 ? 12.456 -20.805 -12.026 1.00 90.81 387 GLY A N 1
ATOM 3054 C CA . GLY A 1 387 ? 11.095 -20.850 -11.485 1.00 90.81 387 GLY A CA 1
ATOM 3055 C C . GLY A 1 387 ? 10.528 -19.487 -11.072 1.00 90.81 387 GLY A C 1
ATOM 3056 O O . GLY A 1 387 ? 9.553 -19.437 -10.322 1.00 90.81 387 GLY A O 1
ATOM 3057 N N . PHE A 1 388 ? 11.118 -18.380 -11.531 1.00 94.56 388 PHE A N 1
ATOM 3058 C CA . PHE A 1 388 ? 10.589 -17.041 -11.274 1.00 94.56 388 PHE A CA 1
ATOM 3059 C C . PHE A 1 388 ? 9.530 -16.674 -12.312 1.00 94.56 388 PHE A C 1
ATOM 3061 O O . PHE A 1 388 ? 9.711 -16.908 -13.509 1.00 94.56 388 PHE A O 1
ATOM 3068 N N . LYS A 1 389 ? 8.447 -16.031 -11.868 1.00 95.00 389 LYS A N 1
ATOM 3069 C CA . LYS A 1 389 ? 7.496 -15.385 -12.780 1.00 95.00 389 LYS A CA 1
ATOM 3070 C C . LYS A 1 389 ? 8.092 -14.088 -13.314 1.00 95.00 389 LYS A C 1
ATOM 3072 O O . LYS A 1 389 ? 8.834 -13.413 -12.603 1.00 95.00 389 LYS A O 1
ATOM 3077 N N . VAL A 1 390 ? 7.717 -13.700 -14.527 1.00 97.06 390 VAL A N 1
ATOM 3078 C CA . VAL A 1 390 ? 8.109 -12.413 -15.114 1.00 97.06 390 VAL A CA 1
ATOM 3079 C C . VAL A 1 390 ? 6.861 -11.612 -15.450 1.00 97.06 390 VAL A C 1
ATOM 3081 O O . VAL A 1 390 ? 5.909 -12.148 -16.009 1.00 97.06 390 VAL A O 1
ATOM 3084 N N . PHE A 1 391 ? 6.872 -10.332 -15.095 1.00 97.38 391 PHE A N 1
ATOM 3085 C CA . PHE A 1 391 ? 5.822 -9.380 -15.438 1.00 97.38 391 PHE A CA 1
ATOM 3086 C C . PHE A 1 391 ? 6.461 -8.141 -16.062 1.00 97.38 391 PHE A C 1
ATOM 3088 O O . PHE A 1 391 ? 7.259 -7.468 -15.410 1.00 97.38 391 PHE A O 1
ATOM 3095 N N . PHE A 1 392 ? 6.160 -7.842 -17.324 1.00 98.00 392 PHE A N 1
ATOM 3096 C CA . PHE A 1 392 ? 6.734 -6.672 -17.985 1.00 98.00 392 PHE A CA 1
ATOM 3097 C C . PHE A 1 392 ? 5.895 -5.423 -17.747 1.00 98.00 392 PHE A C 1
ATOM 3099 O O . PHE A 1 392 ? 4.668 -5.453 -17.781 1.00 98.00 392 PHE A O 1
ATOM 3106 N N . MET A 1 393 ? 6.578 -4.305 -17.545 1.00 96.62 393 MET A N 1
ATOM 3107 C CA . MET A 1 393 ? 5.966 -2.999 -17.361 1.00 96.62 393 MET A CA 1
ATOM 3108 C C . MET A 1 393 ? 6.592 -2.021 -18.348 1.00 96.62 393 MET A C 1
ATOM 3110 O O . MET A 1 393 ? 7.702 -1.530 -18.135 1.00 96.62 393 MET A O 1
ATOM 3114 N N . GLU A 1 394 ? 5.887 -1.752 -19.440 1.00 96.31 394 GLU A N 1
ATOM 3115 C CA . GLU A 1 394 ? 6.336 -0.832 -20.474 1.00 96.31 394 GLU A CA 1
ATOM 3116 C C . GLU A 1 394 ? 5.771 0.569 -20.260 1.00 96.31 394 GLU A C 1
ATOM 3118 O O . GLU A 1 394 ? 4.573 0.737 -20.049 1.00 96.31 394 GLU A O 1
ATOM 3123 N N . SER A 1 395 ? 6.642 1.576 -20.330 1.00 92.31 395 SER A N 1
ATOM 3124 C CA . SER A 1 395 ? 6.251 2.984 -20.299 1.00 92.31 395 SER A CA 1
ATOM 3125 C C . SER A 1 395 ? 6.508 3.633 -21.651 1.00 92.31 395 SER A C 1
ATOM 3127 O O . SER A 1 395 ? 7.663 3.744 -22.084 1.00 92.31 395 SER A O 1
ATOM 3129 N N . ILE A 1 396 ? 5.433 4.084 -22.286 1.00 89.88 396 ILE A N 1
ATOM 3130 C CA . ILE A 1 396 ? 5.425 4.804 -23.556 1.00 89.88 396 ILE A CA 1
ATOM 3131 C C . ILE A 1 396 ? 4.895 6.203 -23.264 1.00 89.88 396 ILE A C 1
ATOM 3133 O O . ILE A 1 396 ? 3.877 6.366 -22.603 1.00 89.88 396 ILE A O 1
ATOM 3137 N N . CYS A 1 397 ? 5.619 7.222 -23.702 1.00 84.06 397 CYS A N 1
ATOM 3138 C CA . CYS A 1 397 ? 5.154 8.596 -23.600 1.00 84.06 397 CYS A CA 1
ATOM 3139 C C . CYS A 1 397 ? 5.719 9.368 -24.789 1.00 84.06 397 CYS A C 1
ATOM 3141 O O . CYS A 1 397 ? 6.941 9.394 -24.995 1.00 84.06 397 CYS A O 1
ATOM 3143 N N . GLU A 1 398 ? 4.813 9.905 -25.595 1.00 82.38 398 GLU A N 1
ATOM 3144 C CA . GLU A 1 398 ? 5.111 10.694 -26.793 1.00 82.38 398 GLU A CA 1
ATOM 3145 C C . GLU A 1 398 ? 4.936 12.195 -26.536 1.00 82.38 398 GLU A C 1
ATOM 3147 O O . GLU A 1 398 ? 5.491 13.009 -27.272 1.00 82.38 398 GLU A O 1
ATOM 3152 N N . ASP A 1 399 ? 4.269 12.558 -25.434 1.00 80.19 399 ASP A N 1
ATOM 3153 C CA . ASP A 1 399 ? 4.153 13.932 -24.947 1.00 80.19 399 ASP A CA 1
ATOM 3154 C C . ASP A 1 399 ? 5.537 14.589 -24.761 1.00 80.19 399 ASP A C 1
ATOM 3156 O O . ASP A 1 399 ? 6.342 14.235 -23.885 1.00 80.19 399 ASP A O 1
ATOM 3160 N N . SER A 1 400 ? 5.809 15.586 -25.605 1.00 78.25 400 SER A N 1
ATOM 3161 C CA . SER A 1 400 ? 7.078 16.304 -25.630 1.00 78.25 400 SER A CA 1
ATOM 3162 C C . SER A 1 400 ? 7.338 17.121 -24.369 1.00 78.25 400 SER A C 1
ATOM 3164 O O . SER A 1 400 ? 8.504 17.294 -24.011 1.00 78.25 400 SER A O 1
ATOM 3166 N N . ASP A 1 401 ? 6.298 17.595 -23.685 1.00 76.81 401 ASP A N 1
ATOM 3167 C CA . ASP A 1 401 ? 6.411 18.406 -22.474 1.00 76.81 401 ASP A CA 1
ATOM 3168 C C . ASP A 1 401 ? 6.768 17.531 -21.275 1.00 76.81 401 ASP A C 1
ATOM 3170 O O . ASP A 1 401 ? 7.671 17.875 -20.507 1.00 76.81 401 ASP A O 1
ATOM 3174 N N . ILE A 1 402 ? 6.159 16.347 -21.160 1.00 74.06 402 ILE A N 1
ATOM 3175 C CA . ILE A 1 402 ? 6.516 15.354 -20.135 1.00 74.06 402 ILE A CA 1
ATOM 3176 C C . ILE A 1 402 ? 7.953 14.866 -20.347 1.00 74.06 402 ILE A C 1
ATOM 3178 O O . ILE A 1 402 ? 8.750 14.801 -19.404 1.00 74.06 402 ILE A O 1
ATOM 3182 N N . VAL A 1 403 ? 8.322 14.545 -21.591 1.00 77.94 403 VAL A N 1
ATOM 3183 C CA . VAL A 1 403 ? 9.692 14.136 -21.928 1.00 77.94 403 VAL A CA 1
ATOM 3184 C C . VAL A 1 403 ? 10.676 15.271 -21.650 1.00 77.94 403 VAL A C 1
ATOM 3186 O O . VAL A 1 403 ? 11.734 15.032 -21.063 1.00 77.94 403 VAL A O 1
ATOM 3189 N N . ALA A 1 404 ? 10.335 16.510 -22.010 1.00 75.94 404 ALA A N 1
ATOM 3190 C CA . ALA A 1 404 ? 11.161 17.673 -21.726 1.00 75.94 404 ALA A CA 1
ATOM 3191 C C . ALA A 1 404 ? 11.314 17.908 -20.222 1.00 75.94 404 ALA A C 1
ATOM 3193 O O . ALA A 1 404 ? 12.442 18.124 -19.797 1.00 75.94 404 ALA A O 1
ATOM 3194 N N . ALA A 1 405 ? 10.256 17.795 -19.417 1.00 72.75 405 ALA A N 1
ATOM 3195 C CA . ALA A 1 405 ? 10.308 17.939 -17.960 1.00 72.75 405 ALA A CA 1
ATOM 3196 C C . ALA A 1 405 ? 11.149 16.840 -17.280 1.00 72.75 405 ALA A C 1
ATOM 3198 O O . ALA A 1 405 ? 11.835 17.086 -16.291 1.00 72.75 405 ALA A O 1
ATOM 3199 N N . ASN A 1 406 ? 11.167 15.627 -17.841 1.00 74.50 406 ASN A N 1
ATOM 3200 C CA . ASN A 1 406 ? 12.021 14.539 -17.353 1.00 74.50 406 ASN A CA 1
ATOM 3201 C C . ASN A 1 406 ? 13.508 14.716 -17.745 1.00 74.50 406 ASN A C 1
ATOM 3203 O O . ASN A 1 406 ? 14.397 14.114 -17.130 1.00 74.50 406 ASN A O 1
ATOM 3207 N N . ILE A 1 407 ? 13.793 15.513 -18.785 1.00 74.50 407 ILE A N 1
ATOM 3208 C CA . ILE A 1 407 ? 15.149 15.813 -19.287 1.00 74.50 407 ILE A CA 1
ATOM 3209 C C . ILE A 1 407 ? 15.677 17.160 -18.766 1.00 74.50 407 ILE A C 1
ATOM 3211 O O . ILE A 1 407 ? 16.884 17.303 -18.585 1.00 74.50 407 ILE A O 1
ATOM 3215 N N . LYS A 1 408 ? 14.807 18.141 -18.515 1.00 64.31 408 LYS A N 1
ATOM 3216 C CA . LYS A 1 408 ? 15.107 19.507 -18.068 1.00 64.31 408 LYS A CA 1
ATOM 3217 C C . LYS A 1 408 ? 14.225 19.884 -16.879 1.00 64.31 408 LYS A C 1
ATOM 3219 O O . LYS A 1 408 ? 13.029 19.632 -16.900 1.00 64.31 408 LYS A O 1
ATOM 3224 N N . VAL A 1 409 ? 14.769 20.637 -15.924 1.00 49.56 409 VAL A N 1
ATOM 3225 C CA . VAL A 1 409 ? 13.920 21.489 -15.076 1.00 49.56 409 VAL A CA 1
ATOM 3226 C C . VAL A 1 409 ? 13.396 22.608 -15.978 1.00 49.56 409 VAL A C 1
ATOM 3228 O O . VAL A 1 409 ? 14.182 23.428 -16.453 1.00 49.56 409 VAL A O 1
ATOM 3231 N N . MET A 1 410 ? 12.098 22.629 -16.284 1.00 31.17 410 MET A N 1
ATOM 3232 C CA . MET A 1 410 ? 11.488 23.825 -16.866 1.00 31.17 410 MET A CA 1
ATOM 3233 C C . MET A 1 410 ? 11.405 24.911 -15.782 1.00 31.17 410 MET A C 1
ATOM 3235 O O . MET A 1 410 ? 10.822 24.655 -14.737 1.00 31.17 410 MET A O 1
ATOM 3239 N N . GLY A 1 411 ? 12.025 26.068 -16.052 1.00 31.97 411 GLY A N 1
ATOM 3240 C CA . GLY A 1 411 ? 11.743 27.417 -15.525 1.00 31.97 411 GLY A CA 1
ATOM 3241 C C . GLY A 1 411 ? 11.398 27.625 -14.037 1.00 31.97 411 GLY A C 1
ATOM 3242 O O . GLY A 1 411 ? 10.334 27.224 -13.594 1.00 31.97 411 GLY A O 1
ATOM 3243 N N . HIS A 1 412 ? 12.237 28.424 -13.360 1.00 30.73 412 HIS A N 1
ATOM 3244 C CA . HIS A 1 412 ? 11.994 29.179 -12.111 1.00 30.73 412 HIS A CA 1
ATOM 3245 C C . HIS A 1 412 ? 11.831 28.409 -10.786 1.00 30.73 412 HIS A C 1
ATOM 3247 O O . HIS A 1 412 ? 10.737 28.048 -10.385 1.00 30.73 412 HIS A O 1
ATOM 3253 N N . GLU A 1 413 ? 12.958 28.213 -10.096 1.00 30.98 413 GLU A N 1
ATOM 3254 C CA . GLU A 1 413 ? 13.290 28.766 -8.764 1.00 30.98 413 GLU A CA 1
ATOM 3255 C C . GLU A 1 413 ? 14.589 28.085 -8.318 1.00 30.98 413 GLU A C 1
ATOM 3257 O O . GLU A 1 413 ? 14.619 26.931 -7.890 1.00 30.98 413 GLU A O 1
ATOM 3262 N N . PHE A 1 414 ? 15.710 28.779 -8.508 1.00 36.03 414 PHE A N 1
ATOM 3263 C CA . PHE A 1 414 ? 16.938 28.408 -7.822 1.00 36.03 414 PHE A CA 1
ATOM 3264 C C . PHE A 1 414 ? 16.768 28.864 -6.374 1.00 36.03 414 PHE A C 1
ATOM 3266 O O . PHE A 1 414 ? 16.952 30.046 -6.099 1.00 36.03 414 PHE A O 1
ATOM 3273 N N . LEU A 1 415 ? 16.399 27.951 -5.473 1.00 35.16 415 LEU A N 1
ATOM 3274 C CA . LEU A 1 415 ? 16.574 28.202 -4.044 1.00 35.16 415 LEU A CA 1
ATOM 3275 C C . LEU A 1 415 ? 18.068 28.425 -3.800 1.00 35.16 415 LEU A C 1
ATOM 3277 O O . LEU A 1 415 ? 18.918 27.663 -4.278 1.00 35.16 415 LEU A O 1
ATOM 3281 N N . SER A 1 416 ? 18.380 29.521 -3.126 1.00 31.98 416 SER A N 1
ATOM 3282 C CA . SER A 1 416 ? 19.753 29.894 -2.801 1.00 31.98 416 SER A CA 1
ATOM 3283 C C . SER A 1 416 ? 20.370 28.872 -1.834 1.00 31.98 416 SER A C 1
ATOM 3285 O O . SER A 1 416 ? 19.666 28.182 -1.097 1.00 31.98 416 SER A O 1
ATOM 3287 N N . ASN A 1 417 ? 21.704 28.780 -1.781 1.00 33.94 417 ASN A N 1
ATOM 3288 C CA . ASN A 1 417 ? 22.401 27.905 -0.821 1.00 33.94 417 ASN A CA 1
ATOM 3289 C C . ASN A 1 417 ? 22.075 28.226 0.660 1.00 33.94 417 ASN A C 1
ATOM 3291 O O . ASN A 1 417 ? 22.403 27.426 1.535 1.00 33.94 417 ASN A O 1
ATOM 3295 N N . GLU A 1 418 ? 21.455 29.373 0.961 1.00 32.03 418 GLU A N 1
ATOM 3296 C CA . GLU A 1 418 ? 21.028 29.750 2.315 1.00 32.03 418 GLU A CA 1
ATOM 3297 C C . GLU A 1 418 ? 19.672 29.142 2.700 1.00 32.03 418 GLU A C 1
ATOM 3299 O O . GLU A 1 418 ? 19.510 28.711 3.840 1.00 32.03 418 GLU A O 1
ATOM 3304 N N . GLU A 1 419 ? 18.748 28.972 1.751 1.00 35.66 419 GLU A N 1
ATOM 3305 C CA . GLU A 1 419 ? 17.476 28.262 1.972 1.00 35.66 419 GLU A CA 1
ATOM 3306 C C . GLU A 1 419 ? 17.672 26.746 2.121 1.00 35.66 419 GLU A C 1
ATOM 3308 O O . GLU A 1 419 ? 16.791 26.057 2.624 1.00 35.66 419 GLU A O 1
ATOM 3313 N N . PHE A 1 420 ? 18.847 26.218 1.751 1.00 35.69 420 PHE A N 1
ATOM 3314 C CA . PHE A 1 420 ? 19.261 24.834 2.020 1.00 35.69 420 PHE A CA 1
ATOM 3315 C C . PHE A 1 420 ? 19.610 24.552 3.494 1.00 35.69 420 PHE A C 1
ATOM 3317 O O . PHE A 1 420 ? 19.708 23.392 3.889 1.00 35.69 420 PHE A O 1
ATOM 3324 N N . LYS A 1 421 ? 19.791 25.586 4.329 1.00 29.61 421 LYS A N 1
ATOM 3325 C CA . LYS A 1 421 ? 20.213 25.424 5.734 1.00 29.61 421 LYS A CA 1
ATOM 3326 C C . LYS A 1 421 ? 19.070 25.261 6.738 1.00 29.61 421 LYS A C 1
ATOM 3328 O O . LYS A 1 421 ? 19.332 24.837 7.856 1.00 29.61 421 LYS A O 1
ATOM 3333 N N . THR A 1 422 ? 17.826 25.559 6.371 1.00 27.69 422 THR A N 1
ATOM 3334 C CA . THR A 1 422 ? 16.652 25.474 7.269 1.00 27.69 422 THR A CA 1
ATOM 3335 C C . THR A 1 422 ? 15.940 24.115 7.229 1.00 27.69 422 THR A C 1
ATOM 3337 O O . THR A 1 422 ? 14.820 23.975 7.714 1.00 27.69 422 THR A O 1
ATOM 3340 N N . TRP A 1 423 ? 16.580 23.098 6.648 1.00 39.28 423 TRP A N 1
ATOM 3341 C CA . TRP A 1 423 ? 16.000 21.778 6.423 1.00 39.28 423 TRP A CA 1
ATOM 3342 C C . TRP A 1 423 ? 16.096 20.966 7.712 1.00 39.28 423 TRP A C 1
ATOM 3344 O O . TRP A 1 423 ? 17.099 20.301 7.963 1.00 39.28 423 TRP A O 1
ATOM 3354 N N . GLU A 1 424 ? 15.045 20.988 8.528 1.00 32.19 424 GLU A N 1
ATOM 3355 C CA . GLU A 1 424 ? 14.871 19.964 9.558 1.00 32.19 424 GLU A CA 1
ATOM 3356 C C . GLU A 1 424 ? 14.442 18.652 8.893 1.00 32.19 424 GLU A C 1
ATOM 3358 O O . GLU A 1 424 ? 13.260 18.332 8.734 1.00 32.19 424 GLU A O 1
ATOM 3363 N N . VAL A 1 425 ? 15.455 17.897 8.468 1.00 31.98 425 VAL A N 1
ATOM 3364 C CA . VAL A 1 425 ? 15.344 16.485 8.111 1.00 31.98 425 VAL A CA 1
ATOM 3365 C C . VAL A 1 425 ? 14.859 15.733 9.342 1.00 31.98 425 VAL A C 1
ATOM 3367 O O . VAL A 1 425 ? 15.486 15.779 10.399 1.00 31.98 425 VAL A O 1
ATOM 3370 N N . TRP A 1 426 ? 13.745 15.023 9.207 1.00 34.25 426 TRP A N 1
ATOM 3371 C CA . TRP A 1 426 ? 13.370 14.038 10.204 1.00 34.25 426 TRP A CA 1
ATOM 3372 C C . TRP A 1 426 ? 14.079 12.717 9.922 1.00 34.25 426 TRP A C 1
ATOM 3374 O O . TRP A 1 426 ? 13.785 12.049 8.935 1.00 34.25 426 TRP A O 1
ATOM 3384 N N . VAL A 1 427 ? 14.947 12.376 10.880 1.00 30.92 427 VAL A N 1
ATOM 3385 C CA . VAL A 1 427 ? 15.640 11.107 11.153 1.00 30.92 427 VAL A CA 1
ATOM 3386 C C . VAL A 1 427 ? 17.020 10.916 10.502 1.00 30.92 427 VAL A C 1
ATOM 3388 O O . VAL A 1 427 ? 17.208 11.034 9.293 1.00 30.92 427 VAL A O 1
ATOM 3391 N N . ASP A 1 428 ? 17.969 10.579 11.382 1.00 29.91 428 ASP A N 1
ATOM 3392 C CA . ASP A 1 428 ? 19.387 10.240 11.221 1.00 29.91 428 ASP A CA 1
ATOM 3393 C C . ASP A 1 428 ? 19.678 9.133 10.188 1.00 29.91 428 ASP A C 1
ATOM 3395 O O . ASP A 1 428 ? 20.118 8.029 10.514 1.00 29.91 428 ASP A O 1
ATOM 3399 N N . SER A 1 429 ? 19.478 9.427 8.906 1.00 30.48 429 SER A N 1
ATOM 3400 C CA . SER A 1 429 ? 20.006 8.629 7.800 1.00 30.48 429 SER A CA 1
ATOM 3401 C C . SER A 1 429 ? 20.828 9.537 6.881 1.00 30.48 429 SER A C 1
ATOM 3403 O O . SER A 1 429 ? 20.321 10.571 6.445 1.00 30.48 429 SER A O 1
ATOM 3405 N N . PRO A 1 430 ? 22.090 9.200 6.544 1.00 26.14 430 PRO A N 1
ATOM 3406 C CA . PRO A 1 430 ? 22.992 10.070 5.780 1.00 26.14 430 PRO A CA 1
ATOM 3407 C C . PRO A 1 430 ? 22.632 10.172 4.282 1.00 26.14 430 PRO A C 1
ATOM 3409 O O . PRO A 1 430 ? 23.496 10.396 3.432 1.00 26.14 430 PRO A O 1
ATOM 3412 N N . ALA A 1 431 ? 21.361 10.008 3.919 1.00 30.72 431 ALA A N 1
ATOM 3413 C CA . ALA A 1 431 ? 20.903 10.056 2.544 1.00 30.72 431 ALA A CA 1
ATOM 3414 C C . ALA A 1 431 ? 20.263 11.413 2.207 1.00 30.72 431 ALA A C 1
ATOM 3416 O O . ALA A 1 431 ? 19.099 11.669 2.494 1.00 30.72 431 ALA A O 1
ATOM 3417 N N . SER A 1 432 ? 21.031 12.203 1.449 1.00 34.12 432 SER A N 1
ATOM 3418 C CA . SER A 1 432 ? 20.600 13.257 0.513 1.00 34.12 432 SER A CA 1
ATOM 3419 C C . SER A 1 432 ? 20.661 14.727 0.960 1.00 34.12 432 SER A C 1
ATOM 3421 O O . SER A 1 432 ? 19.698 15.474 0.889 1.00 34.12 432 SER A O 1
ATOM 3423 N N . THR A 1 433 ? 21.881 15.212 1.188 1.00 29.38 433 THR A N 1
ATOM 3424 C CA . THR A 1 433 ? 22.283 16.606 0.890 1.00 29.38 433 THR A CA 1
ATOM 3425 C C . THR A 1 433 ? 22.512 16.857 -0.615 1.00 29.38 433 THR A C 1
ATOM 3427 O O . THR A 1 433 ? 23.213 17.790 -1.000 1.00 29.38 433 THR A O 1
ATOM 3430 N N . LEU A 1 434 ? 21.966 16.016 -1.503 1.00 35.06 434 LEU A N 1
ATOM 3431 C CA . LEU A 1 434 ? 22.202 16.114 -2.947 1.00 35.06 434 LEU A CA 1
ATOM 3432 C C . LEU A 1 434 ? 21.053 16.862 -3.644 1.00 35.06 434 LEU A C 1
ATOM 3434 O O . LEU A 1 434 ? 19.892 16.610 -3.318 1.00 35.06 434 LEU A O 1
ATOM 3438 N N . PRO A 1 435 ? 21.353 17.739 -4.628 1.00 36.66 435 PRO A N 1
ATOM 3439 C CA . PRO A 1 435 ? 20.338 18.428 -5.426 1.00 36.66 435 PRO A CA 1
ATOM 3440 C C . PRO A 1 435 ? 19.400 17.413 -6.095 1.00 36.66 435 PRO A C 1
ATOM 3442 O O . PRO A 1 435 ? 19.802 16.259 -6.282 1.00 36.66 435 PRO A O 1
ATOM 3445 N N . PRO A 1 436 ? 18.169 17.806 -6.480 1.00 43.06 436 PRO A N 1
ATOM 3446 C CA . PRO A 1 436 ? 17.161 16.872 -6.967 1.00 43.06 436 PRO A CA 1
ATOM 3447 C C . PRO A 1 436 ? 17.710 16.053 -8.141 1.00 43.06 436 PRO A C 1
ATOM 3449 O O . PRO A 1 436 ? 17.803 16.523 -9.275 1.00 43.06 436 PRO A O 1
ATOM 3452 N N . GLN A 1 437 ? 18.033 14.783 -7.875 1.00 45.91 437 GLN A N 1
ATOM 3453 C CA . GLN A 1 437 ? 18.478 13.791 -8.867 1.00 45.91 437 GLN A CA 1
ATOM 3454 C C . GLN A 1 437 ? 17.379 13.460 -9.904 1.00 45.91 437 GLN A C 1
ATOM 3456 O O . GLN A 1 437 ? 17.524 12.543 -10.718 1.00 45.91 437 GLN A O 1
ATOM 3461 N N . GLU A 1 438 ? 16.248 14.165 -9.842 1.00 52.25 438 GLU A N 1
ATOM 3462 C CA . GLU A 1 438 ? 15.009 13.948 -10.585 1.00 52.25 438 GLU A CA 1
ATOM 3463 C C . GLU A 1 438 ? 15.171 14.164 -12.085 1.00 52.25 438 GLU A C 1
ATOM 3465 O O . GLU A 1 438 ? 14.540 13.467 -12.879 1.00 52.25 438 GLU A O 1
ATOM 3470 N N . VAL A 1 439 ? 16.061 15.069 -12.489 1.00 60.19 439 VAL A N 1
ATOM 3471 C CA . VAL A 1 439 ? 16.303 15.344 -13.903 1.00 60.19 439 VAL A CA 1
ATOM 3472 C C . VAL A 1 439 ? 17.558 14.618 -14.355 1.00 60.19 439 VAL A C 1
ATOM 3474 O O . VAL A 1 439 ? 18.591 14.659 -13.690 1.00 60.19 439 VAL A O 1
ATOM 3477 N N . LYS A 1 440 ? 17.497 13.944 -15.511 1.00 70.88 440 LYS A N 1
ATOM 3478 C CA . LYS A 1 440 ? 18.604 13.100 -16.000 1.00 70.88 440 LYS A CA 1
ATOM 3479 C C . LYS A 1 440 ? 19.935 13.842 -16.150 1.00 70.88 440 LYS A C 1
ATOM 3481 O O . LYS A 1 440 ? 20.979 13.208 -16.017 1.00 70.88 440 LYS A O 1
ATOM 3486 N N . VAL A 1 441 ? 19.902 15.159 -16.326 1.00 67.31 441 VAL A N 1
ATOM 3487 C CA . VAL A 1 441 ? 21.090 16.028 -16.374 1.00 67.31 441 VAL A CA 1
ATOM 3488 C C . VAL A 1 441 ? 21.779 16.223 -15.018 1.00 67.31 441 VAL A C 1
ATOM 3490 O O . VAL A 1 441 ? 22.937 16.606 -14.994 1.00 67.31 441 VAL A O 1
ATOM 3493 N N . PHE A 1 442 ? 21.115 15.909 -13.901 1.00 69.31 442 PHE A N 1
ATOM 3494 C CA . PHE A 1 442 ? 21.725 15.824 -12.564 1.00 69.31 442 PHE A CA 1
ATOM 3495 C C . PHE A 1 442 ? 22.130 14.394 -12.194 1.00 69.31 442 PHE A C 1
ATOM 3497 O O . PHE A 1 442 ? 22.529 14.128 -11.061 1.00 69.31 442 PHE A O 1
ATOM 3504 N N . SER A 1 443 ? 22.002 13.441 -13.122 1.00 75.44 443 SER A N 1
ATOM 3505 C CA . SER A 1 443 ? 22.450 12.079 -12.855 1.00 75.44 443 SER A CA 1
ATOM 3506 C C . SER A 1 443 ? 23.980 12.016 -12.767 1.00 75.44 443 SER A C 1
ATOM 3508 O O . SER A 1 443 ? 24.664 12.839 -13.382 1.00 75.44 443 SER A O 1
ATOM 3510 N N . PRO A 1 444 ? 24.538 10.993 -12.089 1.00 79.88 444 PRO A N 1
ATOM 3511 C CA . PRO A 1 444 ? 25.986 10.801 -12.005 1.00 79.88 444 PRO A CA 1
ATOM 3512 C C . PRO A 1 444 ? 26.695 10.745 -13.367 1.00 79.88 444 PRO A C 1
ATOM 3514 O O . PRO A 1 444 ? 27.906 10.939 -13.428 1.00 79.88 444 PRO A O 1
ATOM 3517 N N . ASP A 1 445 ? 25.948 10.480 -14.448 1.00 80.75 445 ASP A N 1
ATOM 3518 C CA . ASP A 1 445 ? 26.470 10.416 -15.812 1.00 80.75 445 ASP A CA 1
ATOM 3519 C C . ASP A 1 445 ? 26.946 11.788 -16.353 1.00 80.75 445 ASP A C 1
ATOM 3521 O O . ASP A 1 445 ? 27.729 11.826 -17.295 1.00 80.75 445 ASP A O 1
ATOM 3525 N N . TYR A 1 446 ? 26.486 12.910 -15.778 1.00 83.31 446 TYR A N 1
ATOM 3526 C CA . TYR A 1 446 ? 26.707 14.265 -16.318 1.00 83.31 446 TYR A CA 1
ATOM 3527 C C . TYR A 1 446 ? 27.366 15.240 -15.332 1.00 83.31 446 TYR A C 1
ATOM 3529 O O . TYR A 1 446 ? 27.374 16.440 -15.580 1.00 83.31 446 TYR A O 1
ATOM 3537 N N . VAL A 1 447 ? 27.942 14.753 -14.227 1.00 78.81 447 VAL A N 1
ATOM 3538 C CA . VAL A 1 447 ? 28.508 15.604 -13.154 1.00 78.81 447 VAL A CA 1
ATOM 3539 C C . VAL A 1 447 ? 29.551 16.602 -13.671 1.00 78.81 447 VAL A C 1
ATOM 3541 O O . VAL A 1 447 ? 29.619 17.727 -13.186 1.00 78.81 447 VAL A O 1
ATOM 3544 N N . THR A 1 448 ? 30.356 16.199 -14.654 1.00 78.25 448 THR A N 1
ATOM 3545 C CA . THR A 1 448 ? 31.452 17.001 -15.219 1.00 78.25 448 THR A CA 1
ATOM 3546 C C . THR A 1 448 ? 31.075 17.737 -16.506 1.00 78.25 448 THR A C 1
ATOM 3548 O O . THR A 1 448 ? 31.925 18.390 -17.107 1.00 78.25 448 THR A O 1
ATOM 3551 N N . VAL A 1 449 ? 29.823 17.625 -16.955 1.00 80.94 449 VAL A N 1
ATOM 3552 C CA . VAL A 1 449 ? 29.349 18.158 -18.236 1.00 80.94 449 VAL A CA 1
ATOM 3553 C C . VAL A 1 449 ? 28.437 19.349 -17.968 1.00 80.94 449 VAL A C 1
ATOM 3555 O O . VAL A 1 449 ? 27.583 19.301 -17.083 1.00 80.94 449 VAL A O 1
ATOM 3558 N N . ASP A 1 450 ? 28.586 20.430 -18.736 1.00 84.62 450 ASP A N 1
ATOM 3559 C CA . ASP A 1 450 ? 27.662 21.556 -18.628 1.00 84.62 450 ASP A CA 1
ATOM 3560 C C . ASP A 1 450 ? 26.230 21.135 -19.004 1.00 84.62 450 ASP A C 1
ATOM 3562 O O . ASP A 1 450 ? 25.994 20.185 -19.757 1.00 84.62 450 ASP A O 1
ATOM 3566 N N . ARG A 1 451 ? 25.242 21.851 -18.466 1.00 81.19 451 ARG A N 1
ATOM 3567 C CA . ARG A 1 451 ? 23.836 21.431 -18.537 1.00 81.19 451 ARG A CA 1
ATOM 3568 C C . ARG A 1 451 ? 23.298 21.389 -19.965 1.00 81.19 451 ARG A C 1
ATOM 3570 O O . ARG A 1 451 ? 22.532 20.483 -20.294 1.00 81.19 451 ARG A O 1
ATOM 3577 N N . ASP A 1 452 ? 23.683 22.335 -20.814 1.00 82.62 452 ASP A N 1
ATOM 3578 C CA . ASP A 1 452 ? 23.182 22.391 -22.187 1.00 82.62 452 ASP A CA 1
ATOM 3579 C C . ASP A 1 452 ? 23.779 21.272 -23.040 1.00 82.62 452 ASP A C 1
ATOM 3581 O O . ASP A 1 452 ? 23.066 20.640 -23.831 1.00 82.62 452 ASP A O 1
ATOM 3585 N N . THR A 1 453 ? 25.061 20.965 -22.839 1.00 85.38 453 THR A N 1
ATOM 3586 C CA . THR A 1 453 ? 25.714 19.807 -23.453 1.00 85.38 453 THR A CA 1
ATOM 3587 C C . THR A 1 453 ? 25.121 18.498 -22.940 1.00 85.38 453 THR A C 1
ATOM 3589 O O . THR A 1 453 ? 24.816 17.626 -23.753 1.00 85.38 453 THR A O 1
ATOM 3592 N N . ALA A 1 454 ? 24.847 18.376 -21.638 1.00 85.19 454 ALA A N 1
ATOM 3593 C CA . ALA A 1 454 ? 24.204 17.199 -21.053 1.00 85.19 454 ALA A CA 1
ATOM 3594 C C . ALA A 1 454 ? 22.810 16.938 -21.654 1.00 85.19 454 ALA A C 1
ATOM 3596 O O . ALA A 1 454 ? 22.488 15.806 -22.012 1.00 85.19 454 ALA A O 1
ATOM 3597 N N . VAL A 1 455 ? 21.992 17.981 -21.851 1.00 85.00 455 VAL A N 1
ATOM 3598 C CA . VAL A 1 455 ? 20.690 17.859 -22.535 1.00 85.00 455 VAL A CA 1
ATOM 3599 C C . VAL A 1 455 ? 20.864 17.377 -23.978 1.00 85.00 455 VAL A C 1
ATOM 3601 O O . VAL A 1 455 ? 20.128 16.493 -24.426 1.00 85.00 455 VAL A O 1
ATOM 3604 N N . LYS A 1 456 ? 21.801 17.969 -24.732 1.00 87.50 456 LYS A N 1
ATOM 3605 C CA . LYS A 1 456 ? 22.062 17.596 -26.134 1.00 87.50 456 LYS A CA 1
ATOM 3606 C C . LYS A 1 456 ? 22.544 16.149 -26.241 1.00 87.50 456 LYS A C 1
ATOM 3608 O O . LYS A 1 456 ? 22.046 15.409 -27.090 1.00 87.50 456 LYS A O 1
ATOM 3613 N N . ASP A 1 457 ? 23.465 15.746 -25.373 1.00 90.62 457 ASP A N 1
ATOM 3614 C CA . ASP A 1 457 ? 23.960 14.375 -25.281 1.00 90.62 457 ASP A CA 1
ATOM 3615 C C . ASP A 1 457 ? 22.828 13.395 -24.961 1.00 90.62 457 ASP A C 1
ATOM 3617 O O . ASP A 1 457 ? 22.615 12.424 -25.688 1.00 90.62 457 ASP A O 1
ATOM 3621 N N . PHE A 1 458 ? 22.025 13.693 -23.937 1.00 89.06 458 PHE A N 1
ATOM 3622 C CA . PHE A 1 458 ? 20.948 12.807 -23.513 1.00 89.06 458 PHE A CA 1
ATOM 3623 C C . PHE A 1 458 ? 19.869 12.632 -24.593 1.00 89.06 458 PHE A C 1
ATOM 3625 O O . PHE A 1 458 ? 19.341 11.534 -24.769 1.00 89.06 458 PHE A O 1
ATOM 3632 N N . ARG A 1 459 ? 19.574 13.677 -25.378 1.00 89.62 459 ARG A N 1
ATOM 3633 C CA . ARG A 1 459 ? 18.683 13.572 -26.549 1.00 89.62 459 ARG A CA 1
ATOM 3634 C C . ARG A 1 459 ? 19.245 12.645 -27.625 1.00 89.62 459 ARG A C 1
ATOM 3636 O O . ARG A 1 459 ? 18.513 11.801 -28.132 1.00 89.62 459 ARG A O 1
ATOM 3643 N N . LYS A 1 460 ? 20.541 12.741 -27.938 1.00 91.94 460 LYS A N 1
ATOM 3644 C CA . LYS A 1 460 ? 21.195 11.803 -28.868 1.00 91.94 460 LYS A CA 1
ATOM 3645 C C . LYS A 1 460 ? 21.180 10.375 -28.325 1.00 91.94 460 LYS A C 1
ATOM 3647 O O . LYS A 1 460 ? 20.924 9.439 -29.071 1.00 91.94 460 LYS A O 1
ATOM 3652 N N . ARG A 1 461 ? 21.387 10.205 -27.016 1.00 91.94 461 ARG A N 1
ATOM 3653 C CA . ARG A 1 461 ? 21.267 8.909 -26.340 1.00 91.94 461 ARG A CA 1
ATOM 3654 C C . ARG A 1 461 ? 19.869 8.313 -26.498 1.00 91.94 461 ARG A C 1
ATOM 3656 O O . ARG A 1 461 ? 19.784 7.117 -26.738 1.00 91.94 461 ARG A O 1
ATOM 3663 N N . ILE A 1 462 ? 18.799 9.103 -26.365 1.00 91.00 462 ILE A N 1
ATOM 3664 C CA . ILE A 1 462 ? 17.423 8.639 -26.622 1.00 91.00 462 ILE A CA 1
ATOM 3665 C C . ILE A 1 462 ? 17.285 8.156 -28.067 1.00 91.00 462 ILE A C 1
ATOM 3667 O O . ILE A 1 462 ? 16.821 7.037 -28.261 1.00 91.00 462 ILE A O 1
ATOM 3671 N N . LYS A 1 463 ? 17.774 8.937 -29.038 1.00 92.19 463 LYS A N 1
ATOM 3672 C CA . LYS A 1 463 ? 17.726 8.579 -30.462 1.00 92.19 463 LYS A CA 1
ATOM 3673 C C . LYS A 1 463 ? 18.369 7.217 -30.754 1.00 92.19 463 LYS A C 1
ATOM 3675 O O . LYS A 1 463 ? 17.760 6.384 -31.409 1.00 92.19 463 LYS A O 1
ATOM 3680 N N . HIS A 1 464 ? 19.530 6.929 -30.159 1.00 92.62 464 HIS A N 1
ATOM 3681 C CA . HIS A 1 464 ? 20.173 5.609 -30.293 1.00 92.62 464 HIS A CA 1
ATOM 3682 C C . HIS A 1 464 ? 19.310 4.448 -29.775 1.00 92.62 464 HIS A C 1
ATOM 3684 O O . HIS A 1 464 ? 19.453 3.326 -30.247 1.00 92.62 464 HIS A O 1
ATOM 3690 N N . TYR A 1 465 ? 18.447 4.682 -28.778 1.00 92.06 465 TYR A N 1
ATOM 3691 C CA . TYR A 1 465 ? 17.491 3.667 -28.324 1.00 92.06 465 TYR A CA 1
ATOM 3692 C C . TYR A 1 465 ? 16.260 3.584 -29.226 1.00 92.06 465 TYR A C 1
ATOM 3694 O O . TYR A 1 465 ? 15.750 2.483 -29.387 1.00 92.06 465 TYR A O 1
ATOM 3702 N N . GLU A 1 466 ? 15.792 4.703 -29.788 1.00 92.88 466 GLU A N 1
ATOM 3703 C CA . GLU A 1 466 ? 14.672 4.744 -30.742 1.00 92.88 466 GLU A CA 1
ATOM 3704 C C . GLU A 1 466 ? 14.979 3.911 -31.990 1.00 92.88 466 GLU A C 1
ATOM 3706 O O . GLU A 1 466 ? 14.145 3.102 -32.388 1.00 92.88 466 GLU A O 1
ATOM 3711 N N . ASP A 1 467 ? 16.204 4.006 -32.518 1.00 91.12 467 ASP A N 1
ATOM 3712 C CA . ASP A 1 467 ? 16.650 3.268 -33.711 1.00 91.12 467 ASP A CA 1
ATOM 3713 C C . ASP A 1 467 ? 16.580 1.731 -33.555 1.00 91.12 467 ASP A C 1
ATOM 3715 O O . ASP A 1 467 ? 16.544 1.005 -34.547 1.00 91.12 467 ASP A O 1
ATOM 3719 N N . ALA A 1 468 ? 16.560 1.221 -32.318 1.00 90.75 468 ALA A N 1
ATOM 3720 C CA . ALA A 1 468 ? 16.485 -0.209 -32.004 1.00 90.75 468 ALA A CA 1
ATOM 3721 C C . ALA A 1 468 ? 15.286 -0.576 -31.111 1.00 90.75 468 ALA A C 1
ATOM 3723 O O . ALA A 1 468 ? 15.266 -1.658 -30.522 1.00 90.75 468 ALA A O 1
ATOM 3724 N N . TYR A 1 469 ? 14.317 0.324 -30.926 1.00 95.38 469 TYR A N 1
ATOM 3725 C CA . TYR A 1 469 ? 13.202 0.078 -30.017 1.00 95.38 469 TYR A CA 1
ATOM 3726 C C . TYR A 1 469 ? 12.147 -0.822 -30.660 1.00 95.38 469 TYR A C 1
ATOM 3728 O O . TYR A 1 469 ? 11.533 -0.480 -31.664 1.00 95.38 469 TYR A O 1
ATOM 3736 N N . GLU A 1 470 ? 11.895 -1.957 -30.018 1.00 95.56 470 GLU A N 1
ATOM 3737 C CA . GLU A 1 470 ? 10.844 -2.909 -30.349 1.00 95.56 470 GLU A CA 1
ATOM 3738 C C . GLU A 1 470 ? 9.831 -2.953 -29.190 1.00 95.56 470 GLU A C 1
ATOM 3740 O O . GLU A 1 470 ? 10.061 -3.680 -28.209 1.00 95.56 470 GLU A O 1
ATOM 3745 N N . PRO A 1 471 ? 8.726 -2.182 -29.262 1.00 95.31 471 PRO A N 1
ATOM 3746 C CA . PRO A 1 471 ? 7.710 -2.159 -28.213 1.00 95.31 471 PRO A CA 1
ATOM 3747 C C . PRO A 1 471 ? 7.072 -3.533 -27.986 1.00 95.31 471 PRO A C 1
ATOM 3749 O O . PRO A 1 471 ? 6.994 -4.344 -28.914 1.00 95.31 471 PRO A O 1
ATOM 3752 N N . LEU A 1 472 ? 6.543 -3.783 -26.784 1.00 94.12 472 LEU A N 1
ATOM 3753 C CA . LEU A 1 472 ? 5.763 -5.003 -26.533 1.00 94.12 472 LEU A CA 1
ATOM 3754 C C . LEU A 1 472 ? 4.549 -5.059 -27.471 1.00 94.12 472 LEU A C 1
ATOM 3756 O O . LEU A 1 472 ? 3.787 -4.093 -27.590 1.00 94.12 472 LEU A O 1
ATOM 3760 N N . SER A 1 473 ? 4.330 -6.201 -28.120 1.00 90.00 473 SER A N 1
ATOM 3761 C CA . SER A 1 473 ? 3.203 -6.401 -29.040 1.00 90.00 473 SER A CA 1
ATOM 3762 C C . SER A 1 473 ? 2.484 -7.715 -28.763 1.00 90.00 473 SER A C 1
ATOM 3764 O O . SER A 1 473 ? 3.112 -8.727 -28.457 1.00 90.00 473 SER A O 1
ATOM 3766 N N . LEU A 1 474 ? 1.156 -7.713 -28.902 1.00 82.88 474 LEU A N 1
ATOM 3767 C CA . LEU A 1 474 ? 0.356 -8.935 -28.776 1.00 82.88 474 LEU A CA 1
ATOM 3768 C C . LEU A 1 474 ? 0.687 -9.951 -29.879 1.00 82.88 474 LEU A C 1
ATOM 3770 O O . LEU A 1 474 ? 0.602 -11.151 -29.643 1.00 82.88 474 LEU A O 1
ATOM 3774 N N . GLU A 1 475 ? 1.115 -9.481 -31.052 1.00 86.50 475 GLU A N 1
ATOM 3775 C CA . GLU A 1 475 ? 1.463 -10.333 -32.193 1.00 86.50 475 GLU A CA 1
ATOM 3776 C C . GLU A 1 475 ? 2.712 -11.184 -31.935 1.00 86.50 475 GLU A C 1
ATOM 3778 O O . GLU A 1 475 ? 2.692 -12.390 -32.168 1.00 86.50 475 GLU A O 1
ATOM 3783 N N . LYS A 1 476 ? 3.798 -10.579 -31.433 1.00 87.31 476 LYS A N 1
ATOM 3784 C CA . LYS A 1 476 ? 5.069 -11.290 -31.195 1.00 87.31 476 LYS A CA 1
ATOM 3785 C C . LYS A 1 476 ? 5.183 -11.855 -29.778 1.00 87.31 476 LYS A C 1
ATOM 3787 O O . LYS A 1 476 ? 5.811 -12.887 -29.564 1.00 87.31 476 LYS A O 1
ATOM 3792 N N . GLU A 1 477 ? 4.587 -11.178 -28.802 1.00 91.25 477 GLU A N 1
ATOM 3793 C CA . GLU A 1 477 ? 4.807 -11.408 -27.370 1.00 91.25 477 GLU A CA 1
ATOM 3794 C C . GLU A 1 477 ? 3.489 -11.561 -26.588 1.00 91.25 477 GLU A C 1
ATOM 3796 O O . GLU A 1 477 ? 3.458 -11.403 -25.370 1.00 91.25 477 GLU A O 1
ATOM 3801 N N . GLY A 1 478 ? 2.389 -11.936 -27.255 1.00 83.94 478 GLY A N 1
ATOM 3802 C CA . GLY A 1 478 ? 1.068 -12.117 -26.630 1.00 83.94 478 GLY A CA 1
ATOM 3803 C C . GLY A 1 478 ? 0.995 -13.196 -25.542 1.00 83.94 478 GLY A C 1
ATOM 3804 O O . GLY A 1 478 ? 0.055 -13.208 -24.753 1.00 83.94 478 GLY A O 1
ATOM 3805 N N . HIS A 1 479 ? 1.999 -14.068 -25.450 1.00 86.88 479 HIS A N 1
ATOM 3806 C CA . HIS A 1 479 ? 2.131 -15.058 -24.379 1.00 86.88 479 HIS A CA 1
ATOM 3807 C C . HIS A 1 479 ? 2.725 -14.482 -23.077 1.00 86.88 479 HIS A C 1
ATOM 3809 O O . HIS A 1 479 ? 2.691 -15.156 -22.050 1.00 86.88 479 HIS A O 1
ATOM 3815 N N . LEU A 1 480 ? 3.293 -13.268 -23.101 1.00 92.31 480 LEU A N 1
ATOM 3816 C CA . LEU A 1 480 ? 3.922 -12.639 -21.937 1.00 92.31 480 LEU A CA 1
ATOM 3817 C C . LEU A 1 480 ? 2.893 -11.925 -21.053 1.00 92.31 480 LEU A C 1
ATOM 3819 O O . LEU A 1 480 ? 1.990 -11.255 -21.552 1.00 92.31 480 LEU A O 1
ATOM 3823 N N . SER A 1 481 ? 3.078 -11.977 -19.734 1.00 94.69 481 SER A N 1
ATOM 3824 C CA . SER A 1 481 ? 2.341 -11.127 -18.794 1.00 94.69 481 SER A CA 1
ATOM 3825 C C . SER A 1 481 ? 2.910 -9.710 -18.820 1.00 94.69 481 SER A C 1
ATOM 3827 O O . SER A 1 481 ? 4.085 -9.514 -18.489 1.00 94.69 481 SER A O 1
ATOM 3829 N N . PHE A 1 482 ? 2.104 -8.711 -19.187 1.00 95.94 482 PHE A N 1
ATOM 3830 C CA . PHE A 1 482 ? 2.579 -7.329 -19.228 1.00 95.94 482 PHE A CA 1
ATOM 3831 C C . PHE A 1 482 ? 1.500 -6.269 -19.011 1.00 95.94 482 PHE A C 1
ATOM 3833 O O . PHE A 1 482 ? 0.308 -6.507 -19.200 1.00 95.94 482 PHE A O 1
ATOM 3840 N N . ILE A 1 483 ? 1.956 -5.068 -18.659 1.00 94.44 483 ILE A N 1
ATOM 3841 C CA . ILE A 1 483 ? 1.209 -3.815 -18.744 1.00 94.44 483 ILE A CA 1
ATOM 3842 C C . ILE A 1 483 ? 1.991 -2.814 -19.599 1.00 94.44 483 ILE A C 1
ATOM 3844 O O . ILE A 1 483 ? 3.194 -2.638 -19.411 1.00 94.44 483 ILE A O 1
ATOM 3848 N N . LYS A 1 484 ? 1.305 -2.140 -20.522 1.00 93.25 484 LYS A N 1
ATOM 3849 C CA . LYS A 1 484 ? 1.792 -0.944 -21.216 1.00 93.25 484 LYS A CA 1
ATOM 3850 C C . LYS A 1 484 ? 1.066 0.259 -20.634 1.00 93.25 484 LYS A C 1
ATOM 3852 O O . LYS A 1 484 ? -0.160 0.244 -20.563 1.00 93.25 484 LYS A O 1
ATOM 3857 N N . ILE A 1 485 ? 1.822 1.266 -20.223 1.00 89.75 485 ILE A N 1
ATOM 3858 C CA . ILE A 1 485 ? 1.333 2.548 -19.722 1.00 89.75 485 ILE A CA 1
ATOM 3859 C C . ILE A 1 485 ? 1.678 3.577 -20.787 1.00 89.75 485 ILE A C 1
ATOM 3861 O O . ILE A 1 485 ? 2.857 3.783 -21.078 1.00 89.75 485 ILE A O 1
ATOM 3865 N N . ILE A 1 486 ? 0.653 4.165 -21.390 1.00 86.06 486 ILE A N 1
ATOM 3866 C CA . ILE A 1 486 ? 0.775 5.082 -22.519 1.00 86.06 486 ILE A CA 1
ATOM 3867 C C . ILE A 1 486 ? 0.402 6.483 -22.034 1.00 86.06 486 ILE A C 1
ATOM 3869 O O . ILE A 1 486 ? -0.563 6.647 -21.283 1.00 86.06 486 ILE A O 1
ATOM 3873 N N . ASP A 1 487 ? 1.240 7.454 -22.396 1.00 82.06 487 ASP A N 1
ATOM 3874 C CA . ASP A 1 487 ? 1.097 8.884 -22.113 1.00 82.06 487 ASP A CA 1
ATOM 3875 C C . ASP A 1 487 ? 0.747 9.170 -20.652 1.00 82.06 487 ASP A C 1
ATOM 3877 O O . ASP A 1 487 ? -0.279 9.735 -20.300 1.00 82.06 487 ASP A O 1
ATOM 3881 N N . ALA A 1 488 ? 1.636 8.720 -19.760 1.00 74.75 488 ALA A N 1
ATOM 3882 C CA . ALA A 1 488 ? 1.539 8.966 -18.320 1.00 74.75 488 ALA A CA 1
ATOM 3883 C C . ALA A 1 488 ? 0.238 8.467 -17.654 1.00 74.75 488 ALA A C 1
ATOM 3885 O O . ALA A 1 488 ? -0.134 8.968 -16.590 1.00 74.75 488 ALA A O 1
ATOM 3886 N N . GLY A 1 489 ? -0.389 7.437 -18.232 1.00 78.38 489 GLY A N 1
ATOM 3887 C CA . GLY A 1 489 ? -1.571 6.780 -17.675 1.00 78.38 489 GLY A CA 1
ATOM 3888 C C . GLY A 1 489 ? -2.887 7.171 -18.343 1.00 78.38 489 GLY A C 1
ATOM 3889 O O . GLY A 1 489 ? -3.946 6.871 -17.800 1.00 78.38 489 GLY A O 1
ATOM 3890 N N . GLU A 1 490 ? -2.852 7.816 -19.511 1.00 81.06 490 GLU A N 1
ATOM 3891 C CA . GLU A 1 490 ? -4.060 8.059 -20.311 1.00 81.06 490 GLU A CA 1
ATOM 3892 C C . GLU A 1 490 ? -4.639 6.764 -20.886 1.00 81.06 490 GLU A C 1
ATOM 3894 O O . GLU A 1 490 ? -5.858 6.590 -20.941 1.00 81.06 490 GLU A O 1
ATOM 3899 N N . GLN A 1 491 ? -3.771 5.821 -21.257 1.00 85.44 491 GLN A N 1
ATOM 3900 C CA . GLN A 1 491 ? -4.184 4.516 -21.751 1.00 85.44 491 GLN A CA 1
ATOM 3901 C C . GLN A 1 491 ? -3.327 3.393 -21.165 1.00 85.44 491 GLN A C 1
ATOM 3903 O O . GLN A 1 491 ? -2.113 3.513 -20.984 1.00 85.44 491 GLN A O 1
ATOM 3908 N N . TYR A 1 492 ? -3.979 2.256 -20.917 1.00 85.62 492 TYR A N 1
ATOM 3909 C CA . TYR A 1 492 ? -3.345 1.037 -20.437 1.00 85.62 492 TYR A CA 1
ATOM 3910 C C . TYR A 1 492 ? -3.654 -0.133 -21.370 1.00 85.62 492 TYR A C 1
ATOM 3912 O O . TYR A 1 492 ? -4.794 -0.316 -21.794 1.00 85.62 492 TYR A O 1
ATOM 3920 N N . ILE A 1 493 ? -2.647 -0.958 -21.655 1.00 85.75 493 ILE A N 1
ATOM 3921 C CA . ILE A 1 493 ? -2.824 -2.255 -22.322 1.00 85.75 493 ILE A CA 1
ATOM 3922 C C . ILE A 1 493 ? -2.319 -3.324 -21.367 1.00 85.75 493 ILE A C 1
ATOM 3924 O O . ILE A 1 493 ? -1.141 -3.337 -21.022 1.00 85.75 493 ILE A O 1
ATOM 3928 N N . VAL A 1 494 ? -3.206 -4.212 -20.935 1.00 90.06 494 VAL A N 1
ATOM 3929 C CA . VAL A 1 494 ? -2.911 -5.247 -19.942 1.00 90.06 494 VAL A CA 1
ATOM 3930 C C . VAL A 1 494 ? -3.072 -6.614 -20.599 1.00 90.06 494 VAL A C 1
ATOM 3932 O O . VAL A 1 494 ? -4.098 -6.872 -21.223 1.00 90.06 494 VAL A O 1
ATOM 3935 N N . ASN A 1 495 ? -2.080 -7.492 -20.454 1.00 88.75 495 ASN A N 1
ATOM 3936 C CA . ASN A 1 495 ? -2.087 -8.826 -21.050 1.00 88.75 495 ASN A CA 1
ATOM 3937 C C . ASN A 1 495 ? -1.707 -9.911 -20.038 1.00 88.75 495 ASN A C 1
ATOM 3939 O O . ASN A 1 495 ? -0.751 -9.749 -19.281 1.00 88.75 495 ASN A O 1
ATOM 3943 N N . SER A 1 496 ? -2.434 -11.033 -20.080 1.00 85.81 496 SER A N 1
ATOM 3944 C CA . SER A 1 496 ? -2.107 -12.293 -19.392 1.00 85.81 496 SER A CA 1
ATOM 3945 C C . SER A 1 496 ? -1.699 -12.141 -17.919 1.00 85.81 496 SER A C 1
ATOM 3947 O O . SER A 1 496 ? -0.661 -12.652 -17.500 1.00 85.81 496 SER A O 1
ATOM 3949 N N . ILE A 1 497 ? -2.506 -11.426 -17.128 1.00 85.31 497 ILE A N 1
ATOM 3950 C CA . ILE A 1 497 ? -2.261 -11.241 -15.689 1.00 85.31 497 ILE A CA 1
ATOM 3951 C C . ILE A 1 497 ? -2.398 -12.566 -14.942 1.00 85.31 497 ILE A C 1
ATOM 3953 O O . ILE A 1 497 ? -3.446 -13.209 -14.962 1.00 85.31 497 ILE A O 1
ATOM 3957 N N . ASP A 1 498 ? -1.331 -12.936 -14.244 1.00 78.19 498 ASP A N 1
ATOM 3958 C CA . ASP A 1 498 ? -1.182 -14.193 -13.528 1.00 78.19 498 ASP A CA 1
ATOM 3959 C C . ASP A 1 498 ? -1.050 -13.954 -12.014 1.00 78.19 498 ASP A C 1
ATOM 3961 O O . ASP A 1 498 ? 0.027 -13.704 -11.457 1.00 78.19 498 ASP A O 1
ATOM 3965 N N . GLY A 1 499 ? -2.190 -14.078 -11.334 1.00 76.00 499 GLY A N 1
ATOM 3966 C CA . GLY A 1 499 ? -2.288 -14.105 -9.879 1.00 76.00 499 GLY A CA 1
ATOM 3967 C C . GLY A 1 499 ? -2.435 -12.739 -9.204 1.00 76.00 499 GLY A C 1
ATOM 3968 O O . GLY A 1 499 ? -2.508 -11.681 -9.831 1.00 76.00 499 GLY A O 1
ATOM 3969 N N . TYR A 1 500 ? -2.495 -12.780 -7.871 1.00 78.62 500 TYR A N 1
ATOM 3970 C CA . TYR A 1 500 ? -2.833 -11.627 -7.036 1.00 78.62 500 TYR A CA 1
ATOM 3971 C C . TYR A 1 500 ? -1.815 -10.483 -7.152 1.00 78.62 500 TYR A C 1
ATOM 3973 O O . TYR A 1 500 ? -2.207 -9.347 -7.409 1.00 78.62 500 TYR A O 1
ATOM 3981 N N . LEU A 1 501 ? -0.514 -10.772 -7.033 1.00 87.12 501 LEU A N 1
ATOM 3982 C CA . LEU A 1 501 ? 0.537 -9.750 -7.092 1.00 87.12 501 LEU A CA 1
ATOM 3983 C C . LEU A 1 501 ? 0.461 -8.899 -8.367 1.00 87.12 501 LEU A C 1
ATOM 3985 O O . LEU A 1 501 ? 0.489 -7.674 -8.286 1.00 87.12 501 LEU A O 1
ATOM 3989 N N . GLN A 1 502 ? 0.357 -9.537 -9.536 1.00 88.19 502 GLN A N 1
ATOM 3990 C CA . GLN A 1 502 ? 0.308 -8.817 -10.808 1.00 88.19 502 GLN A CA 1
ATOM 3991 C C . GLN A 1 502 ? -0.970 -7.978 -10.912 1.00 88.19 502 GLN A C 1
ATOM 3993 O O . GLN A 1 502 ? -0.897 -6.813 -11.291 1.00 88.19 502 GLN A O 1
ATOM 3998 N N . SER A 1 503 ? -2.122 -8.517 -10.488 1.00 84.44 503 SER A N 1
ATOM 3999 C CA . SER A 1 503 ? -3.378 -7.752 -10.458 1.00 84.44 503 SER A CA 1
ATOM 4000 C C . SER A 1 503 ? -3.283 -6.501 -9.575 1.00 84.44 503 SER A C 1
ATOM 4002 O O . SER A 1 503 ? -3.801 -5.446 -9.934 1.00 84.44 503 SER A O 1
ATOM 4004 N N . ARG A 1 504 ? -2.548 -6.585 -8.459 1.00 85.88 504 ARG A N 1
ATOM 4005 C CA . ARG A 1 504 ? -2.326 -5.472 -7.529 1.00 85.88 504 ARG A CA 1
ATOM 4006 C C . ARG A 1 504 ? -1.342 -4.448 -8.057 1.00 85.88 504 ARG A C 1
ATOM 4008 O O . ARG A 1 504 ? -1.597 -3.257 -7.927 1.00 85.88 504 ARG A O 1
ATOM 4015 N N . ALA A 1 505 ? -0.268 -4.898 -8.702 1.00 90.56 505 ALA A N 1
ATOM 4016 C CA . ALA A 1 505 ? 0.648 -4.009 -9.404 1.00 90.56 505 ALA A CA 1
ATOM 4017 C C . ALA A 1 505 ? -0.084 -3.233 -10.511 1.00 90.56 505 ALA A C 1
ATOM 4019 O O . ALA A 1 505 ? 0.045 -2.016 -10.577 1.00 90.56 505 ALA A O 1
ATOM 4020 N N . VAL A 1 506 ? -0.906 -3.905 -11.327 1.00 88.56 506 VAL A N 1
ATOM 4021 C CA . VAL A 1 506 ? -1.738 -3.253 -12.354 1.00 88.56 506 VAL A CA 1
ATOM 4022 C C . VAL A 1 506 ? -2.687 -2.240 -11.723 1.00 88.56 506 VAL A C 1
ATOM 4024 O O . VAL A 1 506 ? -2.695 -1.085 -12.135 1.00 88.56 506 VAL A O 1
ATOM 4027 N N . TYR A 1 507 ? -3.438 -2.640 -10.695 1.00 85.81 507 TYR A N 1
ATOM 4028 C CA . TYR A 1 507 ? -4.372 -1.750 -10.008 1.00 85.81 507 TYR A CA 1
ATOM 4029 C C . TYR A 1 507 ? -3.678 -0.506 -9.438 1.00 85.81 507 TYR A C 1
ATOM 4031 O O . TYR A 1 507 ? -4.159 0.606 -9.639 1.00 85.81 507 TYR A O 1
ATOM 4039 N N . PHE A 1 508 ? -2.516 -0.668 -8.803 1.00 90.56 508 PHE A N 1
ATOM 4040 C CA . PHE A 1 508 ? -1.721 0.453 -8.309 1.00 90.56 508 PHE A CA 1
ATOM 4041 C C . PHE A 1 508 ? -1.288 1.393 -9.438 1.00 90.56 508 PHE A C 1
ATOM 4043 O O . PHE A 1 508 ? -1.488 2.600 -9.355 1.00 90.56 508 PHE A O 1
ATOM 4050 N N . LEU A 1 509 ? -0.725 0.842 -10.517 1.00 89.81 509 LEU A N 1
ATOM 4051 C CA . LEU A 1 509 ? -0.227 1.617 -11.655 1.00 89.81 509 LEU A CA 1
ATOM 4052 C C . LEU A 1 509 ? -1.346 2.370 -12.390 1.00 89.81 509 LEU A C 1
ATOM 4054 O O . LEU A 1 509 ? -1.111 3.474 -12.873 1.00 89.81 509 LEU A O 1
ATOM 4058 N N . MET A 1 510 ? -2.554 1.803 -12.440 1.00 85.12 510 MET A N 1
ATOM 4059 C CA . MET A 1 510 ? -3.739 2.448 -13.019 1.00 85.12 510 MET A CA 1
ATOM 4060 C C . MET A 1 510 ? -4.280 3.608 -12.177 1.00 85.12 510 MET A C 1
ATOM 4062 O O . MET A 1 510 ? -4.961 4.480 -12.704 1.00 85.12 510 MET A O 1
ATOM 4066 N N . ASN A 1 511 ? -3.986 3.625 -10.876 1.00 84.75 511 ASN A N 1
ATOM 4067 C CA . ASN A 1 511 ? -4.392 4.697 -9.966 1.00 84.75 511 ASN A CA 1
ATOM 4068 C C . ASN A 1 511 ? -3.243 5.656 -9.642 1.00 84.75 511 ASN A C 1
ATOM 4070 O O . ASN A 1 511 ? -3.421 6.567 -8.844 1.00 84.75 511 ASN A O 1
ATOM 4074 N N . SER A 1 512 ? -2.068 5.469 -10.242 1.00 84.31 512 SER A N 1
ATOM 4075 C CA . SER A 1 512 ? -0.892 6.289 -9.979 1.00 84.31 512 SER A CA 1
ATOM 4076 C C . SER A 1 512 ? -0.612 7.230 -11.139 1.00 84.31 512 SER A C 1
ATOM 4078 O O . SER A 1 512 ? -0.663 6.832 -12.298 1.00 84.31 512 SER A O 1
ATOM 4080 N N . HIS A 1 513 ? -0.218 8.462 -10.828 1.00 79.69 513 HIS A N 1
ATOM 4081 C CA . HIS A 1 513 ? 0.192 9.432 -11.837 1.00 79.69 513 HIS A CA 1
ATOM 4082 C C . HIS A 1 513 ? 1.508 10.135 -11.480 1.00 79.69 513 HIS A C 1
ATOM 4084 O O . HIS A 1 513 ? 1.959 10.124 -10.328 1.00 79.69 513 HIS A O 1
ATOM 4090 N N . ILE A 1 514 ? 2.102 10.784 -12.488 1.00 75.00 514 ILE A N 1
ATOM 4091 C CA . ILE A 1 514 ? 3.362 11.546 -12.381 1.00 75.00 514 ILE A CA 1
ATOM 4092 C C . ILE A 1 514 ? 3.157 13.063 -12.244 1.00 75.00 514 ILE A C 1
ATOM 4094 O O . ILE A 1 514 ? 4.121 13.795 -12.039 1.00 75.00 514 ILE A O 1
ATOM 4098 N N . LYS A 1 515 ? 1.913 13.554 -12.368 1.00 76.25 515 LYS A N 1
ATOM 4099 C CA . LYS A 1 515 ? 1.594 14.984 -12.199 1.00 76.25 515 LYS A CA 1
ATOM 4100 C C . LYS A 1 515 ? 2.023 15.485 -10.812 1.00 76.25 515 LYS A C 1
ATOM 4102 O O . LYS A 1 515 ? 1.760 14.813 -9.811 1.00 76.25 515 LYS A O 1
ATOM 4107 N N . LYS A 1 516 ? 2.643 16.671 -10.772 1.00 77.94 516 LYS A N 1
ATOM 4108 C CA . LYS A 1 516 ? 3.014 17.366 -9.529 1.00 77.94 516 LYS A CA 1
ATOM 4109 C C . LYS A 1 516 ? 1.758 17.708 -8.725 1.00 77.94 516 LYS A C 1
ATOM 4111 O O . LYS A 1 516 ? 0.765 18.147 -9.300 1.00 77.94 516 LYS A O 1
ATOM 4116 N N . ARG A 1 517 ? 1.819 17.498 -7.412 1.00 87.81 517 ARG A N 1
ATOM 4117 C CA . ARG A 1 517 ? 0.729 17.753 -6.463 1.00 87.81 517 ARG A CA 1
ATOM 4118 C C . ARG A 1 517 ? 1.267 17.865 -5.041 1.00 87.81 517 ARG A C 1
ATOM 4120 O O . ARG A 1 517 ? 2.390 17.423 -4.787 1.00 87.81 517 ARG A O 1
ATOM 4127 N N . SER A 1 518 ? 0.441 18.375 -4.135 1.00 92.62 518 SER A N 1
ATOM 4128 C CA . SER A 1 518 ? 0.744 18.408 -2.706 1.00 92.62 518 SER A CA 1
ATOM 4129 C C . SER A 1 518 ? -0.328 17.673 -1.904 1.00 92.62 518 SER A C 1
ATOM 4131 O O . SER A 1 518 ? -1.522 17.865 -2.116 1.00 92.62 518 SER A O 1
ATOM 4133 N N . ILE A 1 519 ? 0.112 16.829 -0.975 1.00 96.44 519 ILE A N 1
ATOM 4134 C CA . ILE A 1 519 ? -0.743 16.136 -0.011 1.00 96.44 519 ILE A CA 1
ATOM 4135 C C . ILE A 1 519 ? -0.476 16.771 1.348 1.00 96.44 519 ILE A C 1
ATOM 4137 O O . ILE A 1 519 ? 0.660 16.799 1.809 1.00 96.44 519 ILE A O 1
ATOM 4141 N N . TYR A 1 520 ? -1.509 17.292 1.984 1.00 98.00 520 TYR A N 1
ATOM 4142 C CA . TYR A 1 520 ? -1.427 17.915 3.292 1.00 98.00 520 TYR A CA 1
ATOM 4143 C C . TYR A 1 520 ? -1.921 16.920 4.334 1.00 98.00 520 TYR A C 1
ATOM 4145 O O . TYR A 1 520 ? -2.976 16.314 4.167 1.00 98.00 520 TYR A O 1
ATOM 4153 N N . LEU A 1 521 ? -1.164 16.732 5.405 1.00 98.38 521 LEU A N 1
ATOM 4154 C CA . LEU A 1 521 ? -1.507 15.838 6.502 1.00 98.38 521 LEU A CA 1
ATOM 4155 C C . LEU A 1 521 ? -1.523 16.636 7.804 1.00 98.38 521 LEU A C 1
ATOM 4157 O O . LEU A 1 521 ? -0.582 17.377 8.082 1.00 98.38 521 LEU A O 1
ATOM 4161 N N . ALA A 1 522 ? -2.567 16.478 8.609 1.00 97.81 522 ALA A N 1
ATOM 4162 C CA . ALA A 1 522 ? -2.659 17.090 9.928 1.00 97.81 522 ALA A CA 1
ATOM 4163 C C . ALA A 1 522 ? -3.423 16.179 10.893 1.00 97.81 522 ALA A C 1
ATOM 4165 O O . ALA A 1 522 ? -4.334 15.442 10.503 1.00 97.81 522 ALA A O 1
ATOM 4166 N N . ARG A 1 523 ? -3.048 16.218 12.174 1.00 97.75 523 ARG A N 1
ATOM 4167 C CA . ARG A 1 523 ? -3.895 15.644 13.226 1.00 97.75 523 ARG A CA 1
ATOM 4168 C C . ARG A 1 523 ? -5.153 16.500 13.357 1.00 97.75 523 ARG A C 1
ATOM 4170 O O . ARG A 1 523 ? -5.148 17.681 13.010 1.00 97.75 523 ARG A O 1
ATOM 4177 N N . HIS A 1 524 ? -6.209 15.922 13.913 1.00 97.81 524 HIS A N 1
ATOM 4178 C CA . HIS A 1 524 ? -7.260 16.722 14.529 1.00 97.81 524 HIS A CA 1
ATOM 4179 C C . HIS A 1 524 ? -6.666 17.683 15.580 1.00 97.81 524 HIS A C 1
ATOM 4181 O O . HIS A 1 524 ? -5.582 17.438 16.125 1.00 97.81 524 HIS A O 1
ATOM 4187 N N . GLY A 1 525 ? -7.380 18.768 15.885 1.00 97.00 525 GLY A N 1
ATOM 4188 C CA . GLY A 1 525 ? -7.055 19.643 17.009 1.00 97.00 525 GLY A CA 1
ATOM 4189 C C . GLY A 1 525 ? -6.972 18.867 18.325 1.00 97.00 525 GLY A C 1
ATOM 4190 O O . GLY A 1 525 ? -7.524 17.777 18.455 1.00 97.00 525 GLY A O 1
ATOM 4191 N N . GLU A 1 526 ? -6.257 19.408 19.308 1.00 97.44 526 GLU A N 1
ATOM 4192 C CA . GLU A 1 526 ? -6.124 18.771 20.626 1.00 97.44 526 GLU A CA 1
ATOM 4193 C C . GLU A 1 526 ? -7.515 18.469 21.211 1.00 97.44 526 GLU A C 1
ATOM 4195 O O . GLU A 1 526 ? -8.398 19.323 21.186 1.00 97.44 526 GLU A O 1
ATOM 4200 N N . SER A 1 527 ? -7.714 17.244 21.701 1.00 97.56 527 SER A N 1
ATOM 4201 C CA . SER A 1 527 ? -8.967 16.784 22.312 1.00 97.56 527 SER A CA 1
ATOM 4202 C C . SER A 1 527 ? -8.814 16.539 23.810 1.00 97.56 527 SER A C 1
ATOM 4204 O O . SER A 1 527 ? -7.698 16.365 24.309 1.00 97.56 527 SER A O 1
ATOM 4206 N N . GLU A 1 528 ? -9.934 16.470 24.527 1.00 97.94 528 GLU A N 1
ATOM 4207 C CA . GLU A 1 528 ? -9.956 16.225 25.976 1.00 97.94 528 GLU A CA 1
ATOM 4208 C C . GLU A 1 528 ? -9.212 14.935 26.364 1.00 97.94 528 GLU A C 1
ATOM 4210 O O . GLU A 1 528 ? -8.461 14.904 27.342 1.00 97.94 528 GLU A O 1
ATOM 4215 N N . PHE A 1 529 ? -9.331 13.870 25.563 1.00 96.94 529 PHE A N 1
ATOM 4216 C CA . PHE A 1 529 ? -8.585 12.630 25.805 1.00 96.94 529 PHE A CA 1
ATOM 4217 C C . PHE A 1 529 ? -7.081 12.792 25.586 1.00 96.94 529 PHE A C 1
ATOM 4219 O O . PHE A 1 529 ? -6.303 12.121 26.261 1.00 96.94 529 PHE A O 1
ATOM 4226 N N . ASN A 1 530 ? -6.640 13.709 24.721 1.00 95.38 530 ASN A N 1
ATOM 4227 C CA . ASN A 1 530 ? -5.210 13.970 24.555 1.00 95.38 530 ASN A CA 1
ATOM 4228 C C . ASN A 1 530 ? -4.618 14.634 25.799 1.00 95.38 530 ASN A C 1
ATOM 4230 O O . ASN A 1 530 ? -3.571 14.193 26.271 1.00 95.38 530 ASN A O 1
ATOM 4234 N N . VAL A 1 531 ? -5.314 15.618 26.378 1.00 96.38 531 VAL A N 1
ATOM 4235 C CA . VAL A 1 531 ? -4.903 16.260 27.641 1.00 96.38 531 VAL A CA 1
ATOM 4236 C C . VAL A 1 531 ? -4.810 15.230 28.769 1.00 96.38 531 VAL A C 1
ATOM 4238 O O . VAL A 1 531 ? -3.871 15.247 29.564 1.00 96.38 531 VAL A O 1
ATOM 4241 N N . GLN A 1 532 ? -5.749 14.284 28.798 1.00 96.38 532 GLN A N 1
ATOM 4242 C CA . GLN A 1 532 ? -5.790 13.199 29.780 1.00 96.38 532 GLN A CA 1
ATOM 4243 C C . GLN A 1 532 ? -4.853 12.023 29.453 1.00 96.38 532 GLN A C 1
ATOM 4245 O O . GLN A 1 532 ? -4.761 11.091 30.251 1.00 96.38 532 GLN A O 1
ATOM 4250 N N . LYS A 1 533 ? -4.164 12.046 28.302 1.00 95.62 533 LYS A N 1
ATOM 4251 C CA . LYS A 1 533 ? -3.326 10.950 27.776 1.00 95.62 533 LYS A CA 1
ATOM 4252 C C . LYS A 1 533 ? -4.065 9.609 27.646 1.00 95.62 533 LYS A C 1
ATOM 4254 O O . LYS A 1 533 ? -3.482 8.547 27.869 1.00 95.62 533 LYS A O 1
ATOM 4259 N N . ARG A 1 534 ? -5.356 9.660 27.315 1.00 96.50 534 ARG A N 1
ATOM 4260 C CA . ARG A 1 534 ? -6.205 8.487 27.078 1.00 96.50 534 ARG A CA 1
ATOM 4261 C C . ARG A 1 534 ? -6.146 8.074 25.608 1.00 96.50 534 ARG A C 1
ATOM 4263 O O . ARG A 1 534 ? -6.163 8.924 24.718 1.00 96.50 534 ARG A O 1
ATOM 4270 N N . LEU A 1 535 ? -6.073 6.769 25.373 1.00 93.50 535 LEU A N 1
ATOM 4271 C CA . LEU A 1 535 ? -6.070 6.158 24.045 1.00 93.50 535 LEU A CA 1
ATOM 4272 C C . LEU A 1 535 ? -7.483 6.138 23.444 1.00 93.50 535 LEU A C 1
ATOM 4274 O O . LEU A 1 535 ? -8.472 6.069 24.174 1.00 93.50 535 LEU A O 1
ATOM 4278 N N . GLY A 1 536 ? -7.576 6.149 22.113 1.00 93.06 536 GLY A N 1
ATOM 4279 C CA . GLY A 1 536 ? -8.830 5.923 21.386 1.00 93.06 536 GLY A CA 1
ATOM 4280 C C . GLY A 1 536 ? -9.965 6.898 21.731 1.00 93.06 536 GLY A C 1
ATOM 4281 O O . GLY A 1 536 ? -9.752 8.105 21.874 1.00 93.06 536 GLY A O 1
ATOM 4282 N N . GLY A 1 537 ? -11.192 6.372 21.819 1.00 91.56 537 GLY A N 1
ATOM 4283 C CA . GLY A 1 537 ? -12.392 7.138 22.174 1.00 91.56 537 GLY A CA 1
ATOM 4284 C C . GLY A 1 537 ? -12.860 8.146 21.115 1.00 91.56 537 GLY A C 1
ATOM 4285 O O . GLY A 1 537 ? -12.370 8.173 19.983 1.00 91.56 537 GLY A O 1
ATOM 4286 N N . ASP A 1 538 ? -13.830 8.991 21.487 1.00 95.31 538 ASP A N 1
ATOM 4287 C CA . ASP A 1 538 ? -14.437 10.008 20.609 1.00 95.31 538 ASP A CA 1
ATOM 4288 C C . ASP A 1 538 ? -14.736 11.332 21.339 1.00 95.31 538 ASP A C 1
ATOM 4290 O O . ASP A 1 538 ? -15.851 11.843 21.319 1.00 95.31 538 ASP A O 1
ATOM 4294 N N . SER A 1 539 ? -13.733 11.844 22.063 1.00 95.19 539 SER A N 1
ATOM 4295 C CA . SER A 1 539 ? -13.868 13.063 22.877 1.00 95.19 539 SER A CA 1
ATOM 4296 C C . SER A 1 539 ? -13.893 14.364 22.064 1.00 95.19 539 SER A C 1
ATOM 4298 O O . SER A 1 539 ? -13.426 14.398 20.921 1.00 95.19 539 SER A O 1
ATOM 4300 N N . ASP A 1 540 ? -14.404 15.425 22.694 1.00 97.50 540 ASP A N 1
ATOM 4301 C CA . ASP A 1 540 ? -14.495 16.780 22.143 1.00 97.50 540 ASP A CA 1
ATOM 4302 C C . ASP A 1 540 ? -13.120 17.454 21.998 1.00 97.50 540 ASP A C 1
ATOM 4304 O O . ASP A 1 540 ? -12.143 17.067 22.650 1.00 97.50 540 ASP A O 1
ATOM 4308 N N . LEU A 1 541 ? -13.050 18.475 21.140 1.00 97.56 541 LEU A N 1
ATOM 4309 C CA . LEU A 1 541 ? -11.889 19.358 21.046 1.00 97.56 541 LEU A CA 1
ATOM 4310 C C . LEU A 1 541 ? -11.760 20.228 22.304 1.00 97.56 541 LEU A C 1
ATOM 4312 O O . LEU A 1 541 ? -12.756 20.682 22.865 1.00 97.56 541 LEU A O 1
ATOM 4316 N N . THR A 1 542 ? -10.522 20.504 22.711 1.00 97.62 542 THR A N 1
ATOM 4317 C CA . THR A 1 542 ? -10.230 21.537 23.712 1.00 97.62 542 THR A CA 1
ATOM 4318 C C . THR A 1 542 ? -10.326 22.924 23.072 1.00 97.62 542 THR A C 1
ATOM 4320 O O . THR A 1 542 ? -10.299 23.060 21.846 1.00 97.62 542 THR A O 1
ATOM 4323 N N . ALA A 1 543 ? -10.320 23.990 23.880 1.00 96.50 543 ALA A N 1
ATOM 4324 C CA . ALA A 1 543 ? -10.224 25.362 23.361 1.00 96.50 543 ALA A CA 1
ATOM 4325 C C . ALA A 1 543 ? -8.999 25.563 22.442 1.00 96.50 543 ALA A C 1
ATOM 4327 O O . ALA A 1 543 ? -9.101 26.195 21.394 1.00 96.50 543 ALA A O 1
ATOM 4328 N N . LYS A 1 544 ? -7.857 24.942 22.773 1.00 95.81 544 LYS A N 1
ATOM 4329 C CA . LYS A 1 544 ? -6.661 24.963 21.915 1.00 95.81 544 LYS A CA 1
ATOM 4330 C C . LYS A 1 544 ? -6.865 24.182 20.617 1.00 95.81 544 LYS A C 1
ATOM 4332 O O . LYS A 1 544 ? -6.317 24.555 19.583 1.00 95.81 544 LYS A O 1
ATOM 4337 N N . GLY A 1 545 ? -7.626 23.087 20.660 1.00 96.75 545 GLY A N 1
ATOM 4338 C CA . GLY A 1 545 ? -8.035 22.345 19.470 1.00 96.75 545 GLY A CA 1
ATOM 4339 C C . GLY A 1 545 ? -8.886 23.188 18.521 1.00 96.75 545 GLY A C 1
ATOM 4340 O O . GLY A 1 545 ? -8.638 23.181 17.315 1.00 96.75 545 GLY A O 1
ATOM 4341 N N . GLU A 1 546 ? -9.824 23.969 19.053 1.00 96.62 546 GLU A N 1
ATOM 4342 C CA . GLU A 1 546 ? -10.650 24.910 18.283 1.00 96.62 546 GLU A CA 1
ATOM 4343 C C . GLU A 1 546 ? -9.817 26.063 17.687 1.00 96.62 546 GLU A C 1
ATOM 4345 O O . GLU A 1 546 ? -9.957 26.398 16.506 1.00 96.62 546 GLU A O 1
ATOM 4350 N N . GLU A 1 547 ? -8.879 26.620 18.461 1.00 96.50 547 GLU A N 1
ATOM 4351 C CA . GLU A 1 547 ? -7.927 27.633 17.980 1.00 96.50 547 GLU A CA 1
ATOM 4352 C C . GLU A 1 547 ? -7.062 27.102 16.826 1.00 96.50 547 GLU A C 1
ATOM 4354 O O . GLU A 1 547 ? -6.930 27.767 15.795 1.00 96.50 547 GLU A O 1
ATOM 4359 N N . PHE A 1 548 ? -6.526 25.882 16.952 1.00 97.38 548 PHE A N 1
ATOM 4360 C CA . PHE A 1 548 ? -5.801 25.226 15.863 1.00 97.38 548 PHE A CA 1
ATOM 4361 C C . PHE A 1 548 ? -6.682 25.029 14.627 1.00 97.38 548 PHE A C 1
ATOM 4363 O O . PHE A 1 548 ? -6.231 25.263 13.510 1.00 97.38 548 PHE A O 1
ATOM 4370 N N . SER A 1 549 ? -7.937 24.625 14.811 1.00 97.25 549 SER A N 1
ATOM 4371 C CA . SER A 1 549 ? -8.868 24.384 13.703 1.00 97.25 549 SER A CA 1
ATOM 4372 C C . SER A 1 549 ? -9.130 25.665 12.901 1.00 97.25 549 SER A C 1
ATOM 4374 O O . SER A 1 549 ? -9.125 25.653 11.668 1.00 97.25 549 SER A O 1
ATOM 4376 N N . SER A 1 550 ? -9.248 26.800 13.597 1.00 96.50 550 SER A N 1
ATOM 4377 C CA . SER A 1 550 ? -9.333 28.127 12.978 1.00 96.50 550 SER A CA 1
ATOM 4378 C C . SER A 1 550 ? -8.031 28.529 12.269 1.00 96.50 550 SER A C 1
ATOM 4380 O O . SER A 1 550 ? -8.067 29.051 11.153 1.00 96.50 550 SER A O 1
ATOM 4382 N N . ALA A 1 551 ? -6.871 28.259 12.878 1.00 96.62 551 ALA A N 1
ATOM 4383 C CA . ALA A 1 551 ? -5.565 28.540 12.279 1.00 96.62 551 ALA A CA 1
ATOM 4384 C C . ALA A 1 551 ? -5.300 27.689 11.025 1.00 96.62 551 ALA A C 1
ATOM 4386 O O . ALA A 1 551 ? -4.776 28.200 10.036 1.00 96.62 551 ALA A O 1
ATOM 4387 N N . LEU A 1 552 ? -5.712 26.418 11.034 1.00 97.31 552 LEU A N 1
ATOM 4388 C CA . LEU A 1 552 ? -5.658 25.518 9.884 1.00 97.31 552 LEU A CA 1
ATOM 4389 C C . LEU A 1 552 ? -6.510 26.050 8.732 1.00 97.31 552 LEU A C 1
ATOM 4391 O O . LEU A 1 552 ? -6.046 26.074 7.594 1.00 97.31 552 LEU A O 1
ATOM 4395 N N . ALA A 1 553 ? -7.731 26.508 9.017 1.00 96.00 553 ALA A N 1
ATOM 4396 C CA . ALA A 1 553 ? -8.595 27.086 7.996 1.00 96.00 553 ALA A CA 1
ATOM 4397 C C . ALA A 1 553 ? -7.963 28.316 7.336 1.00 96.00 553 ALA A C 1
ATOM 4399 O O . ALA A 1 553 ? -7.926 28.398 6.108 1.00 96.00 553 ALA A O 1
ATOM 4400 N N . LYS A 1 554 ? -7.387 29.211 8.146 1.00 95.25 554 LYS A N 1
ATOM 4401 C CA . LYS A 1 554 ? -6.653 30.378 7.649 1.00 95.25 554 LYS A CA 1
ATOM 4402 C C . LYS A 1 554 ? -5.434 29.981 6.811 1.00 95.25 554 LYS A C 1
ATOM 4404 O O . LYS A 1 554 ? -5.252 30.512 5.724 1.00 95.25 554 LYS A O 1
ATOM 4409 N N . PHE A 1 555 ? -4.636 29.020 7.275 1.00 95.31 555 PHE A N 1
ATOM 4410 C CA . PHE A 1 555 ? -3.476 28.516 6.534 1.00 95.31 555 PHE A CA 1
ATOM 4411 C C . PHE A 1 555 ? -3.865 27.998 5.140 1.00 95.31 555 PHE A C 1
ATOM 4413 O O . PHE A 1 555 ? -3.218 28.325 4.149 1.00 95.31 555 PHE A O 1
ATOM 4420 N N . ILE A 1 556 ? -4.945 27.217 5.050 1.00 94.69 556 ILE A N 1
ATOM 4421 C CA . ILE A 1 556 ? -5.432 26.675 3.775 1.00 94.69 556 ILE A CA 1
ATOM 4422 C C . ILE A 1 556 ? -5.960 27.779 2.846 1.00 94.69 556 ILE A C 1
ATOM 4424 O O . ILE A 1 556 ? -5.739 27.710 1.634 1.00 94.69 556 ILE A O 1
ATOM 4428 N N . GLU A 1 557 ? -6.631 28.797 3.393 1.00 93.12 557 GLU A N 1
ATOM 4429 C CA . GLU A 1 557 ? -7.080 29.973 2.637 1.00 93.12 557 GLU A CA 1
ATOM 4430 C C . GLU A 1 557 ? -5.891 30.777 2.083 1.00 93.12 557 GLU A C 1
ATOM 4432 O O . GLU A 1 557 ? -5.880 31.126 0.898 1.00 93.12 557 GLU A O 1
ATOM 4437 N N . ASP A 1 558 ? -4.863 30.999 2.906 1.00 93.12 558 ASP A N 1
ATOM 4438 C CA . ASP A 1 558 ? -3.653 31.742 2.545 1.00 93.12 558 ASP A CA 1
ATOM 4439 C C . ASP A 1 558 ? -2.823 31.013 1.468 1.00 93.12 558 ASP A C 1
ATOM 4441 O O . ASP A 1 558 ? -2.337 31.651 0.529 1.00 93.12 558 ASP A O 1
ATOM 4445 N N . GLU A 1 559 ? -2.726 29.678 1.533 1.00 91.31 559 GLU A N 1
ATOM 4446 C CA . GLU A 1 559 ? -2.039 28.853 0.521 1.00 91.31 559 GLU A CA 1
ATOM 4447 C C . GLU A 1 559 ? -2.761 28.842 -0.845 1.00 91.31 559 GLU A C 1
ATOM 4449 O O . GLU A 1 559 ? -2.159 28.462 -1.854 1.00 91.31 559 GLU A O 1
ATOM 4454 N N . LYS A 1 560 ? -4.043 29.245 -0.913 1.00 89.25 560 LYS A N 1
ATOM 4455 C CA . LYS A 1 560 ? -4.857 29.329 -2.149 1.00 89.25 560 LYS A CA 1
ATOM 4456 C C . LYS A 1 560 ? -4.788 28.064 -3.014 1.00 89.25 560 LYS A C 1
ATOM 4458 O O . LYS A 1 560 ? -4.616 28.115 -4.238 1.00 89.25 560 LYS A O 1
ATOM 4463 N N . ILE A 1 561 ? -4.919 26.908 -2.368 1.00 90.56 561 ILE A N 1
ATOM 4464 C CA . ILE A 1 561 ? -4.738 25.600 -3.002 1.00 90.56 561 ILE A CA 1
ATOM 4465 C C . ILE A 1 561 ? -5.904 25.319 -3.956 1.00 90.56 561 ILE A C 1
ATOM 4467 O O . ILE A 1 561 ? -7.056 25.199 -3.543 1.00 90.56 561 ILE A O 1
ATOM 4471 N N . LYS A 1 562 ? -5.604 25.181 -5.250 1.00 89.75 562 LYS A N 1
ATOM 4472 C CA . LYS A 1 562 ? -6.609 24.854 -6.271 1.00 89.75 562 LYS A CA 1
ATOM 4473 C C . LYS A 1 562 ? -7.136 23.431 -6.097 1.00 89.75 562 LYS A C 1
ATOM 4475 O O . LYS A 1 562 ? -6.348 22.508 -5.875 1.00 89.75 562 LYS A O 1
ATOM 4480 N N . ASP A 1 563 ? -8.448 23.276 -6.262 1.00 90.00 563 ASP A N 1
ATOM 4481 C CA . ASP A 1 563 ? -9.167 21.994 -6.266 1.00 90.00 563 ASP A CA 1
ATOM 4482 C C . ASP A 1 563 ? -8.887 21.114 -5.033 1.00 90.00 563 ASP A C 1
ATOM 4484 O O . ASP A 1 563 ? -8.828 19.888 -5.133 1.00 90.00 563 ASP A O 1
ATOM 4488 N N . LEU A 1 564 ? -8.688 21.739 -3.865 1.00 95.00 564 LEU A N 1
ATOM 4489 C CA . LEU A 1 564 ? -8.403 21.025 -2.625 1.00 95.00 564 LEU A CA 1
ATOM 4490 C C . LEU A 1 564 ? -9.602 20.174 -2.185 1.00 95.00 564 LEU A C 1
ATOM 4492 O O . LEU A 1 564 ? -10.705 20.680 -1.961 1.00 95.00 564 LEU A O 1
ATOM 4496 N N . LYS A 1 565 ? -9.347 18.882 -1.977 1.00 96.31 565 LYS A N 1
ATOM 4497 C CA . LYS A 1 565 ? -10.259 17.974 -1.273 1.00 96.31 565 LYS A CA 1
ATOM 4498 C C . LYS A 1 565 ? -9.836 17.817 0.177 1.00 96.31 565 LYS A C 1
ATOM 4500 O O . LYS A 1 565 ? -8.644 17.754 0.464 1.00 96.31 565 LYS A O 1
ATOM 4505 N N . VAL A 1 566 ? -10.803 17.704 1.079 1.00 98.25 566 VAL A N 1
ATOM 4506 C CA . VAL A 1 566 ? -10.549 17.479 2.504 1.00 98.25 566 VAL A CA 1
ATOM 4507 C C . VAL A 1 566 ? -11.107 16.127 2.907 1.00 98.25 566 VAL A C 1
ATOM 4509 O O . VAL A 1 566 ? -12.276 15.834 2.674 1.00 98.25 566 VAL A O 1
ATOM 4512 N N . TRP A 1 567 ? -10.286 15.295 3.530 1.00 98.62 567 TRP A N 1
ATOM 4513 C CA . TRP A 1 567 ? -10.696 14.007 4.068 1.00 98.62 567 TRP A CA 1
ATOM 4514 C C . TRP A 1 567 ? -10.553 13.994 5.573 1.00 98.62 567 TRP A C 1
ATOM 4516 O O . TRP A 1 567 ? -9.518 14.378 6.113 1.00 98.62 567 TRP A O 1
ATOM 4526 N N . THR A 1 568 ? -11.577 13.492 6.250 1.00 98.69 568 THR A N 1
ATOM 4527 C CA . THR A 1 568 ? -11.548 13.292 7.695 1.00 98.69 568 THR A CA 1
ATOM 4528 C C . THR A 1 568 ? -11.794 11.835 8.037 1.00 98.69 568 THR A C 1
ATOM 4530 O O . THR A 1 568 ? -12.405 11.082 7.273 1.00 98.69 568 THR A O 1
ATOM 4533 N N . SER A 1 569 ? -11.401 11.442 9.244 1.00 98.44 569 SER A N 1
ATOM 4534 C CA . SER A 1 569 ? -12.012 10.270 9.875 1.00 98.44 569 SER A CA 1
ATOM 4535 C C . SER A 1 569 ? -13.509 10.484 10.155 1.00 98.44 569 SER A C 1
ATOM 4537 O O . SER A 1 569 ? -14.049 11.569 9.924 1.00 98.44 569 SER A O 1
ATOM 4539 N N . GLN A 1 570 ? -14.191 9.466 10.681 1.00 97.31 570 GLN A N 1
ATOM 4540 C CA . GLN A 1 570 ? -15.566 9.602 11.179 1.00 97.31 570 GLN A CA 1
ATOM 4541 C C . GLN A 1 570 ? -15.649 10.079 12.635 1.00 97.31 570 GLN A C 1
ATOM 4543 O O . GLN A 1 570 ? -16.747 10.381 13.090 1.00 97.31 570 GLN A O 1
ATOM 4548 N N . LEU A 1 571 ? -14.521 10.139 13.349 1.00 97.50 571 LEU A N 1
ATOM 4549 C CA . LEU A 1 571 ? -14.471 10.557 14.749 1.00 97.50 571 LEU A CA 1
ATOM 4550 C C . LEU A 1 571 ? -14.646 12.073 14.869 1.00 97.50 571 LEU A C 1
ATOM 4552 O O . LEU A 1 571 ? -14.076 12.837 14.078 1.00 97.50 571 LEU A O 1
ATOM 4556 N N . LYS A 1 572 ? -15.419 12.486 15.874 1.00 97.50 572 LYS A N 1
ATOM 4557 C CA . LYS A 1 572 ? -15.913 13.846 16.091 1.00 97.50 572 LYS A CA 1
ATOM 4558 C C . LYS A 1 572 ? -14.796 14.879 16.027 1.00 97.50 572 LYS A C 1
ATOM 4560 O O . LYS A 1 572 ? -14.838 15.756 15.178 1.00 97.50 572 LYS A O 1
ATOM 4565 N N . ARG A 1 573 ? -13.724 14.698 16.800 1.00 97.69 573 ARG A N 1
ATOM 4566 C CA . ARG A 1 573 ? -12.554 15.598 16.814 1.00 97.69 573 ARG A CA 1
ATOM 4567 C C . ARG A 1 573 ? -11.972 15.921 15.430 1.00 97.69 573 ARG A C 1
ATOM 4569 O O . ARG A 1 573 ? -11.607 17.064 15.172 1.00 97.69 573 ARG A O 1
ATOM 4576 N N . ALA A 1 574 ? -11.908 14.955 14.511 1.00 98.06 574 ALA A N 1
ATOM 4577 C CA . ALA A 1 574 ? -11.408 15.201 13.153 1.00 98.06 574 ALA A CA 1
ATOM 4578 C C . ALA A 1 574 ? -12.428 15.953 12.287 1.00 98.06 574 ALA A C 1
ATOM 4580 O O . ALA A 1 574 ? -12.049 16.800 11.481 1.00 98.06 574 ALA A O 1
ATOM 4581 N N . VAL A 1 575 ? -13.714 15.644 12.463 1.00 97.94 575 VAL A N 1
ATOM 4582 C CA . VAL A 1 575 ? -14.820 16.322 11.777 1.00 97.94 575 VAL A CA 1
ATOM 4583 C C . VAL A 1 575 ? -14.929 17.776 12.237 1.00 97.94 575 VAL A C 1
ATOM 4585 O O . VAL A 1 575 ? -14.990 18.668 11.395 1.00 97.94 575 VAL A O 1
ATOM 4588 N N . ASP A 1 576 ? -14.881 18.012 13.545 1.00 97.81 576 ASP A N 1
ATOM 4589 C CA . ASP A 1 576 ? -14.958 19.339 14.157 1.00 97.81 576 ASP A CA 1
ATOM 4590 C C . ASP A 1 576 ? -13.741 20.185 13.764 1.00 97.81 576 ASP A C 1
ATOM 4592 O O . ASP A 1 576 ? -13.881 21.357 13.440 1.00 97.81 576 ASP A O 1
ATOM 4596 N N . THR A 1 577 ? -12.553 19.581 13.636 1.00 97.94 577 THR A N 1
ATOM 4597 C CA . THR A 1 577 ? -11.374 20.301 13.118 1.00 97.94 577 THR A CA 1
ATOM 4598 C C . THR A 1 577 ? -11.599 20.818 11.694 1.00 97.94 577 THR A C 1
ATOM 4600 O O . THR A 1 577 ? -11.200 21.930 11.348 1.00 97.94 577 THR A O 1
ATOM 4603 N N . ALA A 1 578 ? -12.267 20.028 10.851 1.00 97.56 578 ALA A N 1
ATOM 4604 C CA . ALA A 1 578 ? -12.536 20.395 9.466 1.00 97.56 578 ALA A CA 1
ATOM 4605 C C . ALA A 1 578 ? -13.681 21.410 9.305 1.00 97.56 578 ALA A C 1
ATOM 4607 O O . ALA A 1 578 ? -13.838 21.964 8.218 1.00 97.56 578 ALA A O 1
ATOM 4608 N N . GLN A 1 579 ? -14.482 21.674 10.346 1.00 95.00 579 GLN A N 1
ATOM 4609 C CA . GLN A 1 579 ? -15.702 22.489 10.234 1.00 95.00 579 GLN A CA 1
ATOM 4610 C C . GLN A 1 579 ? -15.430 23.956 9.863 1.00 95.00 579 GLN A C 1
ATOM 4612 O O . GLN A 1 579 ? -16.294 24.628 9.298 1.00 95.00 579 GLN A O 1
ATOM 4617 N N . TYR A 1 580 ? -14.223 24.449 10.154 1.00 92.94 580 TYR A N 1
ATOM 4618 C CA . TYR A 1 580 ? -13.804 25.819 9.853 1.00 92.94 580 TYR A CA 1
ATOM 4619 C C . TYR A 1 580 ? -13.356 26.012 8.400 1.00 92.94 580 TYR A C 1
ATOM 4621 O O . TYR A 1 580 ? -13.260 27.149 7.937 1.00 92.94 580 TYR A O 1
ATOM 4629 N N . LEU A 1 581 ? -13.106 24.925 7.663 1.00 94.38 581 LEU A N 1
ATOM 4630 C CA . LEU A 1 581 ? -12.699 24.977 6.262 1.00 94.38 581 LEU A CA 1
ATOM 4631 C C . LEU A 1 581 ? -13.917 25.268 5.375 1.00 94.38 581 LEU A C 1
ATOM 4633 O O . LEU A 1 581 ? -14.799 24.428 5.193 1.00 94.38 581 LEU A O 1
ATOM 4637 N N . LYS A 1 582 ? -13.971 26.475 4.806 1.00 89.25 582 LYS A N 1
ATOM 4638 C CA . LYS A 1 582 ? -15.072 26.927 3.942 1.00 89.25 582 LYS A CA 1
ATOM 4639 C C . LYS A 1 582 ? -14.741 26.723 2.465 1.00 89.25 582 LYS A C 1
ATOM 4641 O O . LYS A 1 582 ? -13.596 26.858 2.054 1.00 89.25 582 LYS A O 1
ATOM 4646 N N . GLY A 1 583 ? -15.763 26.443 1.655 1.00 86.38 583 GLY A N 1
ATOM 4647 C CA . GLY A 1 583 ? -15.628 26.372 0.193 1.00 86.38 583 GLY A CA 1
ATOM 4648 C C . GLY A 1 583 ? -14.873 25.148 -0.338 1.00 86.38 583 GLY A C 1
ATOM 4649 O O . GLY A 1 583 ? -14.544 25.114 -1.520 1.00 86.38 583 GLY A O 1
ATOM 4650 N N . VAL A 1 584 ? -14.622 24.142 0.504 1.00 89.38 584 VAL A N 1
ATOM 4651 C CA . VAL A 1 584 ? -13.944 22.891 0.136 1.00 89.38 584 VAL A CA 1
ATOM 4652 C C . VAL A 1 584 ? -14.883 21.696 0.271 1.00 89.38 584 VAL A C 1
ATOM 4654 O O . VAL A 1 584 ? -15.825 21.709 1.063 1.00 89.38 584 VAL A O 1
ATOM 4657 N N . THR A 1 585 ? -14.636 20.649 -0.517 1.00 90.19 585 THR A N 1
ATOM 4658 C CA . THR A 1 585 ? -15.402 19.399 -0.417 1.00 90.19 585 THR A CA 1
ATOM 4659 C C . THR A 1 585 ? -14.788 18.514 0.659 1.00 90.19 585 THR A C 1
ATOM 4661 O O . THR A 1 585 ? -13.622 18.134 0.539 1.00 90.19 585 THR A O 1
ATOM 4664 N N . THR A 1 586 ? -15.581 18.172 1.677 1.00 95.25 586 THR A N 1
ATOM 4665 C CA . THR A 1 586 ? -15.149 17.324 2.795 1.00 95.25 586 THR A CA 1
ATOM 4666 C C . THR A 1 586 ? -15.777 15.933 2.714 1.00 95.25 586 THR A C 1
ATOM 4668 O O . THR A 1 586 ? -16.999 15.800 2.670 1.00 95.25 586 THR A O 1
ATOM 4671 N N . GLU A 1 587 ? -14.951 14.888 2.746 1.00 96.56 587 GLU A N 1
ATOM 4672 C CA . GLU A 1 587 ? -15.366 13.481 2.718 1.00 96.56 587 GLU A CA 1
ATOM 4673 C C . GLU A 1 587 ? -14.948 12.758 4.005 1.00 96.56 587 GLU A C 1
ATOM 4675 O O . GLU A 1 587 ? -13.842 12.944 4.512 1.00 96.56 587 GLU A O 1
ATOM 4680 N N . ARG A 1 588 ? -15.820 11.888 4.530 1.00 97.31 588 ARG A N 1
ATOM 4681 C CA . ARG A 1 588 ? -15.561 11.134 5.766 1.00 97.31 588 ARG A CA 1
ATOM 4682 C C . ARG A 1 588 ? -15.221 9.683 5.460 1.00 97.31 588 ARG A C 1
ATOM 4684 O O . ARG A 1 588 ? -16.043 8.954 4.908 1.00 97.31 588 ARG A O 1
ATOM 4691 N N . TRP A 1 589 ? -14.058 9.238 5.912 1.00 96.38 589 TRP A N 1
ATOM 4692 C CA . TRP A 1 589 ? -13.547 7.895 5.669 1.00 96.38 589 TRP A CA 1
ATOM 4693 C C . TRP A 1 589 ? -13.444 7.119 6.978 1.00 96.38 589 TRP A C 1
ATOM 4695 O O . TRP A 1 589 ? -12.649 7.450 7.854 1.00 96.38 589 TRP A O 1
ATOM 4705 N N . LYS A 1 590 ? -14.200 6.020 7.102 1.00 94.38 590 LYS A N 1
ATOM 4706 C CA . LYS A 1 590 ? -14.065 5.103 8.250 1.00 94.38 590 LYS A CA 1
ATOM 4707 C C . LYS A 1 590 ? -12.651 4.522 8.347 1.00 94.38 590 LYS A C 1
ATOM 4709 O O . LYS A 1 590 ? -12.131 4.335 9.440 1.00 94.38 590 LYS A O 1
ATOM 4714 N N . ALA A 1 591 ? -12.018 4.292 7.196 1.00 94.00 591 ALA A N 1
ATOM 4715 C CA . ALA A 1 591 ? -10.638 3.831 7.101 1.00 94.00 591 ALA A CA 1
ATOM 4716 C C . ALA A 1 591 ? -9.610 4.829 7.663 1.00 94.00 591 ALA A C 1
ATOM 4718 O O . ALA A 1 591 ? -8.466 4.437 7.836 1.00 94.00 591 ALA A O 1
ATOM 4719 N N . LEU A 1 592 ? -9.994 6.078 7.963 1.00 98.50 592 LEU A N 1
ATOM 4720 C CA . LEU A 1 592 ? -9.146 7.081 8.617 1.00 98.50 592 LEU A CA 1
ATOM 4721 C C . LEU A 1 592 ? -9.399 7.203 10.130 1.00 98.50 592 LEU A C 1
ATOM 4723 O O . LEU A 1 592 ? -8.789 8.064 10.758 1.00 98.50 592 LEU A O 1
ATOM 4727 N N . ASN A 1 593 ? -10.290 6.404 10.732 1.00 98.19 593 ASN A N 1
ATOM 4728 C CA . ASN A 1 593 ? -10.473 6.386 12.193 1.00 98.19 593 ASN A CA 1
ATOM 4729 C C . ASN A 1 593 ? -9.170 6.021 12.902 1.00 98.19 593 ASN A C 1
ATOM 4731 O O . ASN A 1 593 ? -8.341 5.336 12.308 1.00 98.19 593 ASN A O 1
ATOM 4735 N N . GLU A 1 594 ? -8.998 6.465 14.148 1.00 97.94 594 GLU A N 1
ATOM 4736 C CA . GLU A 1 594 ? -7.827 6.088 14.948 1.00 97.94 594 GLU A CA 1
ATOM 4737 C C . GLU A 1 594 ? -7.732 4.563 15.091 1.00 97.94 594 GLU A C 1
ATOM 4739 O O . GLU A 1 594 ? -8.727 3.858 14.899 1.00 97.94 594 GLU A O 1
ATOM 4744 N N . MET A 1 595 ? -6.528 4.065 15.373 1.00 95.62 595 MET A N 1
ATOM 4745 C CA . MET A 1 595 ? -6.317 2.678 15.775 1.00 95.62 595 MET A CA 1
ATOM 4746 C C . MET A 1 595 ? -7.284 2.298 16.904 1.00 95.62 595 MET A C 1
ATOM 4748 O O . MET A 1 595 ? -7.417 3.021 17.893 1.00 95.62 595 MET A O 1
ATOM 4752 N N . ASP A 1 596 ? -7.962 1.165 16.742 1.00 92.00 596 ASP A N 1
ATOM 4753 C CA . ASP A 1 596 ? -8.834 0.601 17.773 1.00 92.00 596 ASP A CA 1
ATOM 4754 C C . ASP A 1 596 ? -7.974 -0.080 18.854 1.00 92.00 596 ASP A C 1
ATOM 4756 O O . ASP A 1 596 ? -7.285 -1.060 18.562 1.00 92.00 596 ASP A O 1
ATOM 4760 N N . HIS A 1 597 ? -8.000 0.412 20.097 1.00 93.06 597 HIS A N 1
ATOM 4761 C CA . HIS A 1 597 ? -7.259 -0.193 21.216 1.00 93.06 597 HIS A CA 1
ATOM 4762 C C . HIS A 1 597 ? -8.094 -1.262 21.943 1.00 93.06 597 HIS A C 1
ATOM 4764 O O . HIS A 1 597 ? -7.703 -1.784 22.993 1.00 93.06 597 HIS A O 1
ATOM 4770 N N . GLY A 1 598 ? -9.253 -1.624 21.388 1.00 89.81 598 GLY A N 1
ATOM 4771 C CA . GLY A 1 598 ? -10.100 -2.711 21.839 1.00 89.81 598 GLY A CA 1
ATOM 4772 C C . GLY A 1 598 ? -10.575 -2.516 23.273 1.00 89.81 598 GLY A C 1
ATOM 4773 O O . GLY A 1 598 ? -11.285 -1.570 23.598 1.00 89.81 598 GLY A O 1
ATOM 4774 N N . ILE A 1 599 ? -10.212 -3.440 24.163 1.00 85.69 599 ILE A N 1
ATOM 4775 C CA . ILE A 1 599 ? -10.607 -3.351 25.580 1.00 85.69 599 ILE A CA 1
ATOM 4776 C C . ILE A 1 599 ? -9.921 -2.211 26.346 1.00 85.69 599 ILE A C 1
ATOM 4778 O O . ILE A 1 599 ? -10.358 -1.897 27.452 1.00 85.69 599 ILE A O 1
ATOM 4782 N N . TYR A 1 600 ? -8.861 -1.628 25.784 1.00 91.00 600 TYR A N 1
ATOM 4783 C CA . TYR A 1 600 ? -8.079 -0.561 26.404 1.00 91.00 600 TYR A CA 1
ATOM 4784 C C . TYR A 1 600 ? -8.452 0.838 25.896 1.00 91.00 600 TYR A C 1
ATOM 4786 O O . TYR A 1 600 ? -7.849 1.828 26.311 1.00 91.00 600 TYR A O 1
ATOM 4794 N N . ASP A 1 601 ? -9.451 0.942 25.018 1.00 92.25 601 ASP A N 1
ATOM 4795 C CA . ASP A 1 601 ? -9.951 2.228 24.545 1.00 92.25 601 ASP A CA 1
ATOM 4796 C C . ASP A 1 601 ? -10.434 3.089 25.727 1.00 92.25 601 ASP A C 1
ATOM 4798 O O . ASP A 1 601 ? -11.147 2.633 26.625 1.00 92.25 601 ASP A O 1
ATOM 4802 N N . GLY A 1 602 ? -10.009 4.350 25.746 1.00 94.31 602 GLY A N 1
ATOM 4803 C CA . GLY A 1 602 ? -10.250 5.284 26.839 1.00 94.31 602 GLY A CA 1
ATOM 4804 C C . GLY A 1 602 ? -9.325 5.121 28.046 1.00 94.31 602 GLY A C 1
ATOM 4805 O O . GLY A 1 602 ? -9.471 5.901 28.981 1.00 94.31 602 GLY A O 1
ATOM 4806 N N . MET A 1 603 ? -8.378 4.179 28.067 1.00 95.19 603 MET A N 1
ATOM 4807 C CA . MET A 1 603 ? -7.387 4.044 29.148 1.00 95.19 603 MET A CA 1
ATOM 4808 C C . MET A 1 603 ? -6.100 4.820 28.852 1.00 95.19 603 MET A C 1
ATOM 4810 O O . MET A 1 603 ? -5.792 5.124 27.701 1.00 95.19 603 MET A O 1
ATOM 4814 N N . THR A 1 604 ? -5.326 5.134 29.890 1.00 95.31 604 THR A N 1
ATOM 4815 C CA . THR A 1 604 ? -3.935 5.597 29.742 1.00 95.31 604 THR A CA 1
ATOM 4816 C C . THR A 1 604 ? -2.970 4.409 29.729 1.00 95.31 604 THR A C 1
ATOM 4818 O O . THR A 1 604 ? -3.259 3.366 30.315 1.00 95.31 604 THR A O 1
ATOM 4821 N N . LEU A 1 605 ? -1.786 4.558 29.124 1.00 90.81 605 LEU A N 1
ATOM 4822 C CA . LEU A 1 605 ? -0.756 3.505 29.164 1.00 90.81 605 LEU A CA 1
ATOM 4823 C C . LEU A 1 605 ? -0.356 3.134 30.605 1.00 90.81 605 LEU A C 1
ATOM 4825 O O . LEU A 1 605 ? -0.133 1.962 30.895 1.00 90.81 605 LEU A O 1
ATOM 4829 N N . ASP A 1 606 ? -0.357 4.097 31.533 1.00 94.00 606 ASP A N 1
ATOM 4830 C CA . ASP A 1 606 ? -0.098 3.842 32.957 1.00 94.00 606 ASP A CA 1
ATOM 4831 C C . ASP A 1 606 ? -1.206 3.009 33.623 1.00 94.00 606 ASP A C 1
ATOM 4833 O O . ASP A 1 606 ? -0.927 2.183 34.494 1.00 94.00 606 ASP A O 1
ATOM 4837 N N . GLU A 1 607 ? -2.471 3.221 33.242 1.00 93.44 607 GLU A N 1
ATOM 4838 C CA . GLU A 1 607 ? -3.598 2.393 33.691 1.00 93.44 607 GLU A CA 1
ATOM 4839 C C . GLU A 1 607 ? -3.463 0.961 33.149 1.00 93.44 607 GLU A C 1
ATOM 4841 O O . GLU A 1 607 ? -3.626 0.008 33.914 1.00 93.44 607 GLU A O 1
ATOM 4846 N N . ILE A 1 608 ? -3.075 0.804 31.876 1.00 91.12 608 ILE A N 1
ATOM 4847 C CA . ILE A 1 608 ? -2.803 -0.505 31.258 1.00 91.12 608 ILE A CA 1
ATOM 4848 C C . ILE A 1 608 ? -1.661 -1.206 31.986 1.00 91.12 608 ILE A C 1
ATOM 4850 O O . ILE A 1 608 ? -1.833 -2.337 32.424 1.00 91.12 608 ILE A O 1
ATOM 4854 N N . LYS A 1 609 ? -0.536 -0.521 32.209 1.00 92.69 609 LYS A N 1
ATOM 4855 C CA . LYS A 1 609 ? 0.633 -1.059 32.918 1.00 92.69 609 LYS A CA 1
ATOM 4856 C C . LYS A 1 609 ? 0.300 -1.561 34.318 1.00 92.69 609 LYS A C 1
ATOM 4858 O O . LYS A 1 609 ? 0.857 -2.557 34.765 1.00 92.69 609 LYS A O 1
ATOM 4863 N N . LYS A 1 610 ? -0.588 -0.865 35.033 1.00 93.19 610 LYS A N 1
ATOM 4864 C CA . LYS A 1 610 ? -1.040 -1.275 36.372 1.00 93.19 610 LYS A CA 1
ATOM 4865 C C . LYS A 1 610 ? -1.977 -2.478 36.325 1.00 93.19 610 LYS A C 1
ATOM 4867 O O . LYS A 1 610 ? -1.952 -3.288 37.246 1.00 93.19 610 LYS A O 1
ATOM 4872 N N . MET A 1 611 ? -2.823 -2.563 35.300 1.00 88.38 611 MET A N 1
ATOM 4873 C CA . MET A 1 611 ? -3.791 -3.648 35.143 1.00 88.38 611 MET A CA 1
ATOM 4874 C C . MET A 1 611 ? -3.141 -4.929 34.610 1.00 88.38 611 MET A C 1
ATOM 4876 O O . MET A 1 611 ? -3.469 -6.016 35.081 1.00 88.38 611 MET A O 1
ATOM 4880 N N . ASP A 1 612 ? -2.232 -4.791 33.646 1.00 82.50 612 ASP A N 1
ATOM 4881 C CA . ASP A 1 612 ? -1.553 -5.884 32.960 1.00 82.50 612 ASP A CA 1
ATOM 4882 C C . ASP A 1 612 ? -0.107 -5.486 32.577 1.00 82.50 612 ASP A C 1
ATOM 4884 O O . ASP A 1 612 ? 0.151 -4.986 31.476 1.00 82.50 612 ASP A O 1
ATOM 4888 N N . PRO A 1 613 ? 0.858 -5.661 33.504 1.00 85.81 613 PRO A N 1
ATOM 4889 C CA . PRO A 1 613 ? 2.258 -5.302 33.271 1.00 85.81 613 PRO A CA 1
ATOM 4890 C C . PRO A 1 613 ? 2.919 -6.091 32.134 1.00 85.81 613 PRO A C 1
ATOM 4892 O O . PRO A 1 613 ? 3.810 -5.565 31.467 1.00 85.81 613 PRO A O 1
ATOM 4895 N N . GLU A 1 614 ? 2.496 -7.339 31.919 1.00 80.56 614 GLU A N 1
ATOM 4896 C CA . GLU A 1 614 ? 3.053 -8.202 30.875 1.00 80.56 614 GLU A CA 1
ATOM 4897 C C . GLU A 1 614 ? 2.597 -7.729 29.493 1.00 80.56 614 GLU A C 1
ATOM 4899 O O . GLU A 1 614 ? 3.428 -7.570 28.603 1.00 80.56 614 GLU A O 1
ATOM 4904 N N . GLU A 1 615 ? 1.310 -7.406 29.327 1.00 79.00 615 GLU A N 1
ATOM 4905 C CA . GLU A 1 615 ? 0.801 -6.813 28.081 1.00 79.00 615 GLU A CA 1
ATOM 4906 C C . GLU A 1 615 ? 1.510 -5.493 27.753 1.00 79.00 615 GLU A C 1
ATOM 4908 O O . GLU A 1 615 ? 1.953 -5.291 26.622 1.00 79.00 615 GLU A O 1
ATO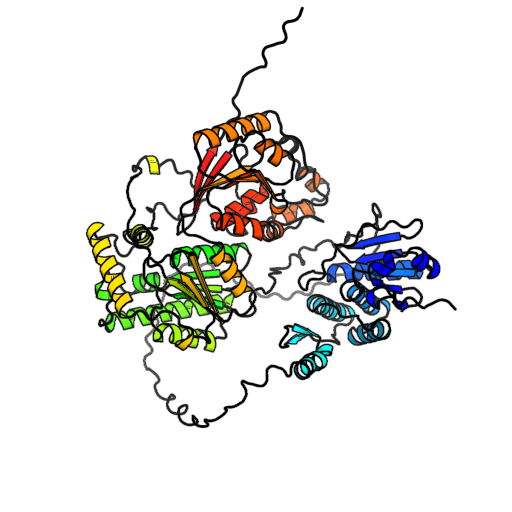M 4913 N N . HIS A 1 616 ? 1.709 -4.621 28.748 1.00 83.62 616 HIS A N 1
ATOM 4914 C CA . HIS A 1 616 ? 2.450 -3.373 28.548 1.00 83.62 616 HIS A CA 1
ATOM 4915 C C . HIS A 1 616 ? 3.881 -3.609 28.047 1.00 83.62 616 HIS A C 1
ATOM 4917 O O . HIS A 1 616 ? 4.355 -2.892 27.168 1.00 83.62 616 HIS A O 1
ATOM 4923 N N . LYS A 1 617 ? 4.572 -4.622 28.576 1.00 83.56 617 LYS A N 1
ATOM 4924 C CA . LYS A 1 617 ? 5.927 -4.966 28.135 1.00 83.56 617 LYS A CA 1
ATOM 4925 C C . LYS A 1 617 ? 5.949 -5.430 26.674 1.00 83.56 617 LYS A C 1
ATOM 4927 O O . LYS A 1 617 ? 6.823 -5.018 25.917 1.00 83.56 617 LYS A O 1
ATOM 4932 N N . VAL A 1 618 ? 4.969 -6.230 26.250 1.00 81.88 618 VAL A N 1
ATOM 4933 C CA . VAL A 1 618 ? 4.876 -6.683 24.850 1.00 81.88 618 VAL A CA 1
ATOM 4934 C C . VAL A 1 618 ? 4.589 -5.512 23.901 1.00 81.88 618 VAL A C 1
ATOM 4936 O O . VAL A 1 618 ? 5.150 -5.473 22.804 1.00 81.88 618 VAL A O 1
ATOM 4939 N N . ILE A 1 619 ? 3.768 -4.538 24.317 1.00 84.44 619 ILE A N 1
ATOM 4940 C CA . ILE A 1 619 ? 3.531 -3.301 23.551 1.00 84.44 619 ILE A CA 1
ATOM 4941 C C . ILE A 1 619 ? 4.854 -2.564 23.294 1.00 84.44 619 ILE A C 1
ATOM 4943 O O . ILE A 1 619 ? 5.105 -2.143 22.165 1.00 84.44 619 ILE A O 1
ATOM 4947 N N . GLU A 1 620 ? 5.707 -2.432 24.314 1.00 84.75 620 GLU A N 1
ATOM 4948 C CA . GLU A 1 620 ? 7.008 -1.758 24.200 1.00 84.75 620 GLU A CA 1
ATOM 4949 C C . GLU A 1 620 ? 8.002 -2.533 23.318 1.00 84.75 620 GLU A C 1
ATOM 4951 O O . GLU A 1 620 ? 8.723 -1.932 22.522 1.00 84.75 620 GLU A O 1
ATOM 4956 N N . GLU A 1 621 ? 8.040 -3.864 23.425 1.00 85.31 621 GLU A N 1
ATOM 4957 C CA . GLU A 1 621 ? 8.987 -4.705 22.679 1.00 85.31 621 GLU A CA 1
ATOM 4958 C C . GLU A 1 621 ? 8.593 -4.895 21.204 1.00 85.31 621 GLU A C 1
ATOM 4960 O O . GLU A 1 621 ? 9.457 -5.017 20.326 1.00 85.31 621 GLU A O 1
ATOM 4965 N N . HIS A 1 622 ? 7.291 -4.935 20.901 1.00 83.06 622 HIS A N 1
ATOM 4966 C CA . HIS A 1 622 ? 6.767 -5.278 19.575 1.00 83.06 622 HIS A CA 1
ATOM 4967 C C . HIS A 1 622 ? 5.665 -4.328 19.067 1.00 83.06 622 HIS A C 1
ATOM 4969 O O . HIS A 1 622 ? 4.652 -4.802 18.541 1.00 83.06 622 HIS A O 1
ATOM 4975 N N . PRO A 1 623 ? 5.859 -2.996 19.101 1.00 86.12 623 PRO A N 1
ATOM 4976 C CA . PRO A 1 623 ? 4.785 -2.021 18.895 1.00 86.12 623 PRO A CA 1
ATOM 4977 C C . PRO A 1 623 ? 4.086 -2.144 17.536 1.00 86.12 623 PRO A C 1
ATOM 4979 O O . PRO A 1 623 ? 2.882 -1.941 17.448 1.00 86.12 623 PRO A O 1
ATOM 4982 N N . PHE A 1 624 ? 4.802 -2.521 16.469 1.00 85.25 624 PHE A N 1
ATOM 4983 C CA . PHE A 1 624 ? 4.210 -2.662 15.131 1.00 85.25 624 PHE A CA 1
ATOM 4984 C C . PHE A 1 624 ? 3.274 -3.878 14.996 1.00 85.25 624 PHE A C 1
ATOM 4986 O O . PHE A 1 624 ? 2.210 -3.787 14.382 1.00 85.25 624 PHE A O 1
ATOM 4993 N N . ASN A 1 625 ? 3.687 -5.028 15.540 1.00 80.19 625 ASN A N 1
ATOM 4994 C CA . ASN A 1 625 ? 2.968 -6.299 15.386 1.00 80.19 625 ASN A CA 1
ATOM 4995 C C . ASN A 1 625 ? 1.996 -6.573 16.535 1.00 80.19 625 ASN A C 1
ATOM 4997 O O . ASN A 1 625 ? 1.152 -7.463 16.412 1.00 80.19 625 ASN A O 1
ATOM 5001 N N . TYR A 1 626 ? 2.123 -5.845 17.644 1.00 84.62 626 TYR A N 1
ATOM 5002 C CA . TYR A 1 626 ? 1.206 -5.963 18.759 1.00 84.62 626 TYR A CA 1
ATOM 5003 C C . TYR A 1 626 ? -0.203 -5.580 18.310 1.00 84.62 626 TYR A C 1
ATOM 5005 O O . TYR A 1 626 ? -0.431 -4.494 17.777 1.00 84.62 626 TYR A O 1
ATOM 5013 N N . ARG A 1 627 ? -1.148 -6.497 18.513 1.00 84.62 627 ARG A N 1
ATOM 5014 C CA . ARG A 1 627 ? -2.567 -6.267 18.266 1.00 84.62 627 ARG A CA 1
ATOM 5015 C C . ARG A 1 627 ? -3.264 -6.147 19.606 1.00 84.62 627 ARG A C 1
ATOM 5017 O O . ARG A 1 627 ? -3.314 -7.129 20.346 1.00 84.62 627 ARG A O 1
ATOM 5024 N N . TYR A 1 628 ? -3.866 -4.991 19.865 1.00 82.88 628 TYR A N 1
ATOM 5025 C CA . TYR A 1 628 ? -4.662 -4.803 21.071 1.00 82.88 628 TYR A CA 1
ATOM 5026 C C . TYR A 1 628 ? -5.786 -5.856 21.153 1.00 82.88 628 TYR A C 1
ATOM 5028 O O . TYR A 1 628 ? -6.402 -6.192 20.133 1.00 82.88 628 TYR A O 1
ATOM 5036 N N . PRO A 1 629 ? -6.110 -6.400 22.340 1.00 79.69 629 PRO A N 1
ATOM 5037 C CA . PRO A 1 629 ? -7.190 -7.363 22.486 1.00 79.69 629 PRO A CA 1
ATOM 5038 C C . PRO A 1 629 ? -8.524 -6.766 22.032 1.00 79.69 629 PRO A C 1
ATOM 5040 O O . PRO A 1 629 ? -9.023 -5.805 22.614 1.00 79.69 629 PRO A O 1
ATOM 5043 N N . ARG A 1 630 ? -9.131 -7.384 21.008 1.00 75.69 630 ARG A N 1
ATOM 5044 C CA . ARG A 1 630 ? -10.331 -6.890 20.296 1.00 75.69 630 ARG A CA 1
ATOM 5045 C C . ARG A 1 630 ? -10.136 -5.571 19.535 1.00 75.69 630 ARG A C 1
ATOM 5047 O O . ARG A 1 630 ? -11.135 -4.987 19.134 1.00 75.69 630 ARG A O 1
ATOM 5054 N N . GLY A 1 631 ? -8.895 -5.152 19.335 1.00 85.88 631 GLY A N 1
ATOM 5055 C CA . GLY A 1 631 ? -8.517 -3.969 18.579 1.00 85.88 631 GLY A CA 1
ATOM 5056 C C . GLY A 1 631 ? -7.644 -4.309 17.371 1.00 85.88 631 GLY A C 1
ATOM 5057 O O . GLY A 1 631 ? -7.706 -5.409 16.811 1.00 85.88 631 GLY A O 1
ATOM 5058 N N . GLU A 1 632 ? -6.827 -3.341 16.981 1.00 86.25 632 GLU A N 1
ATOM 5059 C CA . GLU A 1 632 ? -5.952 -3.363 15.814 1.00 86.25 632 GLU A CA 1
ATOM 5060 C C . GLU A 1 632 ? -4.464 -3.409 16.214 1.00 86.25 632 GLU A C 1
ATOM 5062 O O . GLU A 1 632 ? -4.080 -3.149 17.353 1.00 86.25 632 GLU A O 1
ATOM 5067 N N . SER A 1 633 ? -3.622 -3.774 15.249 1.00 87.62 633 SER A N 1
ATOM 5068 C CA . SER A 1 633 ? -2.173 -3.523 15.221 1.00 87.62 633 SER A CA 1
ATOM 5069 C C . SER A 1 633 ? -1.845 -2.476 14.151 1.00 87.62 633 SER A C 1
ATOM 5071 O O . SER A 1 633 ? -2.673 -2.216 13.273 1.00 87.62 633 SER A O 1
ATOM 5073 N N . TYR A 1 634 ? -0.620 -1.937 14.115 1.00 89.56 634 TYR A N 1
ATOM 5074 C CA . TYR A 1 634 ? -0.188 -1.095 12.984 1.00 89.56 634 TYR A CA 1
ATOM 5075 C C . TYR A 1 634 ? -0.259 -1.833 11.642 1.00 89.56 634 TYR A C 1
ATOM 5077 O O . TYR A 1 634 ? -0.581 -1.223 10.621 1.00 89.56 634 TYR A O 1
ATOM 5085 N N . SER A 1 635 ? -0.021 -3.149 11.633 1.00 85.25 635 SER A N 1
ATOM 5086 C CA . SER A 1 635 ? -0.206 -3.971 10.434 1.00 85.25 635 SER A CA 1
ATOM 5087 C C . SER A 1 635 ? -1.666 -3.992 9.962 1.00 85.25 635 SER A C 1
ATOM 5089 O O . SER A 1 635 ? -1.908 -3.963 8.755 1.00 85.25 635 SER A O 1
ATOM 5091 N N . ASP A 1 636 ? -2.638 -4.031 10.880 1.00 84.62 636 ASP A N 1
ATOM 5092 C CA . ASP A 1 636 ? -4.067 -3.975 10.532 1.00 84.62 636 ASP A CA 1
ATOM 5093 C C . ASP A 1 636 ? -4.456 -2.592 10.008 1.00 84.62 636 ASP A C 1
ATOM 5095 O O . ASP A 1 636 ? -5.165 -2.482 9.004 1.00 84.62 636 ASP A O 1
ATOM 5099 N N . VAL A 1 637 ? -3.916 -1.540 10.632 1.00 91.62 637 VAL A N 1
ATOM 5100 C CA . VAL A 1 637 ? -4.094 -0.156 10.186 1.00 91.62 637 VAL A CA 1
ATOM 5101 C C . VAL A 1 637 ? -3.555 0.031 8.765 1.00 91.62 637 VAL A C 1
ATOM 5103 O O . VAL A 1 637 ? -4.274 0.546 7.910 1.00 91.62 637 VAL A O 1
ATOM 5106 N N . CYS A 1 638 ? -2.343 -0.447 8.459 1.00 88.12 638 CYS A N 1
ATOM 5107 C CA . CYS A 1 638 ? -1.795 -0.404 7.099 1.00 88.12 638 CYS A CA 1
ATOM 5108 C C . CYS A 1 638 ? -2.710 -1.138 6.103 1.00 88.12 638 CYS A C 1
ATOM 5110 O O . CYS A 1 638 ? -3.045 -0.599 5.049 1.00 88.12 638 CYS A O 1
ATOM 5112 N N . ALA A 1 639 ? -3.202 -2.330 6.456 1.00 83.12 639 ALA A N 1
ATOM 5113 C CA . ALA A 1 639 ? -4.102 -3.085 5.588 1.00 83.12 639 ALA A CA 1
ATOM 5114 C C . ALA A 1 639 ? -5.408 -2.325 5.279 1.00 83.12 639 ALA A C 1
ATOM 5116 O O . ALA A 1 639 ? -5.830 -2.284 4.121 1.00 83.12 639 ALA A O 1
ATOM 5117 N N . ARG A 1 640 ? -6.038 -1.673 6.270 1.00 92.06 640 ARG A N 1
ATOM 5118 C CA . ARG A 1 640 ? -7.254 -0.870 6.025 1.00 92.06 640 ARG A CA 1
ATOM 5119 C C . ARG A 1 640 ? -6.992 0.487 5.376 1.00 92.06 640 ARG A C 1
ATOM 5121 O O . ARG A 1 640 ? -7.917 1.048 4.791 1.00 92.06 640 ARG A O 1
ATOM 5128 N N . LEU A 1 641 ? -5.774 1.022 5.479 1.00 94.69 641 LEU A N 1
ATOM 5129 C CA . LEU A 1 641 ? -5.365 2.259 4.807 1.00 94.69 641 LEU A CA 1
ATOM 5130 C C . LEU A 1 641 ? -5.000 2.042 3.337 1.00 94.69 641 LEU A C 1
ATOM 5132 O O . LEU A 1 641 ? -4.991 3.013 2.588 1.00 94.69 641 LEU A O 1
ATOM 5136 N N . GLU A 1 642 ? -4.825 0.786 2.917 1.00 89.12 642 GLU A N 1
ATOM 5137 C CA . GLU A 1 642 ? -5.040 0.274 1.558 1.00 89.12 642 GLU A CA 1
ATOM 5138 C C . GLU A 1 642 ? -5.761 1.253 0.605 1.00 89.12 642 GLU A C 1
ATOM 5140 O O . GLU A 1 642 ? -5.132 1.978 -0.176 1.00 89.12 642 GLU A O 1
ATOM 5145 N N . PRO A 1 643 ? -7.103 1.280 0.649 1.00 87.75 643 PRO A N 1
ATOM 5146 C CA . PRO A 1 643 ? -7.902 2.099 -0.257 1.00 87.75 643 PRO A CA 1
ATOM 5147 C C . PRO A 1 643 ? -7.609 3.603 -0.168 1.00 87.75 643 PRO A C 1
ATOM 5149 O O . PRO A 1 643 ? -7.720 4.297 -1.175 1.00 87.75 643 PRO A O 1
ATOM 5152 N N . VAL A 1 644 ? -7.212 4.105 1.007 1.00 95.56 644 VAL A N 1
ATOM 5153 C CA . VAL A 1 644 ? -6.860 5.520 1.203 1.00 95.56 644 VAL A CA 1
ATOM 5154 C C . VAL A 1 644 ? -5.582 5.856 0.438 1.00 95.56 644 VAL A C 1
ATOM 5156 O O . VAL A 1 644 ? -5.548 6.861 -0.265 1.00 95.56 644 VAL A O 1
ATOM 5159 N N . ILE A 1 645 ? -4.553 5.004 0.507 1.00 94.25 645 ILE A N 1
ATOM 5160 C CA . ILE A 1 645 ? -3.316 5.178 -0.266 1.00 94.25 645 ILE A CA 1
ATOM 5161 C C . ILE A 1 645 ? -3.608 5.171 -1.767 1.00 94.25 645 ILE A C 1
ATOM 5163 O O . ILE A 1 645 ? -3.098 6.026 -2.486 1.00 94.25 645 ILE A O 1
ATOM 5167 N N . MET A 1 646 ? -4.454 4.255 -2.246 1.00 88.44 646 MET A N 1
ATOM 5168 C CA . MET A 1 646 ? -4.827 4.206 -3.668 1.00 88.44 646 MET A CA 1
ATOM 5169 C C . MET A 1 646 ? -5.488 5.504 -4.121 1.00 88.44 646 MET A C 1
ATOM 5171 O O . MET A 1 646 ? -5.167 6.032 -5.183 1.00 88.44 646 MET A O 1
ATOM 5175 N N . GLU A 1 647 ? -6.377 6.045 -3.294 1.00 91.62 647 GLU A N 1
ATOM 5176 C CA . GLU A 1 647 ? -7.071 7.282 -3.611 1.00 91.62 647 GLU A CA 1
ATOM 5177 C C . GLU A 1 647 ? -6.131 8.500 -3.518 1.00 91.62 647 GLU A C 1
ATOM 5179 O O . GLU A 1 647 ? -6.166 9.355 -4.400 1.00 91.62 647 GLU A O 1
ATOM 5184 N N . LEU A 1 648 ? -5.218 8.563 -2.537 1.00 93.94 648 LEU A N 1
ATOM 5185 C CA . LEU A 1 648 ? -4.170 9.601 -2.470 1.00 93.94 648 LEU A CA 1
ATOM 5186 C C . LEU A 1 648 ? -3.215 9.547 -3.668 1.00 93.94 648 LEU A C 1
ATOM 5188 O O . LEU A 1 648 ? -2.625 10.560 -4.061 1.00 93.94 648 LEU A O 1
ATOM 5192 N N . GLU A 1 649 ? -3.026 8.360 -4.241 1.00 90.06 649 GLU A N 1
ATOM 5193 C CA . GLU A 1 649 ? -2.223 8.195 -5.444 1.00 90.06 649 GLU A CA 1
ATOM 5194 C C . GLU A 1 649 ? -2.909 8.696 -6.714 1.00 90.06 649 GLU A C 1
ATOM 5196 O O . GLU A 1 649 ? -2.217 9.135 -7.641 1.00 90.06 649 GLU A O 1
ATOM 5201 N N . ARG A 1 650 ? -4.246 8.683 -6.705 1.00 88.56 650 ARG A N 1
ATOM 5202 C CA . ARG A 1 650 ? -5.125 9.079 -7.808 1.00 88.56 650 ARG A CA 1
ATOM 5203 C C . ARG A 1 650 ? -5.453 10.569 -7.810 1.00 88.56 650 ARG A C 1
ATOM 5205 O O . ARG A 1 650 ? -5.639 11.154 -8.876 1.00 88.56 650 ARG A O 1
ATOM 5212 N N . GLN A 1 651 ? -5.592 11.163 -6.629 1.00 88.81 651 GLN A N 1
ATOM 5213 C CA . GLN A 1 651 ? -5.996 12.557 -6.458 1.00 88.81 651 GLN A CA 1
ATOM 5214 C C . GLN A 1 651 ? -4.837 13.544 -6.634 1.00 88.81 651 GLN A C 1
ATOM 5216 O O . GLN A 1 651 ? -3.671 13.197 -6.473 1.00 88.81 651 GLN A O 1
ATOM 5221 N N . SER A 1 652 ? -5.183 14.804 -6.917 1.00 89.75 652 SER A N 1
ATOM 5222 C CA . SER A 1 652 ? -4.259 15.940 -6.907 1.00 89.75 652 SER A CA 1
ATOM 5223 C C . SER A 1 652 ? -4.052 16.472 -5.479 1.00 89.75 652 SER A C 1
ATOM 5225 O O . SER A 1 652 ? -3.355 15.852 -4.682 1.00 89.75 652 SER A O 1
ATOM 5227 N N . ASN A 1 653 ? -4.628 17.620 -5.133 1.00 94.12 653 ASN A N 1
ATOM 5228 C CA . ASN A 1 653 ? -4.405 18.250 -3.840 1.00 94.12 653 ASN A CA 1
ATOM 5229 C C . ASN A 1 653 ? -5.416 17.726 -2.818 1.00 94.12 653 ASN A C 1
ATOM 5231 O O . ASN A 1 653 ? -6.625 17.893 -2.984 1.00 94.12 653 ASN A O 1
ATOM 5235 N N . VAL A 1 654 ? -4.918 17.097 -1.754 1.00 97.06 654 VAL A N 1
ATOM 5236 C CA . VAL A 1 654 ? -5.749 16.526 -0.683 1.00 97.06 654 VAL A CA 1
ATOM 5237 C C . VAL A 1 654 ? -5.202 16.956 0.667 1.00 97.06 654 VAL A C 1
ATOM 5239 O O . VAL A 1 654 ? -4.003 16.841 0.896 1.00 97.06 654 VAL A O 1
ATOM 5242 N N . LEU A 1 655 ? -6.074 17.409 1.563 1.00 98.38 655 LEU A N 1
ATOM 5243 C CA . LEU A 1 655 ? -5.805 17.567 2.989 1.00 98.38 655 LEU A CA 1
ATOM 5244 C C . LEU A 1 655 ? -6.454 16.410 3.750 1.00 98.38 655 LEU A C 1
ATOM 5246 O O . LEU A 1 655 ? -7.663 16.226 3.671 1.00 98.38 655 LEU A O 1
ATOM 5250 N N . VAL A 1 656 ? -5.669 15.654 4.512 1.00 98.75 656 VAL A N 1
ATOM 5251 C CA . VAL A 1 656 ? -6.150 14.579 5.385 1.00 98.75 656 VAL A CA 1
ATOM 5252 C C . VAL A 1 656 ? -6.044 15.026 6.841 1.00 98.75 656 VAL A C 1
ATOM 5254 O O . VAL A 1 656 ? -4.946 15.292 7.330 1.00 98.75 656 VAL A O 1
ATOM 5257 N N . ILE A 1 657 ? -7.185 15.077 7.530 1.00 98.69 657 ILE A N 1
ATOM 5258 C CA . ILE A 1 657 ? -7.301 15.382 8.960 1.00 98.69 657 ILE A CA 1
ATOM 5259 C C . ILE A 1 657 ? -7.685 14.096 9.698 1.00 98.69 657 ILE A C 1
ATOM 5261 O O . ILE A 1 657 ? -8.823 13.621 9.623 1.00 98.69 657 ILE A O 1
ATOM 5265 N N . CYS A 1 658 ? -6.731 13.500 10.406 1.00 98.12 658 CYS A N 1
ATOM 5266 C CA . CYS A 1 658 ? -6.948 12.238 11.116 1.00 98.12 658 CYS A CA 1
ATOM 5267 C C . CYS A 1 658 ? -6.160 12.181 12.428 1.00 98.12 658 CYS A C 1
ATOM 5269 O O . CYS A 1 658 ? -6.135 13.158 13.175 1.00 98.12 658 CYS A O 1
ATOM 5271 N N . HIS A 1 659 ? -5.578 11.029 12.749 1.00 98.31 659 HIS A N 1
ATOM 5272 C CA . HIS A 1 659 ? -5.043 10.725 14.074 1.00 98.31 659 HIS A CA 1
ATOM 5273 C C . HIS A 1 659 ? -3.585 10.280 14.012 1.00 98.31 659 HIS A C 1
ATOM 5275 O O . HIS A 1 659 ? -3.013 10.177 12.928 1.00 98.31 659 HIS A O 1
ATOM 5281 N N . GLU A 1 660 ? -2.976 10.051 15.169 1.00 96.44 660 GLU A N 1
ATOM 5282 C CA . GLU A 1 660 ? -1.530 9.864 15.286 1.00 96.44 660 GLU A CA 1
ATOM 5283 C C . GLU A 1 660 ? -1.059 8.594 14.587 1.00 96.44 660 GLU A C 1
ATOM 5285 O O . GLU A 1 660 ? -0.280 8.691 13.637 1.00 96.44 660 GLU A O 1
ATOM 5290 N N . ALA A 1 661 ? -1.598 7.430 14.965 1.00 96.56 661 ALA A N 1
ATOM 5291 C CA . ALA A 1 661 ? -1.170 6.158 14.383 1.00 96.56 661 ALA A CA 1
ATOM 5292 C C . ALA A 1 661 ? -1.463 6.095 12.873 1.00 96.56 661 ALA A C 1
ATOM 5294 O O . ALA A 1 661 ? -0.706 5.520 12.086 1.00 96.56 661 ALA A O 1
ATOM 5295 N N . ILE A 1 662 ? -2.544 6.753 12.445 1.00 98.19 662 ILE A N 1
ATOM 5296 C CA . ILE A 1 662 ? -2.945 6.844 11.037 1.00 98.19 662 ILE A CA 1
ATOM 5297 C C . ILE A 1 662 ? -1.943 7.669 10.237 1.00 98.19 662 ILE A C 1
ATOM 5299 O O . ILE A 1 662 ? -1.488 7.234 9.178 1.00 98.19 662 ILE A O 1
ATOM 5303 N N . LEU A 1 663 ? -1.551 8.835 10.751 1.00 97.88 663 LEU A N 1
ATOM 5304 C CA . LEU A 1 663 ? -0.546 9.671 10.106 1.00 97.88 663 LEU A CA 1
ATOM 5305 C C . LEU A 1 663 ? 0.827 9.015 10.091 1.00 97.88 663 LEU A C 1
ATOM 5307 O O . LEU A 1 663 ? 1.512 9.137 9.083 1.00 97.88 663 LEU A O 1
ATOM 5311 N N . GLN A 1 664 ? 1.208 8.275 11.132 1.00 96.88 664 GLN A N 1
ATOM 5312 C CA . GLN A 1 664 ? 2.434 7.475 11.111 1.00 96.88 664 GLN A CA 1
ATOM 5313 C C . GLN A 1 664 ? 2.416 6.453 9.965 1.00 96.88 664 GLN A C 1
ATOM 5315 O O . GLN A 1 664 ? 3.384 6.362 9.212 1.00 96.88 664 GLN A O 1
ATOM 5320 N N . CYS A 1 665 ? 1.299 5.746 9.754 1.00 96.38 665 CYS A N 1
ATOM 5321 C CA . CYS A 1 665 ? 1.167 4.790 8.650 1.00 96.38 665 CYS A CA 1
ATOM 5322 C C . CYS A 1 665 ? 1.232 5.459 7.269 1.00 96.38 665 CYS A C 1
ATOM 5324 O O . CYS A 1 665 ? 1.908 4.951 6.369 1.00 96.38 665 CYS A O 1
ATOM 5326 N N . LEU A 1 666 ? 0.550 6.599 7.096 1.00 96.81 666 LEU A N 1
ATOM 5327 C CA . LEU A 1 666 ? 0.577 7.371 5.848 1.00 96.81 666 LEU A CA 1
ATOM 5328 C C . LEU A 1 666 ? 1.973 7.958 5.581 1.00 96.81 666 LEU A C 1
ATOM 5330 O O . LEU A 1 666 ? 2.475 7.873 4.461 1.00 96.81 666 LEU A O 1
ATOM 5334 N N . MET A 1 667 ? 2.629 8.508 6.605 1.00 94.38 667 MET A N 1
ATOM 5335 C CA . MET A 1 667 ? 3.999 9.019 6.516 1.00 94.38 667 MET A CA 1
ATOM 5336 C C . MET A 1 667 ? 4.976 7.908 6.154 1.00 94.38 667 MET A C 1
ATOM 5338 O O . MET A 1 667 ? 5.776 8.084 5.239 1.00 94.38 667 MET A O 1
ATOM 5342 N N . ALA A 1 668 ? 4.875 6.744 6.798 1.00 93.25 668 ALA A N 1
ATOM 5343 C CA . ALA A 1 668 ? 5.722 5.606 6.475 1.00 93.25 668 ALA A CA 1
ATOM 5344 C C . ALA A 1 668 ? 5.579 5.175 5.009 1.00 93.25 668 ALA A C 1
ATOM 5346 O O . ALA A 1 668 ? 6.584 4.884 4.364 1.00 93.25 668 ALA A O 1
ATOM 5347 N N . TYR A 1 669 ? 4.363 5.228 4.447 1.00 94.25 669 TYR A N 1
ATOM 5348 C CA . TYR A 1 669 ? 4.158 4.998 3.018 1.00 94.25 669 TYR A CA 1
ATOM 5349 C C . TYR A 1 669 ? 4.877 6.033 2.145 1.00 94.25 669 TYR A C 1
ATOM 5351 O O . TYR A 1 669 ? 5.576 5.652 1.212 1.00 94.25 669 TYR A O 1
ATOM 5359 N N . PHE A 1 670 ? 4.704 7.336 2.388 1.00 91.88 670 PHE A N 1
ATOM 5360 C CA . PHE A 1 670 ? 5.271 8.362 1.500 1.00 91.88 670 PHE A CA 1
ATOM 5361 C C . PHE A 1 670 ? 6.790 8.512 1.639 1.00 91.88 670 PHE A C 1
ATOM 5363 O O . PHE A 1 670 ? 7.460 8.835 0.652 1.00 91.88 670 PHE A O 1
ATOM 5370 N N . LEU A 1 671 ? 7.323 8.247 2.832 1.00 89.81 671 LEU A N 1
ATOM 5371 C CA . LEU A 1 671 ? 8.737 8.400 3.179 1.00 89.81 671 LEU A CA 1
ATOM 5372 C C . LEU A 1 671 ? 9.546 7.102 3.070 1.00 89.81 671 LEU A C 1
ATOM 5374 O O . LEU A 1 671 ? 10.756 7.147 3.249 1.00 89.81 671 LEU A O 1
ATOM 5378 N N . ASP A 1 672 ? 8.908 5.982 2.704 1.00 89.12 672 ASP A N 1
ATOM 5379 C CA . ASP A 1 672 ? 9.557 4.667 2.556 1.00 89.12 672 ASP A CA 1
ATOM 5380 C C . ASP A 1 672 ? 10.187 4.159 3.871 1.00 89.12 672 ASP A C 1
ATOM 5382 O O . ASP A 1 672 ? 11.236 3.516 3.864 1.00 89.12 672 ASP A O 1
ATOM 5386 N N . HIS A 1 673 ? 9.547 4.454 5.012 1.00 88.25 673 HIS A N 1
ATOM 5387 C CA . HIS A 1 673 ? 9.981 3.937 6.312 1.00 88.25 673 HIS A CA 1
ATOM 5388 C C . HIS A 1 673 ? 9.589 2.470 6.487 1.00 88.25 673 HIS A C 1
ATOM 5390 O O . HIS A 1 673 ? 8.518 2.021 6.070 1.00 88.25 673 HIS A O 1
ATOM 5396 N N . SER A 1 674 ? 10.458 1.723 7.160 1.00 85.50 674 SER A N 1
ATOM 5397 C CA . SER A 1 674 ? 10.230 0.322 7.491 1.00 85.50 674 SER A CA 1
ATOM 5398 C C . SER A 1 674 ? 9.174 0.149 8.589 1.00 85.50 674 SER A C 1
ATOM 5400 O O . SER A 1 674 ? 8.887 1.054 9.374 1.00 85.50 674 SER A O 1
ATOM 5402 N N . SER A 1 675 ? 8.639 -1.068 8.710 1.00 82.75 675 SER A N 1
ATOM 5403 C CA . SER A 1 675 ? 7.691 -1.424 9.772 1.00 82.75 675 SER A CA 1
ATOM 5404 C C . SER A 1 675 ? 8.250 -1.229 11.189 1.00 82.75 675 SER A C 1
ATOM 5406 O O . SER A 1 675 ? 7.477 -1.055 12.121 1.00 82.75 675 SER A O 1
ATOM 5408 N N . GLY A 1 676 ? 9.577 -1.267 11.368 1.00 82.69 676 GLY A N 1
ATOM 5409 C CA . GLY A 1 676 ? 10.218 -1.025 12.667 1.00 82.69 676 GLY A CA 1
ATOM 5410 C C . GLY A 1 676 ? 10.323 0.459 13.035 1.00 82.69 676 GLY A C 1
ATOM 5411 O O . GLY A 1 676 ? 10.289 0.805 14.211 1.00 82.69 676 GLY A O 1
ATOM 5412 N N . GLU A 1 677 ? 10.419 1.341 12.040 1.00 86.81 677 GLU A N 1
ATOM 5413 C CA . GLU A 1 677 ? 10.502 2.794 12.246 1.00 86.81 677 GLU A CA 1
ATOM 5414 C C . GLU A 1 677 ? 9.115 3.424 12.411 1.00 86.81 677 GLU A C 1
ATOM 5416 O O . GLU A 1 677 ? 8.966 4.398 13.145 1.00 86.81 677 GLU A O 1
ATOM 5421 N N . LEU A 1 678 ? 8.098 2.850 11.758 1.00 89.62 678 LEU A N 1
ATOM 5422 C CA . LEU A 1 678 ? 6.748 3.407 11.662 1.00 89.62 678 LEU A CA 1
ATOM 5423 C C . LEU A 1 678 ? 6.137 3.817 13.019 1.00 89.62 678 LEU A C 1
ATOM 5425 O O . LEU A 1 678 ? 5.731 4.976 13.118 1.00 89.62 678 LEU A O 1
ATOM 5429 N N . PRO A 1 679 ? 6.089 2.966 14.069 1.00 89.75 679 PRO A N 1
ATOM 5430 C CA . PRO A 1 679 ? 5.460 3.347 15.342 1.00 89.75 679 PRO A CA 1
ATOM 5431 C C . PRO A 1 679 ? 6.177 4.488 16.079 1.00 89.75 679 PRO A C 1
ATOM 5433 O O . PRO A 1 679 ? 5.598 5.111 16.966 1.00 89.75 679 PRO A O 1
ATOM 5436 N N . ASN A 1 680 ? 7.433 4.762 15.716 1.00 89.00 680 ASN A N 1
ATOM 5437 C CA . ASN A 1 680 ? 8.289 5.758 16.360 1.00 89.00 680 ASN A CA 1
ATOM 5438 C C . ASN A 1 680 ? 8.287 7.111 15.630 1.00 89.00 680 ASN A C 1
ATOM 5440 O O . ASN A 1 680 ? 8.951 8.051 16.066 1.00 89.00 680 ASN A O 1
ATOM 5444 N N . LEU A 1 681 ? 7.558 7.234 14.515 1.00 89.31 681 LEU A N 1
ATOM 5445 C CA . LEU A 1 681 ? 7.445 8.495 13.787 1.00 89.31 681 LEU A CA 1
ATOM 5446 C C . LEU A 1 681 ? 6.711 9.529 14.647 1.00 89.31 681 LEU A C 1
ATOM 5448 O O . LEU A 1 681 ? 5.544 9.361 14.989 1.00 89.31 681 LEU A O 1
ATOM 5452 N N . HIS A 1 682 ? 7.373 10.629 14.991 1.00 89.81 682 HIS A N 1
ATOM 5453 C CA . HIS A 1 682 ? 6.743 11.675 15.790 1.00 89.81 682 HIS A CA 1
ATOM 5454 C C . HIS A 1 682 ? 5.826 12.543 14.926 1.00 89.81 682 HIS A C 1
ATOM 5456 O O . HIS A 1 682 ? 6.266 13.193 13.971 1.00 89.81 682 HIS A O 1
ATOM 5462 N N . ILE A 1 683 ? 4.555 12.599 15.311 1.00 93.06 683 ILE A N 1
ATOM 5463 C CA . ILE A 1 683 ? 3.540 13.422 14.662 1.00 93.06 683 ILE A CA 1
ATOM 5464 C C . ILE A 1 683 ? 3.021 14.440 15.691 1.00 93.06 683 ILE A C 1
ATOM 5466 O O . ILE A 1 683 ? 2.052 14.153 16.400 1.00 93.06 683 ILE A O 1
ATOM 5470 N N . PRO A 1 684 ? 3.657 15.617 15.836 1.00 91.69 684 PRO A N 1
ATOM 5471 C CA . PRO A 1 684 ? 3.226 16.642 16.781 1.00 91.69 684 PRO A CA 1
ATOM 5472 C C . PRO A 1 684 ? 1.796 17.120 16.513 1.00 91.69 684 PRO A C 1
ATOM 5474 O O . PRO A 1 684 ? 1.306 17.116 15.380 1.00 91.69 684 PRO A O 1
ATOM 5477 N N . PHE A 1 685 ? 1.133 17.572 17.577 1.00 91.12 685 PHE A N 1
ATOM 5478 C CA . PHE A 1 685 ? -0.111 18.323 17.448 1.00 91.12 685 PHE A CA 1
ATOM 5479 C C . PHE A 1 685 ? 0.111 19.650 16.726 1.00 91.12 685 PHE A C 1
ATOM 5481 O O . PHE A 1 685 ? 1.227 20.163 16.620 1.00 91.12 685 PHE A O 1
ATOM 5488 N N . HIS A 1 686 ? -0.999 20.194 16.233 1.00 94.56 686 HIS A N 1
ATOM 5489 C CA . HIS A 1 686 ? -1.098 21.539 15.670 1.00 94.56 686 HIS A CA 1
ATOM 5490 C C . HIS A 1 686 ? -0.089 21.841 14.558 1.00 94.56 686 HIS A C 1
ATOM 5492 O O . HIS A 1 686 ? 0.331 22.975 14.372 1.00 94.56 686 HIS A O 1
ATOM 5498 N N . THR A 1 687 ? 0.319 20.818 13.813 1.00 95.56 687 THR A N 1
ATOM 5499 C CA . THR A 1 687 ? 1.306 20.936 12.741 1.00 95.56 687 THR A CA 1
ATOM 5500 C C . THR A 1 687 ? 0.718 20.380 11.456 1.00 95.56 687 THR A C 1
ATOM 5502 O O . THR A 1 687 ? 0.190 19.266 11.440 1.00 95.56 687 THR A O 1
ATOM 5505 N N . VAL A 1 688 ? 0.821 21.151 10.375 1.00 97.00 688 VAL A N 1
ATOM 5506 C CA . VAL A 1 688 ? 0.492 20.690 9.024 1.00 97.00 688 VAL A CA 1
ATOM 5507 C C . VAL A 1 688 ? 1.762 20.205 8.346 1.00 97.00 688 VAL A C 1
ATOM 5509 O O . VAL A 1 688 ? 2.774 20.905 8.323 1.00 97.00 688 VAL A O 1
ATOM 5512 N N . PHE A 1 689 ? 1.698 19.018 7.758 1.00 96.75 689 PHE A N 1
ATOM 5513 C CA . PHE A 1 689 ? 2.749 18.480 6.910 1.00 96.75 689 PHE A CA 1
ATOM 5514 C C . PHE A 1 689 ? 2.333 18.589 5.454 1.00 96.75 689 PHE A C 1
ATOM 5516 O O . PHE A 1 689 ? 1.311 18.030 5.065 1.00 96.75 689 PHE A O 1
ATOM 5523 N N . LYS A 1 690 ? 3.136 19.258 4.634 1.00 96.06 690 LYS A N 1
ATOM 5524 C CA . LYS A 1 690 ? 2.957 19.305 3.182 1.00 96.06 690 LYS A CA 1
ATOM 5525 C C . LYS A 1 690 ? 3.918 18.321 2.539 1.00 96.06 690 LYS A C 1
ATOM 5527 O O . LYS A 1 690 ? 5.133 18.511 2.539 1.00 96.06 690 LYS A O 1
ATOM 5532 N N . LEU A 1 691 ? 3.352 17.255 2.000 1.00 93.94 691 LEU A N 1
ATOM 5533 C CA . LEU A 1 691 ? 4.038 16.224 1.249 1.00 93.94 691 LEU A CA 1
ATOM 5534 C C . LEU A 1 691 ? 4.010 16.568 -0.237 1.00 93.94 691 LEU A C 1
ATOM 5536 O O . LEU A 1 691 ? 2.943 16.719 -0.828 1.00 93.94 691 LEU A O 1
ATOM 5540 N N . THR A 1 692 ? 5.181 16.652 -0.858 1.00 87.94 692 THR A N 1
ATOM 5541 C CA . THR A 1 692 ? 5.313 16.798 -2.313 1.00 87.94 692 THR A CA 1
ATOM 5542 C C . THR A 1 692 ? 6.032 15.563 -2.860 1.00 87.94 692 THR A C 1
ATOM 5544 O O . THR A 1 692 ? 7.257 15.470 -2.727 1.00 87.94 692 THR A O 1
ATOM 5547 N N . PRO A 1 693 ? 5.302 14.578 -3.427 1.00 82.44 693 PRO A N 1
ATOM 5548 C CA . PRO A 1 693 ? 5.905 13.360 -3.959 1.00 82.44 693 PRO A CA 1
ATOM 5549 C C . PRO A 1 693 ? 6.905 13.660 -5.079 1.00 82.44 693 PRO A C 1
ATOM 5551 O O . PRO A 1 693 ? 6.584 14.365 -6.036 1.00 82.44 693 PRO A O 1
ATOM 5554 N N . ILE A 1 694 ? 8.094 13.066 -4.987 1.00 73.94 694 ILE A N 1
ATOM 5555 C CA . ILE A 1 694 ? 9.190 13.222 -5.951 1.00 73.94 694 ILE A CA 1
ATOM 5556 C C . ILE A 1 694 ? 9.698 11.855 -6.428 1.00 73.94 694 ILE A C 1
ATOM 5558 O O . ILE A 1 694 ? 9.316 10.814 -5.900 1.00 73.94 694 ILE A O 1
ATOM 5562 N N . ALA A 1 695 ? 10.561 11.819 -7.447 1.00 59.00 695 ALA A N 1
ATOM 5563 C CA . ALA A 1 695 ? 10.954 10.556 -8.084 1.00 59.00 695 ALA A CA 1
ATOM 5564 C C . ALA A 1 695 ? 11.663 9.549 -7.172 1.00 59.00 695 ALA A C 1
ATOM 5566 O O . ALA A 1 695 ? 11.508 8.342 -7.360 1.00 59.00 695 ALA A O 1
ATOM 5567 N N . TYR A 1 696 ? 12.429 10.040 -6.201 1.00 63.75 696 TYR A N 1
ATOM 5568 C CA . TYR A 1 696 ? 13.202 9.208 -5.278 1.00 63.75 696 TYR A CA 1
ATOM 5569 C C . TYR A 1 696 ? 12.655 9.234 -3.848 1.00 63.75 696 TYR A C 1
ATOM 5571 O O . TYR A 1 696 ? 13.326 8.744 -2.949 1.00 63.75 696 TYR A O 1
ATOM 5579 N N . GLY A 1 697 ? 11.461 9.789 -3.622 1.00 74.31 697 GLY A N 1
ATOM 5580 C CA . GLY A 1 697 ? 10.921 9.924 -2.272 1.00 74.31 697 GLY A CA 1
ATOM 5581 C C . GLY A 1 697 ? 9.746 10.887 -2.188 1.00 74.31 697 GLY A C 1
ATOM 5582 O O . GLY A 1 697 ? 8.877 10.921 -3.061 1.00 74.31 697 GLY A O 1
ATOM 5583 N N . CYS A 1 698 ? 9.714 11.671 -1.122 1.00 83.38 698 CYS A N 1
ATOM 5584 C CA . CYS A 1 698 ? 8.723 12.710 -0.909 1.00 83.38 698 CYS A CA 1
ATOM 5585 C C . CYS A 1 698 ? 9.376 13.857 -0.140 1.00 83.38 698 CYS A C 1
ATOM 5587 O O . CYS A 1 698 ? 10.037 13.616 0.867 1.00 83.38 698 CYS A O 1
ATOM 5589 N N . ARG A 1 699 ? 9.196 15.098 -0.602 1.00 84.44 699 ARG A N 1
ATOM 5590 C CA . ARG A 1 699 ? 9.577 16.277 0.185 1.00 84.44 699 ARG A CA 1
ATOM 5591 C C . ARG A 1 699 ? 8.541 16.492 1.282 1.00 84.44 699 ARG A C 1
ATOM 5593 O O . ARG A 1 699 ? 7.351 16.334 1.011 1.00 84.44 699 ARG A O 1
ATOM 5600 N N . VAL A 1 700 ? 8.991 16.863 2.478 1.00 89.00 700 VAL A N 1
ATOM 5601 C CA . VAL A 1 700 ? 8.134 17.172 3.628 1.00 89.00 700 VAL A CA 1
ATOM 5602 C C . VAL A 1 700 ? 8.436 18.583 4.101 1.00 89.00 700 VAL A C 1
ATOM 5604 O O . VAL A 1 700 ? 9.569 18.878 4.464 1.00 89.00 700 VAL A O 1
ATOM 5607 N N . GLU A 1 701 ? 7.423 19.436 4.121 1.00 91.75 701 GLU A N 1
ATOM 5608 C CA . GLU A 1 701 ? 7.478 20.765 4.735 1.00 91.75 701 GLU A CA 1
ATOM 5609 C C . GLU A 1 701 ? 6.547 20.780 5.953 1.00 91.75 701 GLU A C 1
ATOM 5611 O O . GLU A 1 701 ? 5.503 20.121 5.946 1.00 91.75 701 GLU A O 1
ATOM 5616 N N . ARG A 1 702 ? 6.938 21.489 7.016 1.00 92.25 702 ARG A N 1
ATOM 5617 C CA . ARG A 1 702 ? 6.235 21.507 8.306 1.00 92.25 702 ARG A CA 1
ATOM 5618 C C . ARG A 1 702 ? 5.794 22.916 8.636 1.00 92.25 702 ARG A C 1
ATOM 5620 O O . ARG A 1 702 ? 6.608 23.832 8.624 1.00 92.25 702 ARG A O 1
ATOM 5627 N N . TYR A 1 703 ? 4.533 23.049 9.009 1.00 93.62 703 TYR A N 1
ATOM 5628 C CA . TYR A 1 703 ? 3.942 24.317 9.405 1.00 93.62 703 TYR A CA 1
ATOM 5629 C C . TYR A 1 703 ? 3.300 24.143 10.780 1.00 93.62 703 TYR A C 1
ATOM 5631 O O . TYR A 1 703 ? 2.148 23.709 10.866 1.00 93.62 703 TYR A O 1
ATOM 5639 N N . PRO A 1 704 ? 4.042 24.412 11.867 1.00 93.75 704 PRO A N 1
ATOM 5640 C CA . PRO A 1 704 ? 3.459 24.537 13.193 1.00 93.75 704 PRO A CA 1
ATOM 5641 C C . PRO A 1 704 ? 2.492 25.723 13.197 1.00 93.75 704 PRO A C 1
ATOM 5643 O O . PRO A 1 704 ? 2.876 26.852 12.893 1.00 93.75 704 PRO A O 1
ATOM 5646 N N . LEU A 1 705 ? 1.232 25.464 13.519 1.00 91.50 705 LEU A N 1
ATOM 5647 C CA . LEU A 1 705 ? 0.182 26.466 13.602 1.00 91.50 705 LEU A CA 1
ATOM 5648 C C . LEU A 1 705 ? -0.086 26.728 15.084 1.00 91.50 705 LEU A C 1
ATOM 5650 O O . LEU A 1 705 ? -0.831 25.994 15.730 1.00 91.50 705 LEU A O 1
ATOM 5654 N N . SER A 1 706 ? 0.571 27.744 15.643 1.00 71.25 706 SER A N 1
ATOM 5655 C CA . SER A 1 706 ? 0.376 28.110 17.048 1.00 71.25 706 SER A CA 1
ATOM 5656 C C . SER A 1 706 ? -1.083 28.512 17.307 1.00 71.25 706 SER A C 1
ATOM 5658 O O . SER A 1 706 ? -1.602 29.370 16.586 1.00 71.25 706 SER A O 1
ATOM 5660 N N . PRO A 1 707 ? -1.727 27.981 18.362 1.00 58.22 707 PRO A N 1
ATOM 5661 C CA . PRO A 1 707 ? -2.934 28.583 18.917 1.00 58.22 707 PRO A CA 1
ATOM 5662 C C . PRO A 1 707 ? -2.587 30.018 19.340 1.00 58.22 707 PRO A C 1
ATOM 5664 O O . PRO A 1 707 ? -1.576 30.235 20.019 1.00 58.22 707 PRO A O 1
ATOM 5667 N N . VAL A 1 708 ? -3.321 31.023 18.857 1.00 47.19 708 VAL A N 1
ATOM 5668 C CA . VAL A 1 708 ? -2.990 32.430 19.128 1.00 47.19 708 VAL A CA 1
ATOM 5669 C C . VAL A 1 708 ? -3.155 32.683 20.624 1.00 47.19 708 VAL A C 1
ATOM 5671 O O . VAL A 1 708 ? -4.269 32.737 21.134 1.00 47.19 708 VAL A O 1
ATOM 5674 N N . ALA A 1 709 ? -2.044 32.881 21.334 1.00 36.75 709 ALA A N 1
ATOM 5675 C CA . ALA A 1 709 ? -2.078 33.283 22.730 1.00 36.75 709 ALA A CA 1
ATOM 5676 C C . ALA A 1 709 ? -2.771 34.654 22.870 1.00 36.75 709 ALA A C 1
ATOM 5678 O O . ALA A 1 709 ? -2.175 35.691 22.591 1.00 36.75 709 ALA A O 1
ATOM 5679 N N . GLY A 1 710 ? -4.020 34.643 23.342 1.00 38.03 710 GLY A N 1
ATOM 5680 C CA . GLY A 1 710 ? -4.684 35.787 23.963 1.00 38.03 710 GLY A CA 1
ATOM 5681 C C . GLY A 1 710 ? -5.597 36.619 23.062 1.00 38.03 710 GLY A C 1
ATOM 5682 O O . GLY A 1 710 ? -5.184 37.631 22.509 1.00 38.03 710 GLY A O 1
ATOM 5683 N N . THR A 1 711 ? -6.893 36.307 23.086 1.00 29.23 711 THR A N 1
ATOM 5684 C CA . THR A 1 711 ? -7.919 37.347 23.266 1.00 29.23 711 THR A CA 1
ATOM 5685 C C . THR A 1 711 ? -8.923 36.847 24.298 1.00 29.23 711 THR A C 1
ATOM 5687 O O . THR A 1 711 ? -9.651 35.885 24.072 1.00 29.23 711 THR A O 1
ATOM 5690 N N . SER A 1 712 ? -8.918 37.458 25.481 1.00 29.42 712 SER A N 1
ATOM 5691 C CA . SER A 1 712 ? -9.986 37.275 26.463 1.00 29.42 712 SER A CA 1
ATOM 5692 C C . SER A 1 712 ? -11.324 37.686 25.829 1.00 29.42 712 SER A C 1
ATOM 5694 O O . SER A 1 712 ? -11.340 38.661 25.070 1.00 29.42 712 SER A O 1
ATOM 5696 N N . PRO A 1 713 ? -12.450 37.020 26.142 1.00 31.05 713 PRO A N 1
ATOM 5697 C CA . PRO A 1 713 ? -13.759 37.495 25.708 1.00 31.05 713 PRO A CA 1
ATOM 5698 C C . PRO A 1 713 ? -13.979 38.920 26.241 1.00 31.05 713 PRO A C 1
ATOM 5700 O O . PRO A 1 713 ? -13.596 39.185 27.387 1.00 31.05 713 PRO A O 1
ATOM 5703 N N . PRO A 1 714 ? -14.586 39.847 25.475 1.00 35.16 714 PRO A N 1
ATOM 5704 C CA . PRO A 1 714 ? -15.000 41.125 26.035 1.00 35.16 714 PRO A CA 1
ATOM 5705 C C . PRO A 1 714 ? -15.967 40.837 27.183 1.00 35.16 714 PRO A C 1
ATOM 5707 O O . PRO A 1 714 ? -17.015 40.218 26.995 1.00 35.16 714 PRO A O 1
ATOM 5710 N N . GLY A 1 715 ? -15.549 41.217 28.390 1.00 30.27 715 GLY A N 1
ATOM 5711 C CA . GLY A 1 715 ? -16.289 40.973 29.614 1.00 30.27 715 GLY A CA 1
ATOM 5712 C C . GLY A 1 715 ? -17.710 41.510 29.509 1.00 30.27 715 GLY A C 1
ATOM 5713 O O . GLY A 1 715 ? -17.937 42.640 29.078 1.00 30.27 715 GLY A O 1
ATOM 5714 N N . SER A 1 716 ? -18.662 40.689 29.941 1.00 32.41 716 SER A N 1
ATOM 5715 C CA . SER A 1 716 ? -19.999 41.128 30.305 1.00 32.41 716 SER A CA 1
ATOM 5716 C C . SER A 1 716 ? -19.876 42.204 31.384 1.00 32.41 716 SER A C 1
ATOM 5718 O O . SER A 1 716 ? -19.558 41.906 32.537 1.00 32.41 716 SER A O 1
ATOM 5720 N N . SER A 1 717 ? -20.100 43.458 31.001 1.00 30.02 717 SER A N 1
ATOM 5721 C CA . SER A 1 717 ? -20.319 44.547 31.940 1.00 30.02 717 SER A CA 1
ATOM 5722 C C . SER A 1 717 ? -21.587 44.255 32.735 1.00 30.02 717 SER A C 1
ATOM 5724 O O . SER A 1 717 ? -22.677 44.159 32.173 1.00 30.02 717 SER A O 1
ATOM 5726 N N . SER A 1 718 ? -21.418 44.110 34.041 1.00 30.47 718 SER A N 1
ATOM 5727 C CA . SER A 1 718 ? -22.479 44.151 35.034 1.00 30.47 718 SER A CA 1
ATOM 5728 C C . SER A 1 718 ? -23.205 45.498 35.003 1.00 30.47 718 SER A C 1
ATOM 5730 O O . SER A 1 718 ? -22.585 46.533 35.262 1.00 30.47 718 SER A O 1
ATOM 5732 N N . THR A 1 719 ? -24.513 45.451 34.782 1.00 32.44 719 THR A N 1
ATOM 5733 C CA . THR A 1 719 ? -25.504 46.265 35.501 1.00 32.44 719 THR A CA 1
ATOM 5734 C C . THR A 1 719 ? -26.657 45.367 35.880 1.00 32.44 719 THR A C 1
ATOM 5736 O O . THR A 1 719 ? -27.106 44.629 34.972 1.00 32.44 719 THR A O 1
#

Foldseek 3Di:
DDDDDPDDLLLDWFPLDLFEIFHALNVVQPLVSCVVSQAQEEEEQDLPRDDDDDDRHQAEYHHFDQDLVTCLLVCQVVLLVVSVVCVVVVHHYYFYYHRSAARSLLSQLSNCCQPVVDASVRSVVSVCVRRVRHDHDQNSVVSSQVSSCVRPVDHPWDWDQDPVGTDIPVCRVVRVCVVVVVPPPPPPPPDDDDDDDPPDPPPPPDDDDDDDDDDDDDDDDDDDDDDDDDDDDDDDDDDDDPDDDDDDDDDSYDDPPPPPCDPVNPPPDPPPCQFPAAAEEEEAAFPLLCRLLLLLLLQLVCVLLPAQEDEQALVVLLCVVPNLQDFLVLLAPPPPVSVVSSLVSLVVSVVVVLVQRVPPHRYYYYDDHCQAPVSVVVSVVSQVVSRYAYEYEYGAAPPPVSSCVQADVPDDDDDDPVNLPVDPDPDPDPPDPQDFVSHPCSPSNNPPPDSVVSSVRVVSNRVSSVVRGDDDDCVPHLVHFYWYAYNFQPDIDGGDQDGSSSVVSVLLSNLAGDDWFKEKEAEQFAFPCVVVQFAADQGDHDPRSLLLLLLVQVVCVVVVDPQEAEEEEPRPSLVSSPPNNPPHHYDYDVLQADWFLAPRGRHHLVRVCVVPVPLSVCCVVPVQSDAHRRTGHLSRSSVSCVVVVSNVRNDHHYYYYGHDSNVLSVCCSQAVNHSVCSVVDDRDHSKMWMWIRGSNGIDIDIDRRGSDPDDDPPDDDDD

Radius of gyration: 31.82 Å; chains: 1; bounding box: 103×85×75 Å

Organism: NCBI:txid46732

Secondary structure (DSSP, 8-state):
--------GGG--EEEETTEEEE-HHHHT-HHHHHHHT--EEEEE-TT------SS-EEEEE----STTS-GGGGHHHHHHHHHHHHHTT--EEEE-SSSSSHHHHHHHHHHHHHH---HHHHHHHHHHH-TT----HHHHHHHHHHHHHHHSS-S--EEEETTEEEEGGGHHHHHHTTTS-TT-TTS----------SSSSS----PPP---------------------------------------SSSB---------GGGS-TT------SS-EEEEEES-TTSSHHHHHHHHHHHHHHTT--EEEEEHHHHHHHHH-S---GGGG-SS-HHHHHHHHHHHHHHHHHHHHHHHHT-SEEEEES---SHHHHHHHHHHHHTTT-EEEEEEEE---HHHHHHHHS--S-----TTGGG----SS------S--TTSGGGSGGGTTS-HHHHHHHHHHHHHHHHTT-----HHHHTTS-EEEEEGGGTEEEEE---SHHHHHHHHHHHT---S---EEEEEPPPBHHHHTTB-SS-PPBPHHHHHHHHHHHHHHHHHT-TT-EEEE-SSHHHHHHHTT--SSEEEE-GGGSPPP-GGGTT-BHHHHHHH-HHHHHHHHH-TTT---TTS--HHHHHHHHHHHHHHHHH-SSEEEEE-HHHHHHHHHHHHT--TTTGGG----TTEEEEEEEETTEEEEEEEE-------PPPP----